Protein AF-A0A6V8DEM3-F1 (afdb_monomer)

Structure (mmCIF, N/CA/C/O backbone):
data_AF-A0A6V8DEM3-F1
#
_entry.id   AF-A0A6V8DEM3-F1
#
loop_
_atom_site.group_PDB
_atom_site.id
_atom_site.type_symbol
_atom_site.label_atom_id
_atom_site.label_alt_id
_atom_site.label_comp_id
_atom_site.label_asym_id
_atom_site.label_entity_id
_atom_site.label_seq_id
_atom_site.pdbx_PDB_ins_code
_atom_site.Cartn_x
_atom_site.Cartn_y
_atom_site.Cartn_z
_atom_site.occupancy
_atom_site.B_iso_or_equiv
_atom_site.auth_seq_id
_atom_site.auth_comp_id
_atom_site.auth_asym_id
_atom_site.auth_atom_id
_atom_site.pdbx_PDB_model_num
ATOM 1 N N . ARG A 1 1 ? -27.463 3.741 -8.373 1.00 84.94 1 ARG A N 1
ATOM 2 C CA . ARG A 1 1 ? -27.762 2.922 -7.171 1.00 84.94 1 ARG A CA 1
ATOM 3 C C . ARG A 1 1 ? -28.632 3.684 -6.152 1.00 84.94 1 ARG A C 1
ATOM 5 O O . ARG A 1 1 ? -28.595 3.352 -4.981 1.00 84.94 1 ARG A O 1
ATOM 12 N N . GLY A 1 2 ? -29.431 4.677 -6.583 1.00 86.38 2 GLY A N 1
ATOM 13 C CA . GLY A 1 2 ? -30.344 5.417 -5.694 1.00 86.38 2 GLY A CA 1
ATOM 14 C C . GLY A 1 2 ? -29.666 6.273 -4.616 1.00 86.38 2 GLY A C 1
ATOM 15 O O . GLY A 1 2 ? -30.275 6.506 -3.582 1.00 86.38 2 GLY A O 1
ATOM 16 N N . ARG A 1 3 ? -28.410 6.685 -4.826 1.00 86.44 3 ARG A N 1
ATOM 17 C CA . ARG A 1 3 ? -27.643 7.535 -3.905 1.00 86.44 3 ARG A CA 1
ATOM 18 C C . ARG A 1 3 ? -27.426 8.899 -4.536 1.00 86.44 3 ARG A C 1
ATOM 20 O O . ARG A 1 3 ? -27.261 8.957 -5.757 1.00 86.44 3 ARG A O 1
ATOM 27 N N . ASP A 1 4 ? -27.416 9.925 -3.698 1.00 91.31 4 ASP A N 1
ATOM 28 C CA . ASP A 1 4 ? -26.956 11.249 -4.088 1.00 91.31 4 ASP A CA 1
ATOM 29 C C . ASP A 1 4 ? -25.427 11.255 -4.167 1.00 91.31 4 ASP A C 1
ATOM 31 O O . ASP A 1 4 ? -24.763 10.569 -3.383 1.00 91.31 4 ASP A O 1
ATOM 35 N N . VAL A 1 5 ? -24.872 11.919 -5.177 1.00 93.62 5 VAL A N 1
ATOM 36 C CA . VAL A 1 5 ? -23.436 11.865 -5.471 1.00 93.62 5 VAL A CA 1
ATOM 37 C C . VAL A 1 5 ? -22.969 13.216 -5.972 1.00 93.62 5 VAL A C 1
ATOM 39 O O . VAL A 1 5 ? -23.320 13.619 -7.080 1.00 93.62 5 VAL A O 1
ATOM 42 N N . ASP A 1 6 ? -22.052 13.812 -5.218 1.00 94.62 6 ASP A N 1
ATOM 43 C CA . ASP A 1 6 ? -21.353 15.027 -5.609 1.00 94.62 6 ASP A CA 1
ATOM 44 C C . ASP A 1 6 ? -19.887 14.751 -5.930 1.00 94.62 6 ASP A C 1
ATOM 46 O O . ASP A 1 6 ? -19.222 13.903 -5.326 1.00 94.62 6 ASP A O 1
ATOM 50 N N . ILE A 1 7 ? -19.364 15.496 -6.903 1.00 95.50 7 ILE A N 1
ATOM 51 C CA . ILE A 1 7 ? -17.937 15.516 -7.218 1.00 95.50 7 ILE A CA 1
ATOM 52 C C . ILE A 1 7 ? -17.361 16.791 -6.621 1.00 95.50 7 ILE A C 1
ATOM 54 O O . ILE A 1 7 ? -17.615 17.884 -7.117 1.00 95.50 7 ILE A O 1
ATOM 58 N N . ILE A 1 8 ? -16.554 16.627 -5.578 1.00 95.31 8 ILE A N 1
ATOM 59 C CA . ILE A 1 8 ? -15.962 17.738 -4.836 1.00 95.31 8 ILE A CA 1
ATOM 60 C C . ILE A 1 8 ? -14.475 17.829 -5.181 1.00 95.31 8 ILE A C 1
ATOM 62 O O . ILE A 1 8 ? -13.739 16.841 -5.075 1.00 95.31 8 ILE A O 1
ATOM 66 N N . ASP A 1 9 ? -14.020 19.016 -5.588 1.00 95.12 9 ASP A N 1
ATOM 67 C CA . ASP A 1 9 ? -12.589 19.294 -5.694 1.00 95.12 9 ASP A CA 1
ATOM 68 C C . ASP A 1 9 ? -12.018 19.471 -4.276 1.00 95.12 9 ASP A C 1
ATOM 70 O O . ASP A 1 9 ? -12.394 20.407 -3.569 1.00 95.12 9 ASP A O 1
ATOM 74 N N . PRO A 1 10 ? -11.088 18.614 -3.818 1.00 94.88 10 PRO A N 1
ATOM 75 C CA . PRO A 1 10 ? -10.524 18.748 -2.479 1.00 94.88 10 PRO A CA 1
ATOM 76 C C . PRO A 1 10 ? -9.841 20.103 -2.244 1.00 94.88 10 PRO A C 1
ATOM 78 O O . PRO A 1 10 ? -9.690 20.504 -1.093 1.00 94.88 10 PRO A O 1
ATOM 81 N N . LEU A 1 11 ? -9.405 20.810 -3.295 1.00 94.25 11 LEU A N 1
ATOM 82 C CA . LEU A 1 11 ? -8.760 22.120 -3.176 1.00 94.25 11 LEU A CA 1
ATOM 83 C C . LEU A 1 11 ? -9.734 23.265 -2.869 1.00 94.25 11 LEU A C 1
ATOM 85 O O . LEU A 1 11 ? -9.276 24.309 -2.408 1.00 94.25 11 LEU A O 1
ATOM 89 N N . THR A 1 12 ? -11.039 23.090 -3.094 1.00 94.00 12 THR A N 1
ATOM 90 C CA . THR A 1 12 ? -12.055 24.095 -2.732 1.00 94.00 12 THR A CA 1
ATOM 91 C C . THR A 1 12 ? -12.556 23.923 -1.298 1.00 94.00 12 THR A C 1
ATOM 93 O O . THR A 1 12 ? -13.183 24.828 -0.752 1.00 94.00 12 THR A O 1
ATOM 96 N N . CYS A 1 13 ? -12.239 22.793 -0.659 1.00 95.44 13 CYS A N 1
ATOM 97 C CA . CYS A 1 13 ? -12.648 22.506 0.709 1.00 95.44 13 CYS A CA 1
ATOM 98 C C . CYS A 1 13 ? -11.860 23.351 1.721 1.00 95.44 13 CYS A C 1
ATOM 100 O O . CYS A 1 13 ? -10.623 23.326 1.737 1.00 95.44 13 CYS A O 1
ATOM 102 N N . ALA A 1 14 ? -12.570 24.028 2.623 1.00 94.81 14 ALA A N 1
ATOM 103 C CA . ALA A 1 14 ? -11.983 24.684 3.787 1.00 94.81 14 ALA A CA 1
ATOM 104 C C . ALA A 1 14 ? -12.123 23.796 5.031 1.00 94.81 14 ALA A C 1
ATOM 106 O O . ALA A 1 14 ? -13.128 23.116 5.210 1.00 94.81 14 ALA A O 1
ATOM 107 N N . MET A 1 15 ? -11.110 23.804 5.896 1.00 95.38 15 MET A N 1
ATOM 108 C CA . MET A 1 15 ? -11.071 23.022 7.135 1.00 95.38 15 MET A CA 1
ATOM 109 C C . MET A 1 15 ? -11.004 23.974 8.328 1.00 95.38 15 MET A C 1
ATOM 111 O O . MET A 1 15 ? -10.084 24.790 8.414 1.00 95.38 15 MET A O 1
ATOM 115 N N . PHE A 1 16 ? -11.953 23.856 9.250 1.00 94.12 16 PHE A N 1
ATOM 116 C CA . PHE A 1 16 ? -11.996 24.607 10.502 1.00 94.12 16 PHE A CA 1
ATOM 117 C C . PHE A 1 16 ? -11.725 23.675 11.688 1.00 94.12 16 PHE A C 1
ATOM 119 O O . PHE A 1 16 ? -12.268 22.571 11.745 1.00 94.12 16 PHE A O 1
ATOM 126 N N . VAL A 1 17 ? -10.881 24.117 12.623 1.00 93.38 17 VAL A N 1
ATOM 127 C CA . VAL A 1 17 ? -10.547 23.395 13.860 1.00 93.38 17 VAL A CA 1
ATOM 128 C C . VAL A 1 17 ? -10.588 24.375 15.027 1.00 93.38 17 VAL A C 1
ATOM 130 O O . VAL A 1 17 ? -9.915 25.405 14.992 1.00 93.38 17 VAL A O 1
ATOM 133 N N . ASP A 1 18 ? -11.330 24.017 16.066 1.00 92.31 18 ASP A N 1
ATOM 134 C CA . ASP A 1 18 ? -11.413 24.699 17.355 1.00 92.31 18 ASP A CA 1
ATOM 135 C C . ASP A 1 18 ? -11.509 23.659 18.491 1.00 92.31 18 ASP A C 1
ATOM 137 O O . ASP A 1 18 ? -11.575 22.449 18.255 1.00 92.31 18 ASP A O 1
ATOM 141 N N . GLN A 1 19 ? -11.489 24.105 19.746 1.00 88.69 19 GLN A N 1
ATOM 142 C CA . GLN A 1 19 ? -11.636 23.239 20.912 1.00 88.69 19 GLN A CA 1
ATOM 143 C C . GLN A 1 19 ? -12.963 22.469 20.863 1.00 88.69 19 GLN A C 1
ATOM 145 O O . GLN A 1 19 ? -14.033 23.019 21.105 1.00 88.69 19 GLN A O 1
ATOM 150 N N . GLY A 1 20 ? -12.881 21.171 20.558 1.00 81.88 20 GLY A N 1
ATOM 151 C CA . GLY A 1 20 ? -14.042 20.281 20.485 1.00 81.88 20 GLY A CA 1
ATOM 152 C C . GLY A 1 20 ? -14.928 20.479 19.251 1.00 81.88 20 GLY A C 1
ATOM 153 O O . GLY A 1 20 ? -16.007 19.897 19.201 1.00 81.88 20 GLY A O 1
ATOM 154 N N . ARG A 1 21 ? -14.496 21.273 18.260 1.00 86.25 21 ARG A N 1
ATOM 155 C CA . ARG A 1 21 ? -15.248 21.513 17.022 1.00 86.25 21 ARG A CA 1
ATOM 156 C C . ARG A 1 21 ? -14.339 21.402 15.808 1.00 86.25 21 ARG A C 1
ATOM 158 O O . ARG A 1 21 ? -13.292 22.037 15.729 1.00 86.25 21 ARG A O 1
ATOM 165 N N . VAL A 1 22 ? -14.770 20.605 14.845 1.00 92.06 22 VAL A N 1
ATOM 166 C CA . VAL A 1 22 ? -14.063 20.320 13.599 1.00 92.06 22 VAL A CA 1
ATOM 167 C C . VAL A 1 22 ? -15.108 20.414 12.494 1.00 92.06 22 VAL A C 1
ATOM 169 O O . VAL A 1 22 ? -16.185 19.857 12.658 1.00 92.06 22 VAL A O 1
ATOM 172 N N . GLU A 1 23 ? -14.840 21.151 11.414 1.00 93.81 23 GLU A N 1
ATOM 173 C CA . GLU A 1 23 ? -15.784 21.299 10.289 1.00 93.81 23 GLU A CA 1
ATOM 174 C C . GLU A 1 23 ? -15.064 21.319 8.944 1.00 93.81 23 GLU A C 1
ATOM 176 O O . GLU A 1 23 ? -13.960 21.861 8.834 1.00 93.81 23 GLU A O 1
ATOM 181 N N . VAL A 1 24 ? -15.707 20.765 7.917 1.00 96.56 24 VAL A N 1
ATOM 182 C CA . VAL A 1 24 ? -15.322 20.948 6.514 1.00 96.56 24 VAL A CA 1
ATOM 183 C C . VAL A 1 24 ? -16.398 21.779 5.835 1.00 96.56 24 VAL A C 1
ATOM 185 O O . VAL A 1 24 ? -17.579 21.477 5.987 1.00 96.56 24 VAL A O 1
ATOM 188 N N . LEU A 1 25 ? -15.985 22.796 5.080 1.00 95.56 25 LEU A N 1
ATOM 189 C CA . LEU A 1 25 ? -16.872 23.586 4.233 1.00 95.56 25 LEU A CA 1
ATOM 190 C C . LEU A 1 25 ? -16.564 23.326 2.758 1.00 95.56 25 LEU A C 1
ATOM 192 O O . LEU A 1 25 ? -15.395 23.346 2.361 1.00 95.56 25 LEU A O 1
ATOM 196 N N . VAL A 1 26 ? -17.605 23.148 1.952 1.00 94.69 26 VAL A N 1
ATOM 197 C CA . VAL A 1 26 ? -17.553 23.047 0.492 1.00 94.69 26 VAL A CA 1
ATOM 198 C C . VAL A 1 26 ? -18.335 24.224 -0.069 1.00 94.69 26 VAL A C 1
ATOM 200 O O . VAL A 1 26 ? -19.522 24.367 0.196 1.00 94.69 26 VAL A O 1
ATOM 203 N N . ASP A 1 27 ? -17.645 25.122 -0.772 1.00 89.38 27 ASP A N 1
ATOM 204 C CA . ASP A 1 27 ? -18.227 26.359 -1.316 1.00 89.38 27 ASP A CA 1
ATOM 205 C C . ASP A 1 27 ? -18.965 27.227 -0.271 1.00 89.38 27 ASP A C 1
ATOM 207 O O . ASP A 1 27 ? -19.881 27.981 -0.587 1.00 89.38 27 ASP A O 1
ATOM 211 N N . GLY A 1 28 ? -18.510 27.159 0.986 1.00 89.50 28 GLY A N 1
ATOM 212 C CA . GLY A 1 28 ? -19.058 27.911 2.119 1.00 89.50 28 GLY A CA 1
ATOM 213 C C . GLY A 1 28 ? -20.121 27.169 2.930 1.00 89.50 28 GLY A C 1
ATOM 214 O O . GLY A 1 28 ? -20.425 27.615 4.033 1.00 89.50 28 GLY A O 1
ATOM 215 N N . GLU A 1 29 ? -20.615 26.030 2.444 1.00 93.06 29 GLU A N 1
ATOM 216 C CA . GLU A 1 29 ? -21.623 25.213 3.125 1.00 93.06 29 GLU A CA 1
ATOM 217 C C . GLU A 1 29 ? -20.986 24.022 3.862 1.00 93.06 29 GLU A C 1
ATOM 219 O O . GLU A 1 29 ? -19.953 23.514 3.415 1.00 93.06 29 GLU A O 1
ATOM 224 N N . PRO A 1 30 ? -21.556 23.555 4.988 1.00 94.06 30 PRO A N 1
ATOM 225 C CA . PRO A 1 30 ? -21.067 22.374 5.695 1.00 94.06 30 PRO A CA 1
ATOM 226 C C . PRO A 1 30 ? -21.034 21.116 4.819 1.00 94.06 30 PRO A C 1
ATOM 228 O O . PRO A 1 30 ? -21.921 20.871 4.008 1.00 94.06 30 PRO A O 1
ATOM 231 N N . PHE A 1 31 ? -20.010 20.288 5.011 1.00 94.50 31 PHE A N 1
ATOM 232 C CA . PHE A 1 31 ? -19.940 18.960 4.409 1.00 94.50 31 PHE A CA 1
ATOM 233 C C . PHE A 1 31 ? -20.926 18.010 5.108 1.00 94.50 31 PHE A C 1
ATOM 235 O O . PHE A 1 31 ? -20.773 17.743 6.299 1.00 94.50 31 PHE A O 1
ATOM 242 N N . GLU A 1 32 ? -21.902 17.475 4.369 1.00 91.81 32 GLU A N 1
ATOM 243 C CA . GLU A 1 32 ? -22.993 16.645 4.918 1.00 91.81 32 GLU A CA 1
ATOM 244 C C . GLU A 1 32 ? -22.980 15.184 4.426 1.00 91.81 32 GLU A C 1
ATOM 246 O O . GLU A 1 32 ? -23.871 14.403 4.761 1.00 91.81 32 GLU A O 1
ATOM 251 N N . HIS A 1 33 ? -21.986 14.773 3.632 1.00 92.56 33 HIS A N 1
ATOM 252 C CA . HIS A 1 33 ? -21.949 13.420 3.068 1.00 92.56 33 HIS A CA 1
ATOM 253 C C . HIS A 1 33 ? -21.510 12.373 4.098 1.00 92.56 33 HIS A C 1
ATOM 255 O O . HIS A 1 33 ? -20.573 12.572 4.863 1.00 92.56 33 HIS A O 1
ATOM 261 N N . GLU A 1 34 ? -22.129 11.195 4.046 1.00 90.44 34 GLU A N 1
ATOM 262 C CA . GLU A 1 34 ? -21.828 10.071 4.950 1.00 90.44 34 GLU A CA 1
ATOM 263 C C . GLU A 1 34 ? -20.551 9.309 4.547 1.00 90.44 34 GLU A C 1
ATOM 265 O O . GLU A 1 34 ? -19.932 8.617 5.356 1.00 90.44 34 GLU A O 1
ATOM 270 N N . ALA A 1 35 ? -20.151 9.414 3.276 1.00 93.31 35 ALA A N 1
ATOM 271 C CA . ALA A 1 35 ? -19.026 8.674 2.723 1.00 93.31 35 ALA A CA 1
ATOM 272 C C . ALA A 1 35 ? -18.298 9.441 1.618 1.00 93.31 35 ALA A C 1
ATOM 274 O O . ALA A 1 35 ? -18.905 10.159 0.824 1.00 93.31 35 ALA A O 1
ATOM 275 N N . VAL A 1 36 ? -16.991 9.203 1.503 1.00 95.25 36 VAL A N 1
ATOM 276 C CA . VAL A 1 36 ? -16.135 9.768 0.459 1.00 95.25 36 VAL A CA 1
ATOM 277 C C . VAL A 1 36 ? -15.320 8.683 -0.255 1.00 95.25 36 VAL A C 1
ATOM 279 O O . VAL A 1 36 ? -14.739 7.780 0.352 1.00 95.25 36 VAL A O 1
ATOM 282 N N . ILE A 1 37 ? -15.239 8.783 -1.584 1.00 95.94 37 ILE A N 1
ATOM 283 C CA . ILE A 1 37 ? -14.376 7.938 -2.423 1.00 95.94 37 ILE A CA 1
ATOM 284 C C . ILE A 1 37 ? -13.212 8.806 -2.926 1.00 95.94 37 ILE A C 1
ATOM 286 O O . ILE A 1 37 ? -13.331 9.469 -3.960 1.00 95.94 37 ILE A O 1
ATOM 290 N N . PRO A 1 38 ? -12.073 8.859 -2.212 1.00 95.75 38 PRO A N 1
ATOM 291 C CA . PRO A 1 38 ? -10.997 9.776 -2.552 1.00 95.75 38 PRO A CA 1
ATOM 292 C C . PRO A 1 38 ? -10.283 9.386 -3.847 1.00 95.75 38 PRO A C 1
ATOM 294 O O . PRO A 1 38 ? -9.645 8.339 -3.960 1.00 95.75 38 PRO A O 1
ATOM 297 N N . ARG A 1 39 ? -10.282 10.304 -4.815 1.00 95.06 39 ARG A N 1
ATOM 298 C CA . ARG A 1 39 ? -9.504 10.210 -6.062 1.00 95.06 39 ARG A CA 1
ATOM 299 C C . ARG A 1 39 ? -8.352 11.217 -6.074 1.00 95.06 39 ARG A C 1
ATOM 301 O O . ARG A 1 39 ? -8.182 11.995 -7.004 1.00 95.06 39 ARG A O 1
ATOM 308 N N . ILE A 1 40 ? -7.536 11.196 -5.019 1.00 93.31 40 ILE A N 1
ATOM 309 C CA . ILE A 1 40 ? -6.496 12.207 -4.762 1.00 93.31 40 ILE A CA 1
ATOM 310 C C . ILE A 1 40 ? -5.305 12.049 -5.723 1.00 93.31 40 ILE A C 1
ATOM 312 O O . ILE A 1 40 ? -4.608 11.028 -5.727 1.00 93.31 40 ILE A O 1
ATOM 316 N N . GLY A 1 41 ? -5.015 13.091 -6.503 1.00 90.44 41 GLY A N 1
ATOM 317 C CA . GLY A 1 41 ? -3.835 13.159 -7.371 1.00 90.44 41 GLY A CA 1
ATOM 318 C C . GLY A 1 41 ? -2.514 13.232 -6.593 1.00 90.44 41 GLY A C 1
ATOM 319 O O . GLY A 1 41 ? -2.464 13.684 -5.453 1.00 90.44 41 GLY A O 1
ATOM 320 N N . HIS A 1 42 ? -1.403 12.808 -7.208 1.00 87.38 42 HIS A N 1
ATOM 321 C CA . HIS A 1 42 ? -0.081 12.853 -6.558 1.00 87.38 42 HIS A CA 1
ATOM 322 C C . HIS A 1 42 ? 0.376 14.265 -6.175 1.00 87.38 42 HIS A C 1
ATOM 324 O O . HIS A 1 42 ? 0.959 14.434 -5.103 1.00 87.38 42 HIS A O 1
ATOM 330 N N . SER A 1 43 ? 0.058 15.265 -6.997 1.00 89.38 43 SER A N 1
ATOM 331 C CA . SER A 1 43 ? 0.392 16.677 -6.774 1.00 89.38 43 SER A CA 1
ATOM 332 C C . SER A 1 43 ? -0.256 17.279 -5.526 1.00 89.38 43 SER A C 1
ATOM 334 O O . SER A 1 43 ? 0.304 18.201 -4.945 1.00 89.38 43 SER A O 1
ATOM 336 N N . ILE A 1 44 ? -1.396 16.741 -5.087 1.00 93.38 44 ILE A N 1
ATOM 337 C CA . ILE A 1 44 ? -2.196 17.280 -3.978 1.00 93.38 44 ILE A CA 1
ATOM 338 C C . ILE A 1 44 ? -2.258 16.331 -2.775 1.00 93.38 44 ILE A C 1
ATOM 340 O O . ILE A 1 44 ? -3.117 16.478 -1.913 1.00 93.38 44 ILE A O 1
ATOM 344 N N . THR A 1 45 ? -1.348 15.352 -2.693 1.00 93.00 45 THR A N 1
ATOM 345 C CA . THR A 1 45 ? -1.346 14.334 -1.624 1.00 93.00 45 THR A CA 1
ATOM 346 C C . THR A 1 45 ? -1.374 14.957 -0.224 1.00 93.00 45 THR A C 1
ATOM 348 O O . THR A 1 45 ? -2.115 14.491 0.638 1.00 93.00 45 THR A O 1
ATOM 351 N N . GLY A 1 46 ? -0.581 16.009 0.009 1.00 93.31 46 GLY A N 1
ATOM 352 C CA . GLY A 1 46 ? -0.511 16.672 1.315 1.00 93.31 46 GLY A CA 1
ATOM 353 C C . GLY A 1 46 ? -1.864 17.234 1.752 1.00 93.31 46 GLY A C 1
ATOM 354 O O . GLY A 1 46 ? -2.353 16.873 2.818 1.00 93.31 46 GLY A O 1
ATOM 355 N N . HIS A 1 47 ? -2.490 18.041 0.890 1.00 94.75 47 HIS A N 1
ATOM 356 C CA . HIS A 1 47 ? -3.802 18.640 1.152 1.00 94.75 47 HIS A CA 1
ATOM 357 C C . HIS A 1 47 ? -4.917 17.593 1.204 1.00 94.75 47 HIS A C 1
ATOM 359 O O . HIS A 1 47 ? -5.652 17.524 2.180 1.00 94.75 47 HIS A O 1
ATOM 365 N N . GLY A 1 48 ? -4.993 16.701 0.212 1.00 96.12 48 GLY A N 1
ATOM 366 C CA . GLY A 1 48 ? -6.048 15.688 0.152 1.00 96.12 48 GLY A CA 1
ATOM 367 C C . GLY A 1 48 ? -6.030 14.732 1.348 1.00 96.12 48 GLY A C 1
ATOM 368 O O . GLY A 1 48 ? -7.080 14.366 1.862 1.00 96.12 48 GLY A O 1
ATOM 369 N N . THR A 1 49 ? -4.847 14.351 1.841 1.00 96.19 49 THR A N 1
ATOM 370 C CA . THR A 1 49 ? -4.758 13.522 3.057 1.00 96.19 49 THR A CA 1
ATOM 371 C C . THR A 1 49 ? -5.047 14.311 4.331 1.00 96.19 49 THR A C 1
ATOM 373 O O . THR A 1 49 ? -5.482 13.708 5.305 1.00 96.19 49 THR A O 1
ATOM 376 N N . ALA A 1 50 ? -4.827 15.630 4.353 1.00 95.31 50 ALA A N 1
ATOM 377 C CA . ALA A 1 50 ? -5.267 16.479 5.459 1.00 95.31 50 ALA A CA 1
ATOM 378 C C . ALA A 1 50 ? -6.794 16.557 5.522 1.00 95.31 50 ALA A C 1
ATOM 380 O O . ALA A 1 50 ? -7.350 16.282 6.580 1.00 95.31 50 ALA A O 1
ATOM 381 N N . LEU A 1 51 ? -7.447 16.795 4.382 1.00 96.38 51 LEU A N 1
ATOM 382 C CA . LEU A 1 51 ? -8.905 16.782 4.270 1.00 96.38 51 LEU A CA 1
ATOM 383 C C . LEU A 1 51 ? -9.497 15.447 4.725 1.00 96.38 51 LEU A C 1
ATOM 385 O O . LEU A 1 51 ? -10.410 15.432 5.540 1.00 96.38 51 LEU A O 1
ATOM 389 N N . LEU A 1 52 ? -8.936 14.320 4.277 1.00 95.25 52 LEU A N 1
ATOM 390 C CA . LEU A 1 52 ? -9.409 13.002 4.711 1.00 95.25 52 LEU A CA 1
ATOM 391 C C . LEU A 1 52 ? -9.286 12.779 6.222 1.00 95.25 52 LEU A C 1
ATOM 393 O O . LEU A 1 52 ? -10.201 12.223 6.808 1.00 95.25 52 LEU A O 1
ATOM 397 N N . ARG A 1 53 ? -8.200 13.230 6.869 1.00 93.25 53 ARG A N 1
ATOM 398 C CA . ARG A 1 53 ? -8.077 13.160 8.343 1.00 93.25 53 ARG A CA 1
ATOM 399 C C . ARG A 1 53 ? -9.103 14.035 9.063 1.00 93.25 53 ARG A C 1
ATOM 401 O O . ARG A 1 53 ? -9.398 13.805 10.230 1.00 93.25 53 ARG A O 1
ATOM 408 N N . HIS A 1 54 ? -9.577 15.084 8.405 1.00 93.75 54 HIS A N 1
ATOM 409 C CA . HIS A 1 54 ? -10.585 15.986 8.947 1.00 93.75 54 HIS A CA 1
ATOM 410 C C . HIS A 1 54 ? -11.986 15.387 8.813 1.00 93.75 54 HIS A C 1
ATOM 412 O O . HIS A 1 54 ? -12.748 15.399 9.770 1.00 93.75 54 HIS A O 1
ATOM 418 N N . LEU A 1 55 ? -12.283 14.789 7.658 1.00 93.06 55 LEU A N 1
ATOM 419 C CA . LEU A 1 55 ? -13.510 14.027 7.411 1.00 93.06 55 LEU A CA 1
ATOM 420 C C . LEU A 1 55 ? -13.620 12.800 8.331 1.00 93.06 55 LEU A C 1
ATOM 422 O O . LEU A 1 55 ? -14.692 12.520 8.853 1.00 93.06 55 LEU A O 1
ATOM 426 N N . ASP A 1 56 ? -12.504 12.129 8.607 1.00 89.69 56 ASP A N 1
ATOM 427 C CA . ASP A 1 56 ? -12.433 11.017 9.564 1.00 89.69 56 ASP A CA 1
ATOM 428 C C . ASP A 1 56 ? -12.866 11.442 10.983 1.00 89.69 56 ASP A C 1
ATOM 430 O O . ASP A 1 56 ? -13.660 10.766 11.630 1.00 89.69 56 ASP A O 1
ATOM 434 N N . GLN A 1 57 ? -12.452 12.633 11.438 1.00 87.38 57 GLN A N 1
ATOM 435 C CA . GLN A 1 57 ? -12.891 13.204 12.724 1.00 87.38 57 GLN A CA 1
ATOM 436 C C . GLN A 1 57 ? -14.383 13.567 12.756 1.00 87.38 57 GLN A C 1
ATOM 438 O O . GLN A 1 57 ? -14.962 13.663 13.837 1.00 87.38 57 GLN A 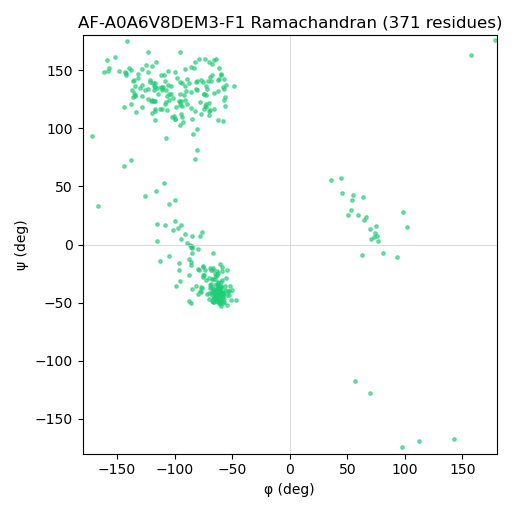O 1
ATOM 443 N N . LEU A 1 58 ? -15.001 13.767 11.590 1.00 88.81 58 LEU A N 1
ATOM 444 C CA . LEU A 1 58 ? -16.443 13.968 11.440 1.00 88.81 58 LEU A CA 1
ATOM 445 C C . LEU A 1 58 ? -17.220 12.642 11.362 1.00 88.81 58 LEU A C 1
ATOM 447 O O . LEU A 1 58 ? -18.442 12.664 11.253 1.00 88.81 58 LEU A O 1
ATOM 451 N N . GLY A 1 59 ? -16.534 11.494 11.409 1.00 87.81 59 GLY A N 1
ATOM 452 C CA . GLY A 1 59 ? -17.151 10.176 11.260 1.00 87.81 59 GLY A CA 1
ATOM 453 C C . GLY A 1 59 ? -17.539 9.833 9.820 1.00 87.81 59 GLY A C 1
ATOM 454 O O . GLY A 1 59 ? -18.315 8.906 9.606 1.00 87.81 59 GLY A O 1
ATOM 455 N N . VAL A 1 60 ? -17.016 10.563 8.830 1.00 91.62 60 VAL A N 1
ATOM 456 C CA . VAL A 1 60 ? -17.275 10.296 7.410 1.00 91.62 60 VAL A CA 1
ATOM 457 C C . VAL A 1 60 ? -16.420 9.120 6.955 1.00 91.62 60 VAL A C 1
ATOM 459 O O . VAL A 1 60 ? -15.187 9.169 7.001 1.00 91.62 60 VAL A O 1
ATOM 462 N N . TRP A 1 61 ? -17.060 8.072 6.442 1.00 92.50 61 TRP A N 1
ATOM 463 C CA . TRP A 1 61 ? -16.344 6.894 5.961 1.00 92.50 61 TRP A CA 1
ATOM 464 C C . TRP A 1 61 ? -15.543 7.190 4.683 1.00 92.50 61 TRP A C 1
ATOM 466 O O . TRP A 1 61 ? -16.005 7.920 3.804 1.00 92.50 61 TRP A O 1
ATOM 476 N N . SER A 1 62 ? -14.358 6.583 4.514 1.00 93.25 62 SER A N 1
ATOM 477 C CA . SER A 1 62 ? -13.530 6.791 3.315 1.00 93.25 62 SER A CA 1
ATOM 478 C C . SER A 1 62 ? -12.945 5.513 2.693 1.00 93.25 62 SER A C 1
ATOM 480 O O . SER A 1 62 ? -12.358 4.662 3.358 1.00 93.25 62 SER A O 1
ATOM 482 N N . SER A 1 63 ? -13.011 5.414 1.357 1.00 90.56 63 SER A N 1
ATOM 483 C CA . SER A 1 63 ? -12.360 4.343 0.563 1.00 90.56 63 SER A CA 1
ATOM 484 C C . SER A 1 63 ? -11.039 4.776 -0.065 1.00 90.56 63 SER A C 1
ATOM 486 O O . SER A 1 63 ? -10.696 4.445 -1.199 1.00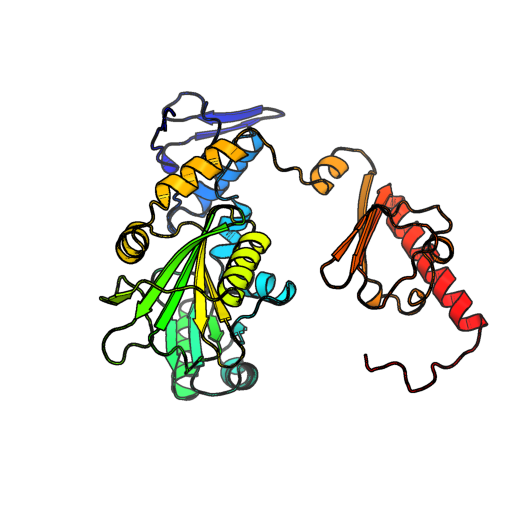 90.56 63 SER A O 1
ATOM 488 N N . ASN A 1 64 ? -10.287 5.558 0.699 1.00 94.12 64 ASN A N 1
ATOM 489 C CA . ASN A 1 64 ? -9.164 5.003 1.445 1.00 94.12 64 ASN A CA 1
ATOM 490 C C . ASN A 1 64 ? -8.778 5.979 2.557 1.00 94.12 64 ASN A C 1
ATOM 492 O O . ASN A 1 64 ? -8.851 7.193 2.361 1.00 94.12 64 ASN A O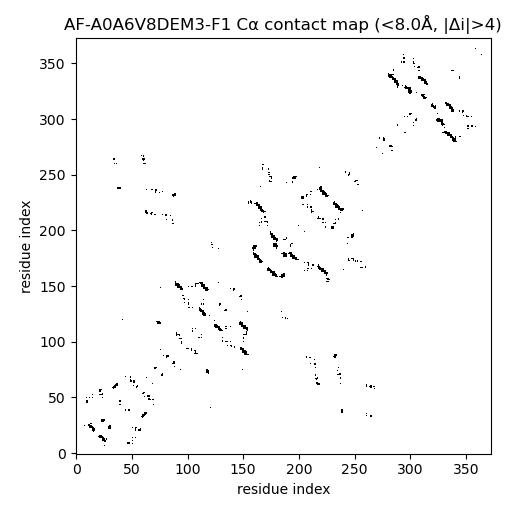 1
ATOM 496 N N . SER A 1 65 ? -8.280 5.451 3.675 1.00 91.94 65 SER A N 1
ATOM 497 C CA . SER A 1 65 ? -7.774 6.276 4.771 1.00 91.94 65 SER A CA 1
ATOM 498 C C . SER A 1 65 ? -6.588 7.143 4.328 1.00 91.94 65 SER A C 1
ATOM 500 O O . SER A 1 65 ? -5.786 6.774 3.457 1.00 91.94 65 SER A O 1
ATOM 502 N N . ALA A 1 66 ? -6.410 8.294 4.981 1.00 93.88 66 ALA A N 1
ATOM 503 C CA . ALA A 1 66 ? -5.249 9.152 4.755 1.00 93.88 66 ALA A CA 1
ATOM 504 C C . ALA A 1 66 ? -3.921 8.402 4.981 1.00 93.88 66 ALA A C 1
ATOM 506 O O . ALA A 1 66 ? -2.964 8.582 4.223 1.00 93.88 66 ALA A O 1
ATOM 507 N N . ALA A 1 67 ? -3.874 7.541 6.004 1.00 93.25 67 ALA A N 1
ATOM 508 C CA . ALA A 1 67 ? -2.712 6.721 6.321 1.00 93.25 67 ALA A CA 1
ATOM 509 C C . ALA A 1 67 ? -2.404 5.719 5.200 1.00 93.25 67 ALA A C 1
ATOM 511 O O . ALA A 1 67 ? -1.263 5.674 4.736 1.00 93.25 67 ALA A O 1
ATOM 512 N N . GLY A 1 68 ? -3.403 4.978 4.712 1.00 94.50 68 GLY A N 1
ATOM 513 C CA . GLY A 1 68 ? -3.207 4.005 3.636 1.00 94.50 68 GLY A CA 1
ATOM 514 C C . GLY A 1 68 ? -2.765 4.657 2.325 1.00 94.50 68 GLY A C 1
ATOM 515 O O . GLY A 1 68 ? -1.860 4.170 1.635 1.00 94.50 68 GLY A O 1
ATOM 516 N N . ILE A 1 69 ? -3.309 5.835 2.006 1.00 95.38 69 ILE A N 1
ATOM 517 C CA . ILE A 1 69 ? -2.866 6.627 0.850 1.00 95.38 69 ILE A CA 1
ATOM 518 C C . ILE A 1 69 ? -1.391 7.031 0.983 1.00 95.38 69 ILE A C 1
ATOM 520 O O . ILE A 1 69 ? -0.641 6.923 0.014 1.00 95.38 69 ILE A O 1
ATOM 524 N N . LEU A 1 70 ? -0.944 7.489 2.155 1.00 94.00 70 LEU A N 1
ATOM 525 C CA . LEU A 1 70 ? 0.460 7.859 2.369 1.00 94.00 70 LEU A CA 1
ATOM 526 C C . LEU A 1 70 ? 1.391 6.643 2.313 1.00 94.00 70 LEU A C 1
ATOM 528 O O . LEU A 1 70 ? 2.441 6.709 1.673 1.00 94.00 70 LEU A O 1
ATOM 532 N N . GLN A 1 71 ? 0.998 5.534 2.945 1.00 94.12 71 GLN A N 1
ATOM 533 C CA . GLN A 1 71 ? 1.783 4.300 2.988 1.00 94.12 71 GLN A CA 1
ATOM 534 C C . GLN A 1 71 ? 1.988 3.701 1.594 1.00 94.12 71 GLN A C 1
ATOM 536 O O . GLN A 1 71 ? 3.104 3.312 1.266 1.00 94.12 71 GLN A O 1
ATOM 541 N N . SER A 1 72 ? 0.942 3.670 0.765 1.00 93.25 72 SER A N 1
ATOM 542 C CA . SER A 1 72 ? 1.006 3.127 -0.601 1.00 93.25 72 SER A CA 1
ATOM 543 C C . SER A 1 72 ? 1.827 3.977 -1.575 1.00 93.25 72 SER A C 1
ATOM 545 O O . SER A 1 72 ? 2.429 3.445 -2.504 1.00 93.25 72 SER A O 1
ATOM 547 N N . ARG A 1 73 ? 1.899 5.299 -1.369 1.00 90.62 73 ARG A N 1
ATOM 548 C CA . ARG A 1 73 ? 2.667 6.209 -2.240 1.00 90.62 73 ARG A CA 1
ATOM 549 C C . ARG A 1 73 ? 4.173 6.139 -2.027 1.00 90.62 73 ARG A C 1
ATOM 551 O O . ARG A 1 73 ? 4.929 6.455 -2.947 1.00 90.62 73 ARG A O 1
ATOM 558 N N . ASP A 1 74 ? 4.614 5.781 -0.826 1.00 91.44 74 ASP A N 1
ATOM 559 C CA . ASP A 1 74 ? 6.029 5.610 -0.516 1.00 91.44 74 ASP A CA 1
ATOM 560 C C . ASP A 1 74 ? 6.430 4.149 -0.731 1.00 91.44 74 ASP A C 1
ATOM 562 O O . ASP A 1 74 ? 6.126 3.268 0.072 1.00 91.44 74 ASP A O 1
ATOM 566 N N . LYS A 1 75 ? 7.151 3.893 -1.827 1.00 92.00 75 LYS A N 1
ATOM 567 C CA . LYS A 1 75 ? 7.549 2.537 -2.226 1.00 92.00 75 LYS A CA 1
ATOM 568 C C . LYS A 1 75 ? 8.402 1.826 -1.175 1.00 92.00 75 LYS A C 1
ATOM 570 O O . LYS A 1 75 ? 8.263 0.613 -1.009 1.00 92.00 75 LYS A O 1
ATOM 575 N N . LEU A 1 76 ? 9.273 2.550 -0.465 1.00 93.56 76 LEU A N 1
ATOM 576 C CA . LEU A 1 76 ? 10.096 1.955 0.588 1.00 93.56 76 LEU A CA 1
ATOM 577 C C . LEU A 1 76 ? 9.220 1.583 1.780 1.00 93.56 76 LEU A C 1
ATOM 579 O O . LEU A 1 76 ? 9.306 0.462 2.280 1.00 93.56 76 LEU A O 1
ATOM 583 N N . ARG A 1 77 ? 8.351 2.504 2.207 1.00 94.50 77 ARG A N 1
ATOM 584 C CA . ARG A 1 77 ? 7.452 2.268 3.336 1.00 94.50 77 ARG A CA 1
ATOM 585 C C . ARG A 1 77 ? 6.481 1.124 3.057 1.00 94.50 77 ARG A C 1
ATOM 587 O O . ARG A 1 77 ? 6.334 0.256 3.915 1.00 94.50 77 ARG A O 1
ATOM 594 N N . ALA A 1 78 ? 5.872 1.092 1.873 1.00 95.69 78 ALA A N 1
ATOM 595 C CA . ALA A 1 78 ? 5.010 -0.004 1.445 1.00 95.69 78 ALA A CA 1
ATOM 596 C C . ALA A 1 78 ? 5.768 -1.338 1.492 1.00 95.69 78 ALA A C 1
ATOM 598 O O . ALA A 1 78 ? 5.317 -2.272 2.146 1.00 95.69 78 ALA A O 1
ATOM 599 N N . SER A 1 79 ? 6.970 -1.398 0.908 1.00 95.94 79 SER A N 1
ATOM 600 C CA . SER A 1 79 ? 7.810 -2.605 0.920 1.00 95.94 79 SER A CA 1
ATOM 601 C C . SER A 1 79 ? 8.138 -3.074 2.342 1.00 95.94 79 SER A C 1
ATOM 603 O O . SER A 1 79 ? 8.039 -4.260 2.641 1.00 95.94 79 SER A O 1
ATOM 605 N N . GLN A 1 80 ? 8.463 -2.156 3.258 1.00 95.88 80 GLN A N 1
ATOM 606 C CA . GLN A 1 80 ? 8.714 -2.485 4.666 1.00 95.88 80 GLN A CA 1
ATOM 607 C C . GLN A 1 80 ? 7.480 -3.079 5.359 1.00 95.88 80 GLN A C 1
ATOM 609 O O . GLN A 1 80 ? 7.608 -4.038 6.121 1.00 95.88 80 GLN A O 1
ATOM 614 N N . ILE A 1 81 ? 6.291 -2.516 5.115 1.00 96.38 81 ILE A N 1
ATOM 615 C CA . ILE A 1 81 ? 5.031 -3.011 5.687 1.00 96.38 81 ILE A CA 1
ATOM 616 C C . ILE A 1 81 ? 4.709 -4.402 5.133 1.00 96.38 81 ILE A C 1
ATOM 618 O O . ILE A 1 81 ? 4.407 -5.308 5.910 1.00 96.38 81 ILE A O 1
ATOM 622 N N . LEU A 1 82 ? 4.817 -4.589 3.817 1.00 97.50 82 LEU A N 1
ATOM 623 C CA . LEU A 1 82 ? 4.562 -5.866 3.150 1.00 97.50 82 LEU A CA 1
ATOM 624 C C . LEU A 1 82 ? 5.527 -6.955 3.651 1.00 97.50 82 LEU A C 1
ATOM 626 O O . LEU A 1 82 ? 5.081 -8.004 4.118 1.00 97.50 82 LEU A O 1
ATOM 630 N N . ALA A 1 83 ? 6.834 -6.671 3.668 1.00 95.44 83 ALA A N 1
ATOM 631 C CA . ALA A 1 83 ? 7.857 -7.609 4.129 1.00 95.44 83 ALA A CA 1
ATOM 632 C C . ALA A 1 83 ? 7.668 -8.002 5.602 1.00 95.44 83 ALA A C 1
ATOM 634 O O . ALA A 1 83 ? 7.708 -9.185 5.941 1.00 95.44 83 ALA A O 1
ATOM 635 N N . ARG A 1 84 ? 7.385 -7.030 6.485 1.00 93.19 84 ARG A N 1
ATOM 636 C CA . ARG A 1 84 ? 7.120 -7.298 7.910 1.00 93.19 84 ARG A CA 1
ATOM 637 C C . ARG A 1 84 ? 5.928 -8.239 8.115 1.00 93.19 84 ARG A C 1
ATOM 639 O O . ARG A 1 84 ? 5.921 -8.998 9.079 1.00 93.19 84 ARG A O 1
ATOM 646 N N . ASN A 1 85 ? 4.946 -8.200 7.217 1.00 93.06 85 ASN A N 1
ATOM 647 C CA . ASN A 1 85 ? 3.750 -9.042 7.257 1.00 93.06 85 ASN A CA 1
ATOM 648 C C . ASN A 1 85 ? 3.873 -10.323 6.413 1.00 93.06 85 ASN A C 1
ATOM 650 O O . ASN A 1 85 ? 2.856 -10.959 6.121 1.00 93.06 85 ASN A O 1
ATOM 654 N N . ARG A 1 86 ? 5.099 -10.720 6.032 1.00 94.50 86 ARG A N 1
ATOM 655 C CA . ARG A 1 86 ? 5.378 -11.932 5.240 1.00 94.50 86 ARG A CA 1
ATOM 656 C C . ARG A 1 86 ? 4.576 -11.959 3.932 1.00 94.50 86 ARG A C 1
ATOM 658 O O . ARG A 1 86 ? 3.952 -12.967 3.593 1.00 94.50 86 ARG A O 1
ATOM 665 N N . ILE A 1 87 ? 4.509 -10.817 3.250 1.00 96.88 87 ILE A N 1
ATOM 666 C CA . ILE A 1 87 ? 3.949 -10.701 1.901 1.00 96.88 87 ILE A CA 1
ATOM 667 C C . ILE A 1 87 ? 5.125 -10.643 0.920 1.00 96.88 87 ILE A C 1
ATOM 669 O O . ILE A 1 87 ? 6.008 -9.802 1.123 1.00 96.88 87 ILE A O 1
ATOM 673 N N . PRO A 1 88 ? 5.175 -11.515 -0.105 1.00 97.19 88 PRO A N 1
ATOM 674 C CA . PRO A 1 88 ? 6.313 -11.568 -1.014 1.00 97.19 88 PRO A CA 1
ATOM 675 C C . PRO A 1 88 ? 6.494 -10.254 -1.782 1.00 97.19 88 PRO A C 1
ATOM 677 O O . PRO A 1 88 ? 5.544 -9.715 -2.351 1.00 97.19 88 PRO A O 1
ATOM 680 N N . ILE A 1 89 ? 7.725 -9.749 -1.806 1.00 97.44 89 ILE A N 1
ATOM 681 C CA . ILE A 1 89 ? 8.161 -8.584 -2.586 1.00 97.44 89 ILE A CA 1
ATOM 682 C C . ILE A 1 89 ? 9.547 -8.877 -3.174 1.00 97.44 89 ILE A C 1
ATOM 684 O O . ILE A 1 89 ? 10.305 -9.624 -2.548 1.00 97.44 89 ILE A O 1
ATOM 688 N N . PRO A 1 90 ? 9.929 -8.288 -4.321 1.00 97.06 90 PRO A N 1
ATOM 689 C CA . PRO A 1 90 ? 11.292 -8.426 -4.831 1.00 97.06 90 PRO A CA 1
ATOM 690 C C . PRO A 1 90 ? 12.312 -7.848 -3.843 1.00 97.06 90 PRO A C 1
ATOM 692 O O . PRO A 1 90 ? 12.053 -6.805 -3.219 1.00 97.06 90 PRO A O 1
ATOM 695 N N . ARG A 1 91 ? 13.485 -8.484 -3.703 1.00 97.38 91 ARG A N 1
ATOM 696 C CA . ARG A 1 91 ? 14.524 -8.000 -2.775 1.00 97.38 91 ARG A CA 1
ATOM 697 C C . ARG A 1 91 ? 14.886 -6.558 -3.115 1.00 97.38 91 ARG A C 1
ATOM 699 O O . ARG A 1 91 ? 15.166 -6.236 -4.265 1.00 97.38 91 ARG A O 1
ATOM 706 N N . THR A 1 92 ? 14.835 -5.671 -2.123 1.00 97.19 92 THR A N 1
ATOM 707 C CA . THR A 1 92 ? 14.943 -4.222 -2.336 1.00 97.19 92 THR A CA 1
ATOM 708 C C . THR A 1 92 ? 15.847 -3.588 -1.289 1.00 97.19 92 THR A C 1
ATOM 710 O O . THR A 1 92 ? 15.660 -3.812 -0.096 1.00 97.19 92 THR A O 1
ATOM 713 N N . MET A 1 93 ? 16.772 -2.736 -1.726 1.00 97.12 93 MET A N 1
ATOM 714 C CA . MET A 1 93 ? 17.651 -1.949 -0.868 1.00 97.12 93 MET A CA 1
ATOM 715 C C . MET A 1 93 ? 17.510 -0.453 -1.166 1.00 97.12 93 MET A C 1
ATOM 717 O O . MET A 1 93 ? 17.520 -0.028 -2.321 1.00 97.12 93 MET A O 1
ATOM 721 N N . ASN A 1 94 ? 17.386 0.366 -0.119 1.00 96.38 94 ASN A N 1
ATOM 722 C CA . ASN A 1 94 ? 17.490 1.818 -0.245 1.00 96.38 94 ASN A CA 1
ATOM 723 C C . ASN A 1 94 ? 18.961 2.235 -0.283 1.00 96.38 94 ASN A C 1
ATOM 725 O O . ASN A 1 94 ? 19.745 1.795 0.552 1.00 96.38 94 ASN A O 1
ATOM 729 N N . VAL A 1 95 ? 19.312 3.099 -1.234 1.00 96.12 95 VAL A N 1
ATOM 730 C CA . VAL A 1 95 ? 20.681 3.586 -1.423 1.00 96.12 95 VAL A CA 1
ATOM 731 C C . VAL A 1 95 ? 20.693 5.099 -1.255 1.00 96.12 95 VAL A C 1
ATOM 733 O O . VAL A 1 95 ? 19.947 5.812 -1.929 1.00 96.12 95 VAL A O 1
ATOM 736 N N . ARG A 1 96 ? 21.540 5.587 -0.342 1.00 94.75 96 ARG A N 1
ATOM 737 C CA . ARG A 1 96 ? 21.730 7.023 -0.069 1.00 94.75 96 ARG A CA 1
ATOM 738 C C . ARG A 1 96 ? 23.107 7.537 -0.475 1.00 94.75 96 ARG A C 1
ATOM 740 O O . ARG A 1 96 ? 23.289 8.748 -0.564 1.00 94.75 96 ARG A O 1
ATOM 747 N N . ASP A 1 97 ? 24.045 6.633 -0.734 1.00 94.94 97 ASP A N 1
ATOM 748 C CA . ASP A 1 97 ? 25.407 6.931 -1.153 1.00 94.94 97 ASP A CA 1
ATOM 749 C C . ASP A 1 97 ? 25.813 5.997 -2.300 1.00 94.94 97 ASP A C 1
ATOM 751 O O . ASP A 1 97 ? 25.487 4.812 -2.301 1.00 94.94 97 ASP A O 1
ATOM 755 N N . VAL A 1 98 ? 26.532 6.524 -3.293 1.00 95.12 98 VAL A N 1
ATOM 756 C CA . VAL A 1 98 ? 26.988 5.740 -4.453 1.00 95.12 98 VAL A CA 1
ATOM 757 C C . VAL A 1 98 ? 27.939 4.602 -4.054 1.00 95.12 98 VAL A C 1
ATOM 759 O O . VAL A 1 98 ? 28.027 3.602 -4.765 1.00 95.12 98 VAL A O 1
ATOM 762 N N . ARG A 1 99 ? 28.629 4.729 -2.913 1.00 96.31 99 ARG A N 1
ATOM 763 C CA . ARG A 1 99 ? 29.528 3.701 -2.368 1.00 96.31 99 ARG A CA 1
ATOM 764 C C . ARG A 1 99 ? 28.793 2.415 -1.990 1.00 96.31 99 ARG A C 1
ATOM 766 O O . ARG A 1 99 ? 29.385 1.347 -2.076 1.00 96.31 99 ARG A O 1
ATOM 773 N N . ASP A 1 100 ? 27.506 2.508 -1.662 1.00 96.88 100 ASP A N 1
ATOM 774 C CA . ASP A 1 100 ? 26.699 1.357 -1.246 1.00 96.88 100 ASP A CA 1
ATOM 775 C C . ASP A 1 100 ? 26.111 0.581 -2.438 1.00 96.88 100 ASP A C 1
ATOM 777 O O . ASP A 1 100 ? 25.456 -0.440 -2.245 1.00 96.88 100 ASP A O 1
ATOM 781 N N . VAL A 1 101 ? 26.317 1.041 -3.682 1.00 97.75 101 VAL A N 1
ATOM 782 C CA . VAL A 1 101 ? 25.674 0.452 -4.872 1.00 97.75 101 VAL A CA 1
ATOM 783 C C . VAL A 1 101 ? 26.130 -0.982 -5.138 1.00 97.75 101 VAL A C 1
ATOM 785 O O . VAL A 1 101 ? 25.287 -1.809 -5.467 1.00 97.75 101 VAL A O 1
ATOM 788 N N . ASP A 1 102 ? 27.421 -1.295 -4.996 1.00 97.94 102 ASP A N 1
ATOM 789 C CA . ASP A 1 102 ? 27.906 -2.669 -5.222 1.00 97.94 102 ASP A CA 1
ATOM 790 C C . ASP A 1 102 ? 27.300 -3.630 -4.197 1.00 97.94 102 ASP A C 1
ATOM 792 O O . ASP A 1 102 ? 26.734 -4.657 -4.565 1.00 97.94 102 ASP A O 1
ATOM 796 N N . HIS A 1 103 ? 27.325 -3.235 -2.922 1.00 97.75 103 HIS A N 1
ATOM 797 C CA . HIS A 1 103 ? 26.718 -4.014 -1.850 1.00 97.75 103 HIS A CA 1
ATOM 798 C C . HIS A 1 103 ? 25.208 -4.182 -2.056 1.00 97.75 103 HIS A C 1
ATOM 800 O O . HIS A 1 103 ? 24.670 -5.266 -1.859 1.00 97.75 103 HIS A O 1
ATOM 806 N N . ALA A 1 104 ? 24.520 -3.135 -2.516 1.00 97.88 104 ALA A N 1
ATOM 807 C CA . ALA A 1 104 ? 23.103 -3.212 -2.836 1.00 97.88 104 ALA A CA 1
ATOM 808 C C . ALA A 1 104 ? 22.811 -4.162 -4.005 1.00 97.88 104 ALA A C 1
ATOM 810 O O . ALA A 1 104 ? 21.830 -4.896 -3.937 1.00 97.88 104 ALA A O 1
ATOM 811 N N . ILE A 1 105 ? 23.649 -4.185 -5.048 1.00 98.44 105 ILE A N 1
ATOM 812 C CA . ILE A 1 105 ? 23.533 -5.141 -6.160 1.00 98.44 105 ILE A CA 1
ATOM 813 C C . ILE A 1 105 ? 23.676 -6.575 -5.642 1.00 98.44 105 ILE A C 1
ATOM 815 O O . ILE A 1 105 ? 22.845 -7.423 -5.962 1.00 98.44 105 ILE A O 1
ATOM 819 N N . GLU A 1 106 ? 24.689 -6.847 -4.821 1.00 98.00 106 GLU A N 1
ATOM 820 C CA . GLU A 1 106 ? 24.900 -8.170 -4.222 1.00 98.00 106 GLU A CA 1
ATOM 821 C C . GLU A 1 106 ? 23.724 -8.578 -3.324 1.00 98.00 106 GLU A C 1
ATOM 823 O O . GLU A 1 106 ? 23.179 -9.671 -3.476 1.00 98.00 106 GLU A O 1
ATOM 828 N N . ALA A 1 107 ? 23.265 -7.676 -2.452 1.00 97.50 107 ALA A N 1
ATOM 829 C CA . ALA A 1 107 ? 22.174 -7.926 -1.514 1.00 97.50 107 ALA A CA 1
ATOM 830 C C . ALA A 1 107 ? 20.837 -8.247 -2.207 1.00 97.50 107 ALA A C 1
ATOM 832 O O . ALA A 1 107 ? 20.038 -9.025 -1.680 1.00 97.50 107 ALA A O 1
ATOM 833 N N . VAL A 1 108 ? 20.578 -7.680 -3.393 1.00 97.62 108 VAL A N 1
ATOM 834 C CA . VAL A 1 108 ? 19.365 -7.994 -4.169 1.00 97.62 108 VAL A CA 1
ATOM 835 C C . VAL A 1 108 ? 19.514 -9.219 -5.076 1.00 97.62 108 VAL A C 1
ATOM 837 O O . VAL A 1 108 ? 18.534 -9.627 -5.694 1.00 97.62 108 VAL A O 1
ATOM 840 N N . GLY A 1 109 ? 20.676 -9.876 -5.098 1.00 96.50 109 GLY A N 1
ATOM 841 C CA . GLY A 1 109 ? 20.913 -11.122 -5.842 1.00 96.50 109 GLY A CA 1
ATOM 842 C C . GLY A 1 109 ? 21.670 -10.964 -7.162 1.00 96.50 109 GLY A C 1
ATOM 843 O O . GLY A 1 109 ? 21.694 -11.898 -7.958 1.00 96.50 109 GLY A O 1
ATOM 844 N N . GLY A 1 110 ? 22.312 -9.818 -7.394 1.00 97.38 110 GLY A N 1
ATOM 845 C CA . GLY A 1 110 ? 23.171 -9.585 -8.552 1.00 97.38 110 GLY A CA 1
ATOM 846 C C . GLY A 1 110 ? 22.492 -8.858 -9.713 1.00 97.38 110 GLY A C 1
ATOM 847 O O . GLY A 1 110 ? 21.377 -8.353 -9.610 1.00 97.38 110 GLY A O 1
ATOM 848 N N . LEU A 1 111 ? 23.224 -8.748 -10.823 1.00 97.69 111 LEU A N 1
ATOM 849 C CA . LEU A 1 111 ? 22.775 -8.070 -12.039 1.00 97.69 111 LEU A CA 1
ATOM 850 C C . LEU A 1 111 ? 21.956 -9.006 -12.946 1.00 97.69 111 LEU A C 1
ATOM 852 O O . LEU A 1 111 ? 22.233 -10.204 -12.990 1.00 97.69 111 LEU A O 1
ATOM 856 N N . PRO A 1 112 ? 21.041 -8.457 -13.766 1.00 97.75 112 PRO A N 1
ATOM 857 C CA . PRO A 1 112 ? 20.670 -7.041 -13.842 1.00 97.75 112 PRO A CA 1
ATOM 858 C C . PRO A 1 112 ? 19.819 -6.586 -12.642 1.00 97.75 112 PRO A C 1
ATOM 860 O O . PRO A 1 112 ? 19.192 -7.399 -11.976 1.00 97.75 112 PRO A O 1
ATOM 863 N N . VAL A 1 113 ? 19.774 -5.275 -12.384 1.00 98.12 113 VAL A N 1
ATOM 864 C CA . VAL A 1 113 ? 18.983 -4.682 -11.287 1.00 98.12 113 VAL A CA 1
ATOM 865 C C . VAL A 1 113 ? 18.028 -3.605 -11.785 1.00 98.12 113 VAL A C 1
ATOM 867 O O . VAL A 1 113 ? 18.280 -2.939 -12.794 1.00 98.12 113 VAL A O 1
ATOM 870 N N . VAL A 1 114 ? 16.945 -3.386 -11.042 1.00 96.88 114 VAL A N 1
ATOM 871 C CA . VAL A 1 114 ? 16.007 -2.284 -11.263 1.00 96.88 114 VAL A CA 1
ATOM 872 C C . VAL A 1 114 ? 16.318 -1.140 -10.297 1.00 96.88 114 VAL A C 1
ATOM 874 O O . VAL A 1 114 ? 16.200 -1.285 -9.085 1.00 96.88 114 VAL A O 1
ATOM 877 N N . VAL A 1 115 ? 16.665 0.030 -10.829 1.00 96.38 115 VAL A N 1
ATOM 878 C CA . VAL A 1 115 ? 16.833 1.274 -10.064 1.00 96.38 115 VAL A CA 1
ATOM 879 C C . VAL A 1 115 ? 15.524 2.061 -10.101 1.00 96.38 115 VAL A C 1
ATOM 881 O O . VAL A 1 115 ? 15.023 2.378 -11.183 1.00 96.38 115 VAL A O 1
ATOM 884 N N . LYS A 1 116 ? 14.961 2.388 -8.934 1.00 93.31 116 LYS A N 1
ATOM 885 C CA . LYS A 1 116 ? 13.692 3.118 -8.785 1.00 93.31 116 LYS A CA 1
ATOM 886 C C . LYS A 1 116 ? 13.864 4.391 -7.965 1.00 93.31 116 LYS A C 1
ATOM 888 O O . LYS A 1 116 ? 14.647 4.416 -7.021 1.00 93.31 116 LYS A O 1
ATOM 893 N N . VAL A 1 117 ? 13.070 5.417 -8.261 1.00 90.12 117 VAL A N 1
ATOM 894 C CA . VAL A 1 117 ? 12.859 6.553 -7.350 1.00 90.12 117 VAL A CA 1
ATOM 895 C C . VAL A 1 117 ? 11.660 6.291 -6.439 1.00 90.12 117 VAL A C 1
ATOM 897 O O . VAL A 1 117 ? 10.617 5.812 -6.888 1.00 90.12 117 VAL A O 1
ATOM 900 N N . THR A 1 118 ? 11.792 6.606 -5.151 1.00 77.25 118 THR A N 1
ATOM 901 C CA . THR A 1 118 ? 10.784 6.256 -4.129 1.00 77.25 118 THR A CA 1
ATOM 902 C C . THR A 1 118 ? 9.466 7.009 -4.312 1.00 77.25 118 THR A C 1
ATOM 904 O O . THR A 1 118 ? 8.407 6.484 -3.978 1.00 77.25 118 THR A O 1
ATOM 907 N N . LYS A 1 119 ? 9.526 8.226 -4.876 1.00 73.44 119 LYS A N 1
ATOM 908 C CA . LYS A 1 119 ? 8.377 9.105 -5.138 1.00 73.44 119 LYS A CA 1
ATOM 909 C C . LYS A 1 119 ? 8.266 9.407 -6.631 1.00 73.44 119 LYS A C 1
ATOM 911 O O . LYS A 1 119 ? 9.199 9.941 -7.226 1.00 73.44 119 LYS A O 1
ATOM 916 N N . GLY A 1 120 ? 7.113 9.102 -7.216 1.00 64.69 120 GLY A N 1
ATOM 917 C CA . GLY A 1 120 ? 6.827 9.287 -8.639 1.00 64.69 120 GLY A CA 1
ATOM 918 C C . GLY A 1 120 ? 5.696 8.370 -9.098 1.00 64.69 120 GLY A C 1
ATOM 919 O O . GLY A 1 120 ? 5.371 7.400 -8.413 1.00 64.69 120 GLY A O 1
ATOM 920 N N . THR A 1 121 ? 5.099 8.675 -10.251 1.00 58.47 121 THR A N 1
ATOM 921 C CA . THR A 1 121 ? 3.999 7.889 -10.837 1.00 58.47 121 THR A CA 1
ATOM 922 C C . THR A 1 121 ? 4.320 7.408 -12.239 1.00 58.47 121 THR A C 1
ATOM 924 O O . THR A 1 121 ? 5.257 7.887 -12.877 1.00 58.47 121 THR A O 1
ATOM 927 N N . GLN A 1 122 ? 3.517 6.455 -12.723 1.00 57.25 122 GLN A N 1
ATOM 928 C CA . GLN A 1 122 ? 3.456 6.065 -14.136 1.00 57.25 122 GLN A CA 1
ATOM 929 C C . GLN A 1 122 ? 4.787 5.554 -14.725 1.00 57.25 122 GLN A C 1
ATOM 931 O O . GLN A 1 122 ? 4.998 5.602 -15.933 1.00 57.25 122 GLN A O 1
ATOM 936 N N . GLY A 1 123 ? 5.689 5.014 -13.898 1.00 57.50 123 GLY A N 1
ATOM 937 C CA . GLY A 1 123 ? 6.962 4.441 -14.361 1.00 57.50 123 GLY A CA 1
ATOM 938 C C . GLY A 1 123 ? 8.031 5.472 -14.747 1.00 57.50 123 GLY A C 1
ATOM 939 O O . GLY A 1 123 ? 9.092 5.086 -15.247 1.00 57.50 123 GLY A O 1
ATOM 940 N N . GLN A 1 124 ? 7.790 6.764 -14.496 1.00 66.62 124 GLN A N 1
ATOM 941 C CA . GLN A 1 124 ? 8.836 7.781 -14.544 1.00 66.62 124 GLN A CA 1
ATOM 942 C C . GLN A 1 124 ? 9.778 7.556 -13.356 1.00 66.62 124 GLN A C 1
ATOM 944 O O . GLN A 1 124 ? 9.388 7.710 -12.200 1.00 66.62 124 GLN A O 1
ATOM 949 N N . GLY A 1 125 ? 11.009 7.136 -13.647 1.00 82.81 125 GLY A N 1
ATOM 950 C CA . GLY A 1 125 ? 12.019 6.853 -12.629 1.00 82.81 125 GLY A CA 1
ATOM 951 C C . GLY A 1 125 ? 12.179 5.376 -12.256 1.00 82.81 125 GLY A C 1
ATOM 952 O O . GLY A 1 125 ? 12.564 5.089 -11.129 1.00 82.81 125 GLY A O 1
ATOM 953 N N . VAL A 1 126 ? 11.884 4.453 -13.179 1.00 90.62 126 VAL A N 1
ATOM 954 C CA . VAL A 1 126 ? 12.199 3.017 -13.067 1.00 90.62 126 VAL A CA 1
ATOM 955 C C . VAL A 1 126 ? 13.130 2.635 -14.217 1.00 90.62 126 VAL A C 1
ATOM 957 O O . VAL A 1 126 ? 12.784 2.850 -15.379 1.00 90.62 126 VAL A O 1
ATOM 960 N N . PHE A 1 127 ? 14.301 2.081 -13.908 1.00 93.06 127 PHE A N 1
ATOM 961 C CA . PHE A 1 127 ? 15.369 1.837 -14.878 1.00 93.06 127 PHE A CA 1
ATOM 962 C C . PHE A 1 127 ? 15.991 0.453 -14.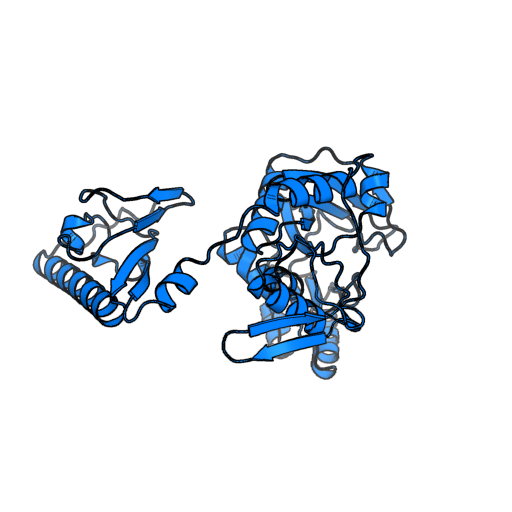691 1.00 93.06 127 PHE A C 1
ATOM 964 O O . PHE A 1 127 ? 16.459 0.140 -13.603 1.00 93.06 127 PHE A O 1
ATOM 971 N N . LEU A 1 128 ? 16.062 -0.345 -15.756 1.00 95.31 128 LEU A N 1
ATOM 972 C CA . LEU A 1 128 ? 16.790 -1.616 -15.762 1.00 95.31 128 LEU A CA 1
ATOM 973 C C . LEU A 1 128 ? 18.268 -1.375 -16.088 1.00 95.31 128 LEU A C 1
ATOM 975 O O . LEU A 1 128 ? 18.577 -0.657 -17.042 1.00 95.31 128 LEU A O 1
ATOM 979 N N . ARG A 1 129 ? 19.187 -1.940 -15.306 1.00 97.06 129 ARG A N 1
ATOM 980 C CA . ARG A 1 129 ? 20.638 -1.766 -15.474 1.00 97.06 129 ARG A CA 1
ATOM 981 C C . ARG A 1 129 ? 21.325 -3.119 -15.521 1.00 97.06 129 ARG A C 1
ATOM 983 O O . ARG A 1 129 ? 21.119 -3.946 -14.637 1.00 97.06 129 ARG A O 1
ATOM 990 N N . HIS A 1 130 ? 22.137 -3.326 -16.554 1.00 96.94 130 HIS A N 1
ATOM 991 C CA . HIS A 1 130 ? 22.799 -4.608 -16.801 1.00 96.94 130 HIS A CA 1
ATOM 992 C C . HIS A 1 130 ? 24.225 -4.647 -16.256 1.00 96.94 130 HIS A C 1
ATOM 994 O O . HIS A 1 130 ? 24.784 -5.728 -16.100 1.00 96.94 130 HIS A O 1
ATOM 1000 N N . THR A 1 131 ? 24.808 -3.488 -15.941 1.00 97.94 131 THR A N 1
ATOM 1001 C CA . THR A 1 131 ? 26.157 -3.393 -15.377 1.00 97.94 131 THR A CA 1
ATOM 1002 C C . THR A 1 131 ? 26.180 -2.551 -14.103 1.00 97.94 131 THR A C 1
ATOM 1004 O O . THR A 1 131 ? 25.395 -1.613 -13.937 1.00 97.94 131 THR A O 1
ATOM 1007 N N . ALA A 1 132 ? 27.125 -2.853 -13.208 1.00 97.38 132 ALA A N 1
ATOM 1008 C CA . ALA A 1 132 ? 27.339 -2.078 -11.985 1.00 97.38 132 ALA A CA 1
ATOM 1009 C C . ALA A 1 132 ? 27.738 -0.626 -12.294 1.00 97.38 132 ALA A C 1
ATOM 1011 O O . ALA A 1 132 ? 27.322 0.293 -11.593 1.00 97.38 132 ALA A O 1
ATOM 1012 N N . TYR A 1 133 ? 28.492 -0.408 -13.377 1.00 97.31 133 TYR A N 1
ATOM 1013 C CA . TYR A 1 133 ? 28.858 0.929 -13.843 1.00 97.31 133 TYR A CA 1
ATOM 1014 C C . TYR A 1 133 ? 27.619 1.760 -14.205 1.00 97.31 133 TYR A C 1
ATOM 1016 O O . TYR A 1 133 ? 27.440 2.855 -13.676 1.00 97.31 133 TYR A O 1
ATOM 1024 N N . GLU A 1 134 ? 26.717 1.218 -15.032 1.00 97.31 134 GLU A N 1
ATOM 1025 C CA . GLU A 1 134 ? 25.471 1.900 -15.398 1.00 97.31 134 GLU A CA 1
ATOM 1026 C C . GLU A 1 134 ? 24.594 2.200 -14.174 1.00 97.31 134 GLU A C 1
ATOM 1028 O O . GLU A 1 134 ? 24.010 3.283 -14.077 1.00 97.31 134 GLU A O 1
ATOM 1033 N N . ALA A 1 135 ? 24.491 1.247 -13.239 1.00 97.44 135 ALA A N 1
ATOM 1034 C CA . ALA A 1 135 ? 23.745 1.430 -11.999 1.00 97.44 135 ALA A CA 1
ATOM 1035 C C . ALA A 1 135 ? 24.347 2.560 -11.150 1.00 97.44 135 ALA A C 1
ATOM 1037 O O . ALA A 1 135 ? 23.624 3.480 -10.770 1.00 97.44 135 ALA A O 1
ATOM 1038 N N . LYS A 1 136 ? 25.667 2.554 -10.926 1.00 97.75 136 LYS A N 1
ATOM 1039 C CA . LYS A 1 136 ? 26.390 3.595 -10.178 1.00 97.75 136 LYS A CA 1
ATOM 1040 C C . LYS A 1 136 ? 26.217 4.977 -10.788 1.00 97.75 136 LYS A C 1
ATOM 1042 O O . LYS A 1 136 ? 25.852 5.904 -10.071 1.00 97.75 136 LYS A O 1
ATOM 1047 N N . SER A 1 137 ? 26.436 5.120 -12.096 1.00 97.31 137 SER A N 1
ATOM 1048 C CA . SER A 1 137 ? 26.303 6.411 -12.782 1.00 97.31 137 SER A CA 1
ATOM 1049 C C . SER A 1 137 ? 24.886 6.975 -12.662 1.00 97.31 137 SER A C 1
ATOM 1051 O O . SER A 1 137 ? 24.711 8.164 -12.389 1.00 97.31 137 SER A O 1
ATOM 1053 N N . LEU A 1 138 ? 23.863 6.126 -12.807 1.00 96.25 138 LEU A N 1
ATOM 1054 C CA . LEU A 1 138 ? 22.473 6.541 -12.642 1.00 96.25 138 LEU A CA 1
ATOM 1055 C C . LEU A 1 138 ? 22.157 6.923 -11.190 1.00 96.25 138 LEU A C 1
ATOM 1057 O O . LEU A 1 138 ? 21.583 7.986 -10.956 1.00 96.25 138 LEU A O 1
ATOM 1061 N N . VAL A 1 139 ? 22.531 6.080 -10.223 1.00 96.69 139 VAL A N 1
ATOM 1062 C CA . VAL A 1 139 ? 22.315 6.338 -8.790 1.00 96.69 139 VAL A CA 1
ATOM 1063 C C . VAL A 1 139 ? 22.990 7.645 -8.390 1.00 96.69 139 VAL A C 1
ATOM 1065 O O . VAL A 1 139 ? 22.353 8.485 -7.762 1.00 96.69 139 VAL A O 1
ATOM 1068 N N . GLN A 1 140 ? 24.232 7.872 -8.825 1.00 96.94 140 GLN A N 1
ATOM 1069 C CA . GLN A 1 140 ? 24.945 9.122 -8.593 1.00 96.94 140 GLN A CA 1
ATOM 1070 C C . GLN A 1 140 ? 24.128 10.316 -9.101 1.00 96.94 140 GLN A C 1
ATOM 1072 O O . GLN A 1 140 ? 23.865 11.234 -8.326 1.00 96.94 140 GLN A O 1
ATOM 1077 N N . GLY A 1 141 ? 23.670 10.297 -10.355 1.00 95.75 141 GLY A N 1
ATOM 1078 C CA . GLY A 1 141 ? 22.855 11.380 -10.916 1.00 95.75 141 GLY A CA 1
ATOM 1079 C C . GLY A 1 141 ? 21.548 11.623 -10.151 1.00 95.75 141 GLY A C 1
ATOM 1080 O O . GLY A 1 141 ? 21.202 12.768 -9.858 1.00 95.75 141 GLY A O 1
ATOM 1081 N N . LEU A 1 142 ? 20.842 10.555 -9.767 1.00 94.75 142 LEU A N 1
ATOM 1082 C CA . LEU A 1 142 ? 19.592 10.643 -9.003 1.00 94.75 142 LEU A CA 1
ATOM 1083 C C . LEU A 1 142 ? 19.809 11.226 -7.597 1.00 94.75 142 LEU A C 1
ATOM 1085 O O . LEU A 1 142 ? 19.038 12.089 -7.171 1.00 94.75 142 LEU A O 1
ATOM 1089 N N . LEU A 1 143 ? 20.878 10.818 -6.906 1.00 94.38 143 LEU A N 1
ATOM 1090 C CA . LEU A 1 143 ? 21.243 11.355 -5.593 1.00 94.38 143 LEU A CA 1
ATOM 1091 C C . LEU A 1 143 ? 21.643 12.836 -5.675 1.00 94.38 143 LEU A C 1
ATOM 1093 O O . LEU A 1 143 ? 21.212 13.628 -4.837 1.00 94.38 143 LEU A O 1
ATOM 1097 N N . HIS A 1 144 ? 22.382 13.247 -6.715 1.00 95.06 144 HIS A N 1
ATOM 1098 C CA . HIS A 1 144 ? 22.697 14.666 -6.955 1.00 95.06 144 HIS A CA 1
ATOM 1099 C C . HIS A 1 144 ? 21.427 15.498 -7.180 1.00 95.06 144 HIS A C 1
ATOM 1101 O O . HIS A 1 144 ? 21.319 16.619 -6.684 1.00 95.06 144 HIS A O 1
ATOM 1107 N N . ALA A 1 145 ? 20.423 14.926 -7.849 1.00 92.31 145 ALA A N 1
ATOM 1108 C CA . ALA A 1 145 ? 19.097 15.521 -8.011 1.00 92.31 145 ALA A CA 1
ATOM 1109 C C . ALA A 1 145 ? 18.209 15.420 -6.749 1.00 92.31 145 ALA A C 1
ATOM 1111 O O . ALA A 1 145 ? 17.009 15.699 -6.823 1.00 92.31 145 ALA A O 1
ATOM 1112 N N . ARG A 1 146 ? 18.776 15.018 -5.600 1.00 90.88 146 ARG A N 1
ATOM 1113 C CA . ARG A 1 146 ? 18.099 14.836 -4.305 1.00 90.88 146 ARG A CA 1
ATOM 1114 C C . ARG A 1 146 ? 16.880 13.915 -4.385 1.00 90.88 146 ARG A C 1
ATOM 1116 O O . ARG A 1 146 ? 15.852 14.170 -3.757 1.00 90.88 146 ARG A O 1
ATOM 1123 N N . ARG A 1 147 ? 16.973 12.857 -5.191 1.00 91.25 147 ARG A N 1
ATOM 1124 C CA . ARG A 1 147 ? 15.959 11.802 -5.258 1.00 91.25 147 ARG A CA 1
ATOM 1125 C C . ARG A 1 147 ? 16.336 10.670 -4.314 1.00 91.25 147 ARG A C 1
ATOM 1127 O O . ARG A 1 147 ? 17.494 10.273 -4.254 1.00 91.25 147 ARG A O 1
ATOM 1134 N N . ASP A 1 148 ? 15.342 10.130 -3.622 1.00 91.56 148 ASP A N 1
ATOM 1135 C CA . ASP A 1 148 ? 15.488 8.891 -2.866 1.00 91.56 148 ASP A CA 1
ATOM 1136 C C . ASP A 1 148 ? 15.514 7.707 -3.848 1.00 91.56 148 ASP A C 1
ATOM 1138 O O . ASP A 1 148 ? 14.652 7.617 -4.731 1.00 91.56 148 ASP A O 1
ATOM 1142 N N . VAL A 1 149 ? 16.510 6.824 -3.716 1.00 95.25 149 VAL A N 1
ATOM 1143 C CA . VAL A 1 149 ? 16.776 5.739 -4.673 1.00 95.25 149 VAL A CA 1
ATOM 1144 C C . VAL A 1 149 ? 16.617 4.369 -4.018 1.00 95.25 149 VAL A C 1
ATOM 1146 O O . VAL A 1 149 ? 17.053 4.138 -2.888 1.00 95.25 149 VAL A O 1
ATOM 1149 N N . LEU A 1 150 ? 16.003 3.446 -4.751 1.00 96.75 150 LEU A N 1
ATOM 1150 C CA . LEU A 1 150 ? 15.924 2.026 -4.432 1.00 96.75 150 LEU A CA 1
ATOM 1151 C C . LEU A 1 150 ? 16.629 1.226 -5.528 1.00 96.75 150 LEU A C 1
ATOM 1153 O O . LEU A 1 150 ? 16.422 1.492 -6.712 1.00 96.75 150 LEU A O 1
ATOM 1157 N N . ILE A 1 151 ? 17.416 0.232 -5.138 1.00 97.81 151 ILE A N 1
ATOM 1158 C CA . ILE A 1 151 ? 17.899 -0.834 -6.016 1.00 97.81 151 ILE A CA 1
ATOM 1159 C C . ILE A 1 151 ? 17.091 -2.081 -5.678 1.00 97.81 151 ILE A C 1
ATOM 1161 O O . ILE A 1 151 ? 16.929 -2.418 -4.507 1.00 97.81 151 ILE A O 1
ATOM 1165 N N . GLN A 1 152 ? 16.532 -2.727 -6.691 1.00 97.88 152 GLN A N 1
ATOM 1166 C CA . GLN A 1 152 ? 15.643 -3.868 -6.541 1.00 97.88 152 GLN A CA 1
ATOM 1167 C C . GLN A 1 152 ? 16.063 -5.001 -7.478 1.00 97.88 152 GLN A C 1
ATOM 1169 O O . GLN A 1 152 ? 16.542 -4.757 -8.588 1.00 97.88 152 GLN A O 1
ATOM 1174 N N . GLU A 1 153 ? 15.845 -6.227 -7.018 1.00 97.69 153 GLU A N 1
ATOM 1175 C CA . GLU A 1 153 ? 15.908 -7.454 -7.801 1.00 97.69 153 GLU A CA 1
ATOM 1176 C C . GLU A 1 153 ? 15.125 -7.321 -9.111 1.00 97.69 153 GLU A C 1
ATOM 1178 O O . GLU A 1 153 ? 14.006 -6.798 -9.155 1.00 97.69 153 GLU A O 1
ATOM 1183 N N . TYR A 1 154 ? 15.725 -7.801 -10.192 1.00 97.12 154 TYR A N 1
ATOM 1184 C CA . TYR A 1 154 ? 15.048 -7.920 -11.467 1.00 97.12 154 TYR A CA 1
ATOM 1185 C C . TYR A 1 154 ? 14.460 -9.326 -11.625 1.00 97.12 154 TYR A C 1
ATOM 1187 O O . TYR A 1 154 ? 15.193 -10.299 -11.776 1.00 97.12 154 TYR A O 1
ATOM 1195 N N . VAL A 1 155 ? 13.131 -9.406 -11.628 1.00 96.38 155 VAL A N 1
ATOM 1196 C CA . VAL A 1 155 ? 12.368 -10.648 -11.814 1.00 96.38 155 VAL A CA 1
ATOM 1197 C C . VAL A 1 155 ? 12.231 -10.918 -13.317 1.00 96.38 155 VAL A C 1
ATOM 1199 O O . VAL A 1 155 ? 11.384 -10.329 -13.995 1.00 96.38 155 VAL A O 1
ATOM 1202 N N . ALA A 1 156 ? 13.129 -11.736 -13.865 1.00 93.88 156 ALA A N 1
ATOM 1203 C CA . ALA A 1 156 ? 13.302 -11.920 -15.307 1.00 93.88 156 ALA A CA 1
ATOM 1204 C C . ALA A 1 156 ? 12.116 -12.627 -15.980 1.00 93.88 156 ALA A C 1
ATOM 1206 O O . ALA A 1 156 ? 11.768 -12.313 -17.117 1.00 93.88 156 ALA A O 1
ATOM 1207 N N . GLU A 1 157 ? 11.478 -13.546 -15.268 1.00 92.81 157 GLU A N 1
ATOM 1208 C CA . GLU A 1 157 ? 10.280 -14.285 -15.667 1.00 92.81 157 GLU A CA 1
ATOM 1209 C C . GLU A 1 157 ? 9.057 -13.368 -15.873 1.00 92.81 157 GLU A C 1
ATOM 1211 O O . GLU A 1 157 ? 8.164 -13.663 -16.669 1.00 92.81 157 GLU A O 1
ATOM 1216 N N . SER A 1 158 ? 9.068 -12.192 -15.244 1.00 93.62 158 SER A N 1
ATOM 1217 C CA . SER A 1 158 ? 8.070 -11.138 -15.430 1.00 93.62 158 SER A CA 1
ATOM 1218 C C . SER A 1 158 ? 8.531 -10.023 -16.375 1.00 93.62 158 SER A C 1
ATOM 1220 O O . SER A 1 158 ? 7.988 -8.918 -16.354 1.00 93.62 158 SER A O 1
ATOM 1222 N N . HIS A 1 159 ? 9.533 -10.263 -17.228 1.00 92.44 159 HIS A N 1
ATOM 1223 C CA . HIS A 1 159 ? 9.995 -9.240 -18.168 1.00 92.44 159 HIS A CA 1
ATOM 1224 C C . HIS A 1 159 ? 8.853 -8.721 -19.048 1.00 92.44 159 HIS A C 1
ATOM 1226 O O . HIS A 1 159 ? 8.260 -9.466 -19.829 1.00 92.44 159 HIS A O 1
ATOM 1232 N N . GLY A 1 160 ? 8.572 -7.420 -18.951 1.00 90.44 160 GLY A N 1
ATOM 1233 C CA . GLY A 1 160 ? 7.553 -6.778 -19.775 1.00 90.44 160 GLY A CA 1
ATOM 1234 C C . GLY A 1 160 ? 6.127 -7.202 -19.433 1.00 90.44 160 GLY A C 1
ATOM 1235 O O . GLY A 1 160 ? 5.229 -6.911 -20.219 1.00 90.44 160 GLY A O 1
ATOM 1236 N N . GLN A 1 161 ? 5.885 -7.860 -18.297 1.00 91.81 161 GLN A N 1
ATOM 1237 C CA . GLN A 1 161 ? 4.546 -8.280 -17.897 1.00 91.81 161 GLN A CA 1
ATOM 1238 C C . GLN A 1 161 ? 4.300 -8.139 -16.396 1.00 91.81 161 GLN A C 1
ATOM 1240 O O . GLN A 1 161 ? 5.197 -8.310 -15.579 1.00 91.81 161 GLN A O 1
ATOM 1245 N N . ASP A 1 162 ? 3.055 -7.843 -16.040 1.00 94.31 162 ASP A N 1
ATOM 1246 C CA . ASP A 1 162 ? 2.581 -7.892 -14.661 1.00 94.31 162 ASP A CA 1
ATOM 1247 C C . ASP A 1 162 ? 1.078 -8.197 -14.624 1.00 94.31 162 ASP A C 1
ATOM 1249 O O . ASP A 1 162 ? 0.358 -8.024 -15.617 1.00 94.31 162 ASP A O 1
ATOM 1253 N N . VAL A 1 163 ? 0.599 -8.639 -13.466 1.00 95.56 163 VAL A N 1
ATOM 1254 C CA . VAL A 1 163 ? -0.819 -8.868 -13.200 1.00 95.56 163 VAL A CA 1
ATOM 1255 C C . VAL A 1 163 ? -1.325 -7.769 -12.278 1.00 95.56 163 VAL A C 1
ATOM 1257 O O . VAL A 1 163 ? -0.917 -7.677 -11.123 1.00 95.56 163 VAL A O 1
ATOM 1260 N N . ARG A 1 164 ? -2.254 -6.948 -12.772 1.00 96.44 164 ARG A N 1
ATOM 1261 C CA . ARG A 1 164 ? -2.966 -5.969 -11.950 1.00 96.44 164 ARG A CA 1
ATOM 1262 C C . ARG A 1 164 ? -4.238 -6.593 -11.403 1.00 96.44 164 ARG A C 1
ATOM 1264 O O . ARG A 1 164 ? -5.102 -7.004 -12.174 1.00 96.44 164 ARG A O 1
ATOM 1271 N N . VAL A 1 165 ? -4.380 -6.564 -10.087 1.00 97.88 165 VAL A N 1
ATOM 1272 C CA . VAL A 1 165 ? -5.552 -7.031 -9.348 1.00 97.88 165 VAL A CA 1
ATOM 1273 C C . VAL A 1 165 ? -6.217 -5.837 -8.675 1.00 97.88 165 VAL A C 1
ATOM 1275 O O . VAL A 1 165 ? -5.545 -5.057 -8.001 1.00 97.88 165 VAL A O 1
ATOM 1278 N N . ILE A 1 166 ? -7.526 -5.669 -8.851 1.00 98.00 166 ILE A N 1
ATOM 1279 C CA . ILE A 1 166 ? -8.307 -4.697 -8.085 1.00 98.00 166 ILE A CA 1
ATOM 1280 C C . ILE A 1 166 ? -8.952 -5.410 -6.908 1.00 98.00 166 ILE A C 1
ATOM 1282 O O . ILE A 1 166 ? -9.707 -6.369 -7.083 1.00 98.00 166 ILE A O 1
ATOM 1286 N N . VAL A 1 167 ? -8.658 -4.899 -5.720 1.00 98.31 167 VAL A N 1
ATOM 1287 C CA . VAL A 1 167 ? -9.242 -5.327 -4.454 1.00 98.31 167 VAL A CA 1
ATOM 1288 C C . VAL A 1 167 ? -10.208 -4.244 -3.985 1.00 98.31 167 VAL A C 1
ATOM 1290 O O . VAL A 1 167 ? -9.862 -3.059 -4.014 1.00 98.31 167 VAL A O 1
ATOM 1293 N N . VAL A 1 168 ? -11.409 -4.651 -3.579 1.00 97.94 168 VAL A N 1
ATOM 1294 C CA . VAL A 1 168 ? -12.423 -3.792 -2.956 1.00 97.94 168 VAL A CA 1
ATOM 1295 C C . VAL A 1 168 ? -12.883 -4.459 -1.661 1.00 97.94 168 VAL A C 1
ATOM 1297 O O . VAL A 1 168 ? -13.402 -5.575 -1.684 1.00 97.94 168 VAL A O 1
ATOM 1300 N N . GLY A 1 169 ? -12.673 -3.787 -0.532 1.00 93.38 169 GLY A N 1
ATOM 1301 C CA . GLY A 1 169 ? -12.747 -4.372 0.799 1.00 93.38 169 GLY A CA 1
ATOM 1302 C C . GLY A 1 169 ? -11.782 -5.549 0.912 1.00 93.38 169 GLY A C 1
ATOM 1303 O O . GLY A 1 169 ? -10.577 -5.405 0.724 1.00 93.38 169 GLY A O 1
ATOM 1304 N N . ASP A 1 170 ? -12.344 -6.730 1.142 1.00 90.38 170 ASP A N 1
ATOM 1305 C CA . ASP A 1 170 ? -11.613 -7.992 1.257 1.00 90.38 170 ASP A CA 1
ATOM 1306 C C . ASP A 1 170 ? -11.811 -8.927 0.052 1.00 90.38 170 ASP A C 1
ATOM 1308 O O . ASP A 1 170 ? -11.494 -10.113 0.123 1.00 90.38 170 ASP A O 1
ATOM 1312 N N . GLU A 1 171 ? -12.299 -8.409 -1.077 1.00 96.12 171 GLU A N 1
ATOM 1313 C CA . GLU A 1 171 ? -12.597 -9.209 -2.265 1.00 96.12 171 GLU A CA 1
ATOM 1314 C C . GLU A 1 171 ? -11.813 -8.745 -3.494 1.00 96.12 171 GLU A C 1
ATOM 1316 O O . GLU A 1 171 ? -11.631 -7.549 -3.741 1.00 96.12 171 GLU A O 1
ATOM 1321 N N . VAL A 1 172 ? -11.361 -9.710 -4.298 1.00 97.62 172 VAL A N 1
ATOM 1322 C CA . VAL A 1 172 ? -10.806 -9.433 -5.628 1.00 97.62 172 VAL A CA 1
ATOM 1323 C C . VAL A 1 172 ? -11.962 -9.284 -6.603 1.00 97.62 172 VAL A C 1
ATOM 1325 O O . VAL A 1 172 ? -12.672 -10.246 -6.879 1.00 97.62 172 VAL A O 1
ATOM 1328 N N . VAL A 1 173 ? -12.135 -8.082 -7.149 1.00 97.25 173 VAL A N 1
ATOM 1329 C CA . VAL A 1 173 ? -13.258 -7.780 -8.051 1.00 97.25 173 VAL A CA 1
ATOM 1330 C C . VAL A 1 173 ? -12.893 -7.932 -9.521 1.00 97.25 173 VAL A C 1
ATOM 1332 O O . VAL A 1 173 ? -13.745 -8.270 -10.333 1.00 97.25 173 VAL A O 1
ATOM 1335 N N . ALA A 1 174 ? -11.636 -7.680 -9.882 1.00 96.75 174 ALA A N 1
ATOM 1336 C CA . ALA A 1 174 ? -11.169 -7.805 -11.255 1.00 96.75 174 ALA A CA 1
ATOM 1337 C C . ALA A 1 174 ? -9.656 -8.009 -11.299 1.00 96.75 174 ALA A C 1
ATOM 1339 O O . ALA A 1 174 ? -8.922 -7.515 -10.441 1.00 96.75 174 ALA A O 1
ATOM 1340 N N . ALA A 1 175 ? -9.186 -8.679 -12.344 1.00 96.56 175 ALA A N 1
ATOM 1341 C CA . ALA A 1 175 ? -7.772 -8.802 -12.647 1.00 96.56 175 ALA A CA 1
ATOM 1342 C C . ALA A 1 175 ? -7.536 -8.639 -14.149 1.00 96.56 175 ALA A C 1
ATOM 1344 O O . ALA A 1 175 ? -8.392 -8.966 -14.972 1.00 96.56 175 ALA A O 1
ATOM 1345 N N . MET A 1 176 ? -6.362 -8.134 -14.507 1.00 94.56 176 MET A N 1
ATOM 1346 C CA . MET A 1 176 ? -5.887 -8.122 -15.885 1.00 94.56 176 MET A CA 1
ATOM 1347 C C . MET A 1 176 ? -4.388 -8.368 -15.928 1.00 94.56 176 MET A C 1
ATOM 1349 O O . MET A 1 176 ? -3.646 -7.935 -15.045 1.00 94.56 176 MET A O 1
ATOM 1353 N N . ARG A 1 177 ? -3.932 -9.001 -17.003 1.00 93.44 177 ARG A N 1
ATOM 1354 C CA . ARG A 1 177 ? -2.516 -9.051 -17.348 1.00 93.44 177 ARG A CA 1
ATOM 1355 C C . ARG A 1 177 ? -2.186 -7.864 -18.239 1.00 93.44 177 ARG A C 1
ATOM 1357 O O . ARG A 1 177 ? -2.891 -7.601 -19.214 1.00 93.44 177 ARG A O 1
ATOM 1364 N N . ARG A 1 178 ? -1.112 -7.148 -17.917 1.00 91.50 178 ARG A N 1
ATOM 1365 C CA . ARG A 1 178 ? -0.560 -6.095 -18.774 1.00 91.50 178 ARG A CA 1
ATOM 1366 C C . ARG A 1 178 ? 0.716 -6.599 -19.429 1.00 91.50 178 ARG A C 1
ATOM 1368 O O . ARG A 1 178 ? 1.547 -7.206 -18.760 1.00 91.50 178 ARG A O 1
ATOM 1375 N N . ARG A 1 179 ? 0.884 -6.323 -20.723 1.00 89.06 179 ARG A N 1
ATOM 1376 C CA . ARG A 1 179 ? 2.099 -6.654 -21.478 1.00 89.06 179 ARG A CA 1
ATOM 1377 C C . ARG A 1 179 ? 2.672 -5.427 -22.168 1.00 89.06 179 ARG A C 1
ATOM 1379 O O . ARG A 1 179 ? 1.958 -4.668 -22.825 1.00 89.06 179 ARG A O 1
ATOM 1386 N N . ALA A 1 180 ? 3.975 -5.241 -22.023 1.00 85.88 180 ALA A N 1
ATOM 1387 C CA . ALA A 1 180 ? 4.751 -4.249 -22.742 1.00 85.88 180 ALA A CA 1
ATOM 1388 C C . ALA A 1 180 ? 4.868 -4.628 -24.227 1.00 85.88 180 ALA A C 1
ATOM 1390 O O . ALA A 1 180 ? 4.756 -5.795 -24.604 1.00 85.88 180 ALA A O 1
ATOM 1391 N N . ARG A 1 181 ? 5.127 -3.640 -25.088 1.00 77.56 181 ARG A N 1
ATOM 1392 C CA . ARG A 1 181 ? 5.432 -3.885 -26.505 1.00 77.56 181 ARG A CA 1
ATOM 1393 C C . ARG A 1 181 ? 6.941 -3.924 -26.737 1.00 77.56 181 ARG A C 1
ATOM 1395 O O . ARG A 1 181 ? 7.682 -3.081 -26.237 1.00 77.56 181 ARG A O 1
ATOM 1402 N N . GLY A 1 182 ? 7.385 -4.848 -27.586 1.00 77.12 182 GLY A N 1
ATOM 1403 C CA . GLY A 1 182 ? 8.778 -4.931 -28.025 1.00 77.12 182 GLY A CA 1
ATOM 1404 C C . GLY A 1 182 ? 9.725 -5.382 -26.912 1.00 77.12 182 GLY A C 1
ATOM 1405 O O . GLY A 1 182 ? 9.509 -6.424 -26.310 1.00 77.12 182 GLY A O 1
ATOM 1406 N N . ARG A 1 183 ? 10.797 -4.614 -26.679 1.00 74.69 183 ARG A N 1
ATOM 1407 C CA . ARG A 1 183 ? 11.857 -4.918 -25.693 1.00 74.69 183 ARG A CA 1
ATOM 1408 C C . ARG A 1 183 ? 11.725 -4.111 -24.395 1.00 74.69 183 ARG A C 1
ATOM 1410 O O . ARG A 1 183 ? 12.684 -4.005 -23.635 1.00 74.69 183 ARG A O 1
ATOM 1417 N N . GLU A 1 184 ? 10.588 -3.455 -24.193 1.00 80.69 184 GLU A N 1
ATOM 1418 C CA . GLU A 1 184 ? 10.331 -2.680 -22.983 1.00 80.69 184 GLU A CA 1
ATOM 1419 C C . GLU A 1 184 ? 10.044 -3.635 -21.816 1.00 80.69 184 GLU A C 1
ATOM 1421 O O . GLU A 1 184 ? 9.204 -4.521 -21.929 1.00 80.69 184 GLU A O 1
ATOM 1426 N N . PHE A 1 185 ? 10.728 -3.445 -20.685 1.00 83.75 185 PHE A N 1
ATOM 1427 C CA . PHE A 1 185 ? 10.532 -4.288 -19.500 1.00 83.75 185 PHE A CA 1
ATOM 1428 C C . PHE A 1 185 ? 9.368 -3.803 -18.623 1.00 83.75 185 PHE A C 1
ATOM 1430 O O . PHE A 1 185 ? 8.910 -4.537 -17.751 1.00 83.75 185 PHE A O 1
ATOM 1437 N N . ARG A 1 186 ? 8.897 -2.565 -18.832 1.00 78.94 186 ARG A N 1
ATOM 1438 C CA . ARG A 1 186 ? 7.782 -1.948 -18.101 1.00 78.94 186 ARG A CA 1
ATOM 1439 C C . ARG A 1 186 ? 6.461 -2.164 -18.841 1.00 78.94 186 ARG A C 1
ATOM 1441 O O . ARG A 1 186 ? 6.250 -1.638 -19.928 1.00 78.94 186 ARG A O 1
ATOM 1448 N N . SER A 1 187 ? 5.524 -2.842 -18.199 1.00 69.75 187 SER A N 1
ATOM 1449 C CA . SER A 1 187 ? 4.196 -3.204 -18.724 1.00 69.75 187 SER A CA 1
ATOM 1450 C C . SER A 1 187 ? 3.109 -2.128 -18.568 1.00 69.75 187 SER A C 1
ATOM 1452 O O . SER A 1 187 ? 1.939 -2.384 -18.850 1.00 69.75 187 SER A O 1
ATOM 1454 N N . ASN A 1 188 ? 3.446 -0.909 -18.128 1.00 65.50 188 ASN A N 1
ATOM 1455 C CA . ASN A 1 188 ? 2.449 0.129 -17.846 1.00 65.50 188 ASN A CA 1
ATOM 1456 C C . ASN A 1 188 ? 1.560 0.438 -19.070 1.00 65.50 188 ASN A C 1
ATOM 1458 O O . ASN A 1 188 ? 2.044 0.860 -20.116 1.00 65.50 188 ASN A O 1
ATOM 1462 N N . PHE A 1 189 ? 0.237 0.330 -18.896 1.00 53.91 189 PHE A N 1
ATOM 1463 C CA . PHE A 1 189 ? -0.787 0.561 -19.932 1.00 53.91 189 PHE A CA 1
ATOM 1464 C C . PHE A 1 189 ? -0.652 1.905 -20.675 1.00 53.91 189 PHE A C 1
ATOM 1466 O O . PHE A 1 189 ? -0.851 1.970 -21.884 1.00 53.91 189 PHE A O 1
ATOM 1473 N N . HIS A 1 190 ? -0.234 2.971 -19.984 1.00 55.31 190 HIS A N 1
ATOM 1474 C CA . HIS A 1 190 ? -0.020 4.293 -20.590 1.00 55.31 190 HIS A CA 1
ATOM 1475 C C . HIS A 1 190 ? 1.144 4.347 -21.603 1.00 55.31 190 HIS A C 1
ATOM 1477 O O . HIS A 1 190 ? 1.316 5.362 -22.270 1.00 55.31 190 HIS A O 1
ATOM 1483 N N . LEU A 1 191 ? 1.931 3.273 -21.736 1.00 56.53 191 LEU A N 1
ATOM 1484 C CA . LEU A 1 191 ? 3.054 3.144 -22.672 1.00 56.53 191 LEU A CA 1
ATOM 1485 C C . LEU A 1 191 ? 2.714 2.248 -23.881 1.00 56.53 191 LEU A C 1
ATOM 1487 O O . LEU A 1 191 ? 3.579 1.540 -24.391 1.00 56.53 191 LEU A O 1
ATOM 1491 N N . ASN A 1 192 ? 1.464 2.272 -24.358 1.00 60.75 192 ASN A N 1
ATOM 1492 C CA . ASN A 1 192 ? 0.970 1.453 -25.480 1.00 60.75 192 ASN A CA 1
ATOM 1493 C C . ASN A 1 192 ? 0.975 -0.069 -25.221 1.00 60.75 192 ASN A C 1
ATOM 1495 O O . ASN A 1 192 ? 0.986 -0.849 -26.175 1.00 60.75 192 ASN A O 1
ATOM 1499 N N . GLY A 1 193 ? 0.982 -0.504 -23.959 1.00 66.94 193 GLY A N 1
ATOM 1500 C CA . GLY A 1 193 ? 0.881 -1.922 -23.601 1.00 66.94 193 GLY A CA 1
ATOM 1501 C C . GLY A 1 193 ? -0.477 -2.533 -23.971 1.00 66.94 193 GLY A C 1
ATOM 1502 O O . GLY A 1 193 ? -1.462 -1.815 -24.150 1.00 66.94 193 GLY A O 1
ATOM 1503 N N . THR A 1 194 ? -0.542 -3.859 -24.100 1.00 79.62 194 THR A N 1
ATOM 1504 C CA . THR A 1 194 ? -1.814 -4.586 -24.245 1.00 79.62 194 THR A CA 1
ATOM 1505 C C . THR A 1 194 ? -2.351 -4.995 -22.877 1.00 79.62 194 THR A C 1
ATOM 1507 O O . THR A 1 194 ? -1.590 -5.191 -21.927 1.00 79.62 194 THR A O 1
ATOM 1510 N N . VAL A 1 195 ? -3.676 -5.093 -22.776 1.00 83.56 195 VAL A N 1
ATOM 1511 C CA . VAL A 1 195 ? -4.380 -5.613 -21.600 1.00 83.56 195 VAL A CA 1
ATOM 1512 C C . VAL A 1 195 ? -5.144 -6.863 -22.004 1.00 83.56 195 VAL A C 1
ATOM 1514 O O . VAL A 1 195 ? -5.771 -6.889 -23.061 1.00 83.56 195 VAL A O 1
ATOM 1517 N N . GLU A 1 196 ? -5.062 -7.896 -21.177 1.00 87.19 196 GLU A N 1
ATOM 1518 C CA . GLU A 1 196 ? -5.701 -9.191 -21.402 1.00 87.19 196 GLU A CA 1
ATOM 1519 C C . GLU A 1 196 ? -6.431 -9.616 -20.122 1.00 87.19 196 GLU A C 1
ATOM 1521 O O . GLU A 1 196 ? -5.949 -9.374 -19.009 1.00 87.19 196 GLU A O 1
ATOM 1526 N N . SER A 1 197 ? -7.593 -10.254 -20.269 1.00 88.50 197 SER A N 1
ATOM 1527 C CA . SER A 1 197 ? -8.265 -10.925 -19.156 1.00 88.50 197 SER A CA 1
ATOM 1528 C C . SER A 1 197 ? -7.383 -12.056 -18.626 1.00 88.50 197 SER A C 1
ATOM 1530 O O . SER A 1 197 ? -6.763 -12.773 -19.413 1.00 88.50 197 SER A O 1
ATOM 1532 N N . VAL A 1 198 ? -7.360 -12.254 -17.312 1.00 90.44 198 VAL A N 1
ATOM 1533 C CA . VAL A 1 198 ? -6.614 -13.346 -16.681 1.00 90.44 198 VAL A CA 1
ATOM 1534 C C . VAL A 1 198 ? -7.519 -14.085 -15.706 1.00 90.44 198 VAL A C 1
ATOM 1536 O O . VAL A 1 198 ? -8.230 -13.450 -14.928 1.00 90.44 198 VAL A O 1
ATOM 1539 N N . ASP A 1 199 ? -7.488 -15.415 -15.755 1.00 89.56 199 ASP A N 1
ATOM 1540 C CA . ASP A 1 199 ? -8.019 -16.233 -14.669 1.00 89.56 199 ASP A CA 1
ATOM 1541 C C . ASP A 1 199 ? -6.996 -16.212 -13.531 1.00 89.56 199 ASP A C 1
ATOM 1543 O O . ASP A 1 199 ? -5.853 -16.639 -13.710 1.00 89.56 199 ASP A O 1
ATOM 1547 N N . LEU A 1 200 ? -7.357 -15.586 -12.410 1.00 93.31 200 LEU A N 1
ATOM 1548 C CA . LEU A 1 200 ? -6.407 -15.253 -11.356 1.00 93.31 200 LEU A CA 1
ATOM 1549 C C . LEU A 1 200 ? -6.232 -16.450 -10.410 1.00 93.31 200 LEU A C 1
ATOM 1551 O O . LEU A 1 200 ? -7.186 -16.810 -9.716 1.00 93.31 200 LEU A O 1
ATOM 1555 N N . PRO A 1 201 ? -5.023 -17.034 -10.295 1.00 95.06 201 PRO A N 1
ATOM 1556 C CA . PRO A 1 201 ? -4.795 -18.118 -9.350 1.00 95.06 201 PRO A CA 1
ATOM 1557 C C . PRO A 1 201 ? -5.079 -17.672 -7.912 1.00 95.06 201 PRO A C 1
ATOM 1559 O O . PRO A 1 201 ? -4.803 -16.529 -7.534 1.00 95.06 201 PRO A O 1
ATOM 1562 N N . LYS A 1 202 ? -5.570 -18.597 -7.079 1.00 95.69 202 LYS A N 1
ATOM 1563 C CA . LYS A 1 202 ? -5.936 -18.315 -5.680 1.00 95.69 202 LYS A CA 1
ATOM 1564 C C . LYS A 1 202 ? -4.805 -17.644 -4.892 1.00 95.69 202 LYS A C 1
ATOM 1566 O O . LYS A 1 202 ? -5.052 -16.710 -4.141 1.00 95.69 202 LYS A O 1
ATOM 1571 N N . GLU A 1 203 ? -3.569 -18.077 -5.109 1.00 96.12 203 GLU A N 1
ATOM 1572 C CA . GLU A 1 203 ? -2.391 -17.511 -4.449 1.00 96.12 203 GLU A CA 1
ATOM 1573 C C . GLU A 1 203 ? -2.193 -16.016 -4.762 1.00 96.12 203 GLU A C 1
ATOM 1575 O O . GLU A 1 203 ? -1.907 -15.224 -3.865 1.00 96.12 203 GLU A O 1
ATOM 1580 N N . PHE A 1 204 ? -2.426 -15.601 -6.013 1.00 97.50 204 PHE A N 1
ATOM 1581 C CA . PHE A 1 204 ? -2.340 -14.197 -6.425 1.00 97.50 204 PHE A CA 1
ATOM 1582 C C . PHE A 1 204 ? -3.449 -13.371 -5.777 1.00 97.50 204 PHE A C 1
ATOM 1584 O O . PHE A 1 204 ? -3.196 -12.263 -5.300 1.00 97.50 204 PHE A O 1
ATOM 1591 N N . ALA A 1 205 ? -4.667 -13.918 -5.719 1.00 97.31 205 ALA A N 1
ATOM 1592 C CA . ALA A 1 205 ? -5.781 -13.280 -5.027 1.00 97.31 205 ALA A CA 1
ATOM 1593 C C . ALA A 1 205 ? -5.487 -13.108 -3.527 1.00 97.31 205 ALA A C 1
ATOM 1595 O O . ALA A 1 205 ? -5.691 -12.026 -2.977 1.00 97.31 205 ALA A O 1
ATOM 1596 N N . ASP A 1 206 ? -4.953 -14.138 -2.868 1.00 96.88 206 ASP A N 1
ATOM 1597 C CA . ASP A 1 206 ? -4.610 -14.107 -1.445 1.00 96.88 206 ASP A CA 1
ATOM 1598 C C . ASP A 1 206 ? -3.514 -13.077 -1.140 1.00 96.88 206 ASP A C 1
ATOM 1600 O O . ASP A 1 206 ? -3.650 -12.289 -0.197 1.00 96.88 206 ASP A O 1
ATOM 1604 N N . VAL A 1 207 ? -2.458 -13.021 -1.958 1.00 97.94 207 VAL A N 1
ATOM 1605 C CA . VAL A 1 207 ? -1.395 -12.014 -1.829 1.00 97.94 207 VAL A CA 1
ATOM 1606 C C . VAL A 1 207 ? -1.931 -10.603 -2.068 1.00 97.94 207 VAL A C 1
ATOM 1608 O O . VAL A 1 207 ? -1.639 -9.710 -1.270 1.00 97.94 207 VAL A O 1
ATOM 1611 N N . ALA A 1 208 ? -2.759 -10.393 -3.097 1.00 98.19 208 ALA A N 1
ATOM 1612 C CA . ALA A 1 208 ? -3.343 -9.085 -3.387 1.00 98.19 208 ALA A CA 1
ATOM 1613 C C . ALA A 1 208 ? -4.233 -8.577 -2.245 1.00 98.19 208 ALA A C 1
ATOM 1615 O O . ALA A 1 208 ? -4.062 -7.445 -1.785 1.00 98.19 208 ALA A O 1
ATOM 1616 N N . ARG A 1 209 ? -5.134 -9.423 -1.731 1.00 97.94 209 ARG A N 1
ATOM 1617 C CA . ARG A 1 209 ? -6.006 -9.075 -0.598 1.00 97.94 209 ARG A CA 1
ATOM 1618 C C . ARG A 1 209 ? -5.207 -8.724 0.647 1.00 97.94 209 ARG A C 1
ATOM 1620 O O . ARG A 1 209 ? -5.425 -7.676 1.250 1.00 97.94 209 ARG A O 1
ATOM 1627 N N . ARG A 1 210 ? -4.232 -9.566 1.007 1.00 97.38 210 ARG A N 1
ATOM 1628 C CA . ARG A 1 210 ? -3.357 -9.310 2.159 1.00 97.38 210 ARG A CA 1
ATOM 1629 C C . ARG A 1 210 ? -2.585 -8.004 1.994 1.00 97.38 210 ARG A C 1
ATOM 1631 O O . ARG A 1 210 ? -2.482 -7.259 2.962 1.00 97.38 210 ARG A O 1
ATOM 1638 N N . ALA A 1 211 ? -2.074 -7.713 0.796 1.00 97.94 211 ALA A N 1
ATOM 1639 C CA . ALA A 1 211 ? -1.327 -6.489 0.516 1.00 97.94 211 ALA A CA 1
ATOM 1640 C C . ALA A 1 211 ? -2.187 -5.230 0.695 1.00 97.94 211 ALA A C 1
ATOM 1642 O O . ALA A 1 211 ? -1.750 -4.291 1.360 1.00 97.94 211 ALA A O 1
ATOM 1643 N N . ALA A 1 212 ? -3.411 -5.226 0.156 1.00 97.69 212 ALA A N 1
ATOM 1644 C CA . ALA A 1 212 ? -4.362 -4.130 0.341 1.00 97.69 212 ALA A CA 1
ATOM 1645 C C . ALA A 1 212 ? -4.711 -3.934 1.827 1.00 97.69 212 ALA A C 1
ATOM 1647 O O . ALA A 1 212 ? -4.605 -2.821 2.347 1.00 97.69 212 ALA A O 1
ATOM 1648 N N . ARG A 1 213 ? -5.011 -5.033 2.532 1.00 94.88 213 ARG A N 1
ATOM 1649 C CA . ARG A 1 213 ? -5.395 -5.021 3.947 1.00 94.88 213 ARG A CA 1
ATOM 1650 C C . ARG A 1 213 ? -4.302 -4.466 4.858 1.00 94.88 213 ARG A C 1
ATOM 1652 O O . ARG A 1 213 ? -4.572 -3.578 5.657 1.00 94.88 213 ARG A O 1
ATOM 1659 N N . VAL A 1 214 ? -3.057 -4.942 4.745 1.00 95.12 214 VAL A N 1
ATOM 1660 C CA . VAL A 1 214 ? -1.972 -4.478 5.640 1.00 95.12 214 VAL A CA 1
ATOM 1661 C C . VAL A 1 214 ? -1.554 -3.030 5.383 1.00 95.12 214 VAL A C 1
ATOM 1663 O O . VAL A 1 214 ? -0.937 -2.416 6.251 1.00 95.12 214 VAL A O 1
ATOM 1666 N N . LEU A 1 215 ? -1.868 -2.496 4.199 1.00 94.75 215 LEU A N 1
ATOM 1667 C CA . LEU A 1 215 ? -1.688 -1.084 3.858 1.00 94.75 215 LEU A CA 1
ATOM 1668 C C . LEU A 1 215 ? -2.918 -0.232 4.208 1.00 94.75 215 LEU A C 1
ATOM 1670 O O . LEU A 1 215 ? -2.904 0.966 3.936 1.00 94.75 215 LEU A O 1
ATOM 1674 N N . GLY A 1 216 ? -3.972 -0.818 4.785 1.00 91.31 216 GLY A N 1
ATOM 1675 C CA . GLY A 1 216 ? -5.188 -0.103 5.176 1.00 91.31 216 GLY A CA 1
ATOM 1676 C C . GLY A 1 216 ? -5.939 0.501 3.989 1.00 91.31 216 GLY A C 1
ATOM 1677 O O . GLY A 1 216 ? -6.371 1.654 4.058 1.00 91.31 216 GLY A O 1
ATOM 1678 N N . LEU A 1 217 ? -6.022 -0.236 2.876 1.00 95.75 217 LEU A N 1
ATOM 1679 C CA . LEU A 1 217 ? -6.710 0.193 1.661 1.00 95.75 217 LEU A CA 1
ATOM 1680 C C . LEU A 1 217 ? -7.980 -0.628 1.425 1.00 95.75 217 LEU A C 1
ATOM 1682 O O . LEU A 1 217 ? -7.902 -1.818 1.134 1.00 95.75 217 LEU A O 1
ATOM 1686 N N . ASN A 1 218 ? -9.126 0.049 1.453 1.00 95.19 218 ASN A N 1
ATOM 1687 C CA . ASN A 1 218 ? -10.431 -0.490 1.071 1.00 95.19 218 ASN A CA 1
ATOM 1688 C C . ASN A 1 218 ? -10.583 -0.603 -0.449 1.00 95.19 218 ASN A C 1
ATOM 1690 O O . ASN A 1 218 ? -11.352 -1.418 -0.936 1.00 95.19 218 ASN A O 1
ATOM 1694 N N . VAL A 1 219 ? -9.873 0.213 -1.230 1.00 97.75 219 VAL A N 1
ATOM 1695 C CA . VAL A 1 219 ? -9.846 0.099 -2.695 1.00 97.75 219 VAL A CA 1
ATOM 1696 C C . VAL A 1 219 ? -8.407 0.183 -3.166 1.00 97.75 219 VAL A C 1
ATOM 1698 O O . VAL A 1 219 ? -7.766 1.227 -3.055 1.00 97.75 219 VAL A O 1
ATOM 1701 N N . ALA A 1 220 ? -7.883 -0.900 -3.725 1.00 98.00 220 ALA A N 1
ATOM 1702 C CA . ALA A 1 220 ? -6.486 -0.964 -4.130 1.00 98.00 220 ALA A CA 1
ATOM 1703 C C . ALA A 1 220 ? -6.319 -1.591 -5.510 1.00 98.00 220 ALA A C 1
ATOM 1705 O O . ALA A 1 220 ? -6.978 -2.567 -5.850 1.00 98.00 220 ALA A O 1
ATOM 1706 N N . GLY A 1 221 ? -5.388 -1.050 -6.296 1.00 97.50 221 GLY A N 1
ATOM 1707 C CA . GLY A 1 221 ? -4.809 -1.756 -7.435 1.00 97.50 221 GLY A CA 1
ATOM 1708 C C . GLY A 1 221 ? -3.458 -2.330 -7.056 1.00 97.50 221 GLY A C 1
ATOM 1709 O O . GLY A 1 221 ? -2.506 -1.568 -6.894 1.00 97.50 221 GLY A O 1
ATOM 1710 N N . VAL A 1 222 ? -3.384 -3.646 -6.914 1.00 98.00 222 VAL A N 1
ATOM 1711 C CA . VAL A 1 222 ? -2.161 -4.378 -6.592 1.00 98.00 222 VAL A CA 1
ATOM 1712 C C . VAL A 1 222 ? -1.527 -4.864 -7.887 1.00 98.00 222 VAL A C 1
ATOM 1714 O O . VAL A 1 222 ? -2.147 -5.615 -8.636 1.00 98.00 222 VAL A O 1
ATOM 1717 N N . ASP A 1 223 ? -0.299 -4.434 -8.143 1.00 96.50 223 ASP A N 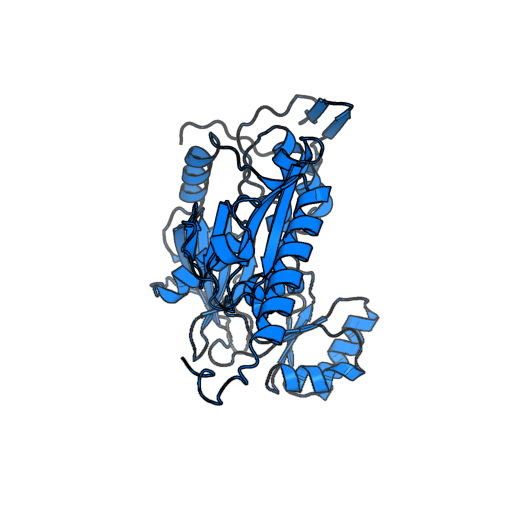1
ATOM 1718 C CA . ASP A 1 223 ? 0.501 -4.886 -9.276 1.00 96.50 223 ASP A CA 1
ATOM 1719 C C . ASP A 1 223 ? 1.402 -6.027 -8.796 1.00 96.50 223 ASP A C 1
ATOM 1721 O O . ASP A 1 223 ? 2.170 -5.859 -7.845 1.00 96.50 223 ASP A O 1
ATOM 1725 N N . LEU A 1 224 ? 1.285 -7.190 -9.433 1.00 97.69 224 LEU A N 1
ATOM 1726 C CA . LEU A 1 224 ? 1.996 -8.415 -9.085 1.00 97.69 224 LEU A CA 1
ATOM 1727 C C . LEU A 1 224 ? 2.941 -8.824 -10.215 1.00 97.69 224 LEU A C 1
ATOM 1729 O O . LEU A 1 224 ? 2.552 -8.851 -11.383 1.00 97.69 224 LEU A O 1
ATOM 1733 N N . LEU A 1 225 ? 4.166 -9.189 -9.851 1.00 96.56 225 LEU A N 1
ATOM 1734 C CA . LEU A 1 225 ? 5.072 -9.943 -10.709 1.00 96.56 225 LEU A CA 1
ATOM 1735 C C . LEU A 1 225 ? 4.840 -11.437 -10.473 1.00 96.56 225 LEU A C 1
ATOM 1737 O O . LEU A 1 225 ? 4.602 -11.870 -9.347 1.00 96.56 225 LEU A O 1
ATOM 1741 N N . GLU A 1 226 ? 4.923 -12.216 -11.538 1.00 94.56 226 GLU A N 1
ATOM 1742 C CA . GLU A 1 226 ? 4.988 -13.672 -11.492 1.00 94.56 226 GLU A CA 1
ATOM 1743 C C . GLU A 1 226 ? 6.448 -14.067 -11.288 1.00 94.56 226 GLU A C 1
ATOM 1745 O O . GLU A 1 226 ? 7.248 -13.874 -12.200 1.00 94.56 226 GLU A O 1
ATOM 1750 N N . GLY A 1 227 ? 6.804 -14.546 -10.097 1.00 92.12 227 GLY A N 1
ATOM 1751 C CA . GLY A 1 227 ? 8.112 -15.129 -9.816 1.00 92.12 227 GLY A CA 1
ATOM 1752 C C . GLY A 1 227 ? 8.096 -16.655 -9.946 1.00 92.12 227 GLY A C 1
ATOM 1753 O O . GLY A 1 227 ? 7.029 -17.270 -9.938 1.00 92.12 227 GLY A O 1
ATOM 1754 N N . ASN A 1 228 ? 9.271 -17.284 -9.998 1.00 90.12 228 ASN A N 1
ATOM 1755 C CA . ASN A 1 228 ? 9.387 -18.751 -9.964 1.00 90.12 228 ASN A CA 1
ATOM 1756 C C . ASN A 1 228 ? 8.790 -19.368 -8.683 1.00 90.12 228 ASN A C 1
ATOM 1758 O O . ASN A 1 228 ? 8.237 -20.464 -8.734 1.00 90.12 228 ASN A O 1
ATOM 1762 N N . ASP A 1 229 ? 8.863 -18.643 -7.563 1.00 89.75 229 ASP A N 1
ATOM 1763 C CA . ASP A 1 229 ? 8.353 -19.062 -6.249 1.00 89.75 229 ASP A CA 1
ATOM 1764 C C . ASP A 1 229 ? 6.946 -18.506 -5.939 1.00 89.75 229 ASP A C 1
ATOM 1766 O O . ASP A 1 229 ? 6.516 -18.521 -4.786 1.00 89.75 229 ASP A O 1
ATOM 1770 N N . GLY A 1 230 ? 6.237 -17.976 -6.945 1.00 94.31 230 GLY A N 1
ATOM 1771 C CA . GLY A 1 230 ? 4.881 -17.434 -6.802 1.00 94.31 230 GLY A CA 1
ATOM 1772 C C . GLY A 1 230 ? 4.773 -15.909 -6.989 1.00 94.31 230 GLY A C 1
ATOM 1773 O O . GLY A 1 230 ? 5.699 -15.256 -7.483 1.00 94.31 230 GLY A O 1
ATOM 1774 N N . PRO A 1 231 ? 3.615 -15.308 -6.653 1.00 97.19 231 PRO A N 1
ATOM 1775 C CA . PRO A 1 231 ? 3.346 -13.889 -6.870 1.00 97.19 231 PRO A CA 1
ATOM 1776 C C . PRO A 1 231 ? 4.136 -12.983 -5.926 1.00 97.19 231 PRO A C 1
ATOM 1778 O O . PRO A 1 231 ? 4.112 -13.154 -4.707 1.00 97.19 231 PRO A O 1
ATOM 1781 N N . MET A 1 232 ? 4.739 -11.932 -6.479 1.00 97.88 232 MET A N 1
ATOM 1782 C CA . MET A 1 232 ? 5.440 -10.893 -5.722 1.00 97.88 232 MET A CA 1
ATOM 1783 C C . MET A 1 232 ? 4.772 -9.533 -5.917 1.00 97.88 232 MET A C 1
ATOM 1785 O O . MET A 1 232 ? 4.517 -9.112 -7.044 1.00 97.88 232 MET A O 1
ATOM 1789 N N . VAL A 1 233 ? 4.531 -8.800 -4.831 1.00 98.12 233 VAL A N 1
ATOM 1790 C CA . VAL A 1 233 ? 3.942 -7.458 -4.899 1.00 98.12 233 VAL A CA 1
ATOM 1791 C C . VAL A 1 233 ? 4.972 -6.454 -5.407 1.00 98.12 233 VAL A C 1
ATOM 1793 O O . VAL A 1 233 ? 6.006 -6.220 -4.781 1.00 98.12 233 VAL A O 1
ATOM 1796 N N . LEU A 1 234 ? 4.663 -5.829 -6.542 1.00 94.62 234 LEU A N 1
ATOM 1797 C CA . LEU A 1 234 ? 5.478 -4.792 -7.165 1.00 94.62 234 LEU A CA 1
ATOM 1798 C C . LEU A 1 234 ? 5.138 -3.398 -6.636 1.00 94.62 234 LEU A C 1
ATOM 1800 O O . LEU A 1 234 ? 6.032 -2.610 -6.320 1.00 94.62 234 LEU A O 1
ATOM 1804 N N . GLU A 1 235 ? 3.846 -3.081 -6.602 1.00 93.44 235 GLU A N 1
ATOM 1805 C CA . GLU A 1 235 ? 3.303 -1.791 -6.180 1.00 93.44 235 GLU A CA 1
ATOM 1806 C C . GLU A 1 235 ? 1.842 -1.971 -5.756 1.00 93.44 235 GLU A C 1
ATOM 1808 O O . GLU A 1 235 ? 1.125 -2.815 -6.290 1.00 93.44 235 GLU A O 1
ATOM 1813 N N . VAL A 1 236 ? 1.384 -1.154 -4.808 1.00 96.25 236 VAL A N 1
ATOM 1814 C CA . VAL A 1 236 ? -0.027 -1.084 -4.425 1.00 96.25 236 VAL A CA 1
ATOM 1815 C C . VAL A 1 236 ? -0.491 0.352 -4.596 1.00 96.25 236 VAL A C 1
ATOM 1817 O O . VAL A 1 236 ? 0.111 1.274 -4.057 1.00 96.25 236 VAL A O 1
ATOM 1820 N N . ASN A 1 237 ? -1.558 0.553 -5.362 1.00 95.06 237 ASN A N 1
ATOM 1821 C CA . ASN A 1 237 ? -2.077 1.862 -5.727 1.00 95.06 237 ASN A CA 1
ATOM 1822 C C . ASN A 1 237 ? -3.396 2.132 -5.000 1.00 95.06 237 ASN A C 1
ATOM 1824 O O . ASN A 1 237 ? -4.372 1.423 -5.222 1.00 95.06 237 ASN A O 1
ATOM 1828 N N . SER A 1 238 ? -3.454 3.206 -4.213 1.00 94.69 238 SER A N 1
ATOM 1829 C CA . SER A 1 238 ? -4.651 3.641 -3.470 1.00 94.69 238 SER A CA 1
ATOM 1830 C C . SER A 1 238 ? -5.690 4.404 -4.302 1.00 94.69 238 SER A C 1
ATOM 1832 O O . SER A 1 238 ? -6.745 4.771 -3.802 1.00 94.69 238 SER A O 1
ATOM 1834 N N . SER A 1 239 ? -5.405 4.679 -5.576 1.00 93.44 239 SER A N 1
ATOM 1835 C CA . SER A 1 239 ? -6.356 5.305 -6.504 1.00 93.44 239 SER A CA 1
ATOM 1836 C C . SER A 1 239 ? -6.176 4.708 -7.904 1.00 93.44 239 SER A C 1
ATOM 1838 O O . SER A 1 239 ? -5.654 5.360 -8.814 1.00 93.44 239 SER A O 1
ATOM 1840 N N . PRO A 1 240 ? -6.513 3.417 -8.090 1.00 93.62 240 PRO A N 1
ATOM 1841 C CA . PRO A 1 240 ? -6.271 2.728 -9.352 1.00 93.62 240 PRO A CA 1
ATOM 1842 C C . PRO A 1 240 ? -7.157 3.288 -10.468 1.00 93.62 240 PRO A C 1
ATOM 1844 O O . PRO A 1 240 ? -8.295 3.695 -10.231 1.00 93.62 240 PRO A O 1
ATOM 1847 N N . GLY A 1 241 ? -6.646 3.319 -11.698 1.00 91.75 241 GLY A N 1
ATOM 1848 C CA . GLY A 1 241 ? -7.462 3.606 -12.880 1.00 91.75 241 GLY A CA 1
ATOM 1849 C C . GLY A 1 241 ? -8.368 2.420 -13.217 1.00 91.75 241 GLY A C 1
ATOM 1850 O O . GLY A 1 241 ? -7.902 1.283 -13.183 1.00 91.75 241 GLY A O 1
ATOM 1851 N N . LEU A 1 242 ? -9.636 2.689 -13.546 1.00 93.06 242 LEU A N 1
ATOM 1852 C CA . LEU A 1 242 ? -10.656 1.649 -13.748 1.00 93.06 242 LEU A CA 1
ATOM 1853 C C . LEU A 1 242 ? -10.881 1.305 -15.229 1.00 93.06 242 LEU A C 1
ATOM 1855 O O . LEU A 1 242 ? -11.024 0.140 -15.571 1.00 93.06 242 LEU A O 1
ATOM 1859 N N . GLN A 1 243 ? -10.803 2.291 -16.126 1.00 88.75 243 GLN A N 1
ATOM 1860 C CA . GLN A 1 243 ? -11.156 2.125 -17.543 1.00 88.75 243 GLN A CA 1
ATOM 1861 C C . GLN A 1 243 ? -10.469 0.927 -18.223 1.00 88.75 243 GLN A C 1
ATOM 1863 O O . GLN A 1 243 ? -11.121 0.135 -18.897 1.00 88.75 243 GLN A O 1
ATOM 1868 N N . GLY A 1 244 ? -9.151 0.779 -18.045 1.00 86.81 244 GLY A N 1
ATOM 1869 C CA . GLY A 1 244 ? -8.394 -0.299 -18.689 1.00 86.81 244 GLY A CA 1
ATOM 1870 C C . GLY A 1 244 ? -8.778 -1.691 -18.184 1.00 86.81 244 GLY A C 1
ATOM 1871 O O . GLY A 1 244 ? -8.855 -2.623 -18.980 1.00 86.81 244 GLY A O 1
ATOM 1872 N N . ILE A 1 245 ? -9.052 -1.829 -16.883 1.00 90.88 245 ILE A N 1
ATOM 1873 C CA . ILE A 1 245 ? -9.384 -3.130 -16.299 1.00 90.88 245 ILE A CA 1
ATOM 1874 C C . ILE A 1 245 ? -10.847 -3.504 -16.512 1.00 90.88 245 ILE A C 1
ATOM 1876 O O . ILE A 1 245 ? -11.125 -4.669 -16.772 1.00 90.88 245 ILE A O 1
ATOM 1880 N N . GLU A 1 246 ? -11.776 -2.548 -16.480 1.00 93.62 246 GLU A N 1
ATOM 1881 C CA . GLU A 1 246 ? -13.182 -2.811 -16.813 1.00 93.62 246 GLU A CA 1
ATOM 1882 C C . GLU A 1 246 ? -13.317 -3.233 -18.281 1.00 93.62 246 GLU A C 1
ATOM 1884 O O . GLU A 1 246 ? -14.032 -4.182 -18.584 1.00 93.62 246 GLU A O 1
ATOM 1889 N N . MET A 1 247 ? -12.555 -2.611 -19.189 1.00 88.75 247 MET A N 1
ATOM 1890 C CA . MET A 1 247 ? -12.517 -3.016 -20.598 1.00 88.75 247 MET A CA 1
ATOM 1891 C C . MET A 1 247 ? -11.940 -4.426 -20.792 1.00 88.75 247 MET A C 1
ATOM 1893 O O . MET A 1 247 ? -12.445 -5.179 -21.618 1.00 88.75 247 MET A O 1
ATOM 1897 N N . ALA A 1 248 ? -10.889 -4.789 -20.050 1.00 88.19 248 ALA A N 1
ATOM 1898 C CA . ALA A 1 248 ? -10.250 -6.100 -20.171 1.00 88.19 248 ALA A CA 1
ATOM 1899 C C . ALA A 1 248 ? -11.051 -7.231 -19.506 1.00 88.19 248 ALA A C 1
ATOM 1901 O O . ALA A 1 248 ? -11.067 -8.348 -20.012 1.00 88.19 248 ALA A O 1
ATOM 1902 N N . SER A 1 249 ? -11.689 -6.956 -18.366 1.00 90.00 249 SER A N 1
ATOM 1903 C CA . SER A 1 249 ? -12.398 -7.961 -17.560 1.00 90.00 249 SER A CA 1
ATOM 1904 C C . SER A 1 249 ? -13.902 -8.030 -17.835 1.00 90.00 249 SER A C 1
ATOM 1906 O O . SER A 1 249 ? -14.529 -9.035 -17.514 1.00 90.00 249 SER A O 1
ATOM 1908 N N . GLY A 1 250 ? -14.502 -6.969 -18.384 1.00 91.44 250 GLY A N 1
ATOM 1909 C CA . GLY A 1 250 ? -15.956 -6.830 -18.515 1.00 91.44 250 GLY A CA 1
ATOM 1910 C C . GLY A 1 250 ? -16.690 -6.599 -17.186 1.00 91.44 250 GLY A C 1
ATOM 1911 O O . GLY A 1 250 ? -17.920 -6.565 -17.169 1.00 91.44 250 GLY A O 1
ATOM 1912 N N . VAL A 1 251 ? -15.968 -6.443 -16.071 1.00 94.25 251 VAL A N 1
ATOM 1913 C CA . VAL A 1 251 ? -16.545 -6.260 -14.733 1.00 94.25 251 VAL A CA 1
ATOM 1914 C C . VAL A 1 251 ? -16.813 -4.779 -14.458 1.00 94.25 251 VAL A C 1
ATOM 1916 O O . VAL A 1 251 ? -15.981 -3.928 -14.753 1.00 94.25 251 VAL A O 1
ATOM 1919 N N . ASN A 1 252 ? -17.954 -4.469 -13.834 1.00 95.62 252 ASN A N 1
ATOM 1920 C CA . ASN A 1 252 ? -18.276 -3.129 -13.329 1.00 95.62 252 ASN A CA 1
ATOM 1921 C C . ASN A 1 252 ? -17.596 -2.884 -11.968 1.00 95.62 252 ASN A C 1
ATOM 1923 O O . ASN A 1 252 ? -18.210 -3.039 -10.907 1.00 95.62 252 ASN A O 1
ATOM 1927 N N . VAL A 1 253 ? -16.317 -2.515 -12.006 1.00 96.69 253 VAL A N 1
ATOM 1928 C CA . VAL A 1 253 ? -15.482 -2.270 -10.824 1.00 96.69 253 VAL A CA 1
ATOM 1929 C C . VAL A 1 253 ? -15.953 -1.028 -10.069 1.00 96.69 253 VAL A C 1
ATOM 1931 O O . VAL A 1 253 ? -16.032 -1.058 -8.841 1.00 96.69 253 VAL A O 1
ATOM 1934 N N . ALA A 1 254 ? -16.324 0.044 -10.775 1.00 95.56 254 ALA A N 1
ATOM 1935 C CA . ALA A 1 254 ? -16.892 1.239 -10.148 1.00 95.56 254 ALA A CA 1
ATOM 1936 C C . ALA A 1 254 ? -18.150 0.902 -9.330 1.00 95.56 254 ALA A C 1
ATOM 1938 O O . ALA A 1 254 ? -18.328 1.384 -8.212 1.00 95.56 254 ALA A O 1
ATOM 1939 N N . GLY A 1 255 ? -18.999 0.021 -9.860 1.00 95.75 255 GLY A N 1
ATOM 1940 C CA . GLY A 1 255 ? -20.174 -0.483 -9.167 1.00 95.75 255 GLY A CA 1
ATOM 1941 C C . GLY A 1 255 ? -19.835 -1.221 -7.876 1.00 95.75 255 GLY A C 1
ATOM 1942 O O . GLY A 1 255 ? -20.443 -0.925 -6.852 1.00 95.75 255 GLY A O 1
ATOM 1943 N N . ALA A 1 256 ? -18.838 -2.108 -7.910 1.00 96.88 256 ALA A N 1
ATOM 1944 C CA . ALA A 1 256 ? -18.386 -2.839 -6.728 1.00 96.88 256 ALA A CA 1
ATOM 1945 C C . ALA A 1 256 ? -17.834 -1.907 -5.633 1.00 96.88 256 ALA A C 1
ATOM 1947 O O . ALA A 1 256 ? -18.097 -2.128 -4.452 1.00 96.88 256 ALA A O 1
ATOM 1948 N N . ILE A 1 257 ? -17.123 -0.836 -6.013 1.00 96.38 257 ILE A N 1
ATOM 1949 C CA . ILE A 1 257 ? -16.649 0.194 -5.072 1.00 96.38 257 ILE A CA 1
ATOM 1950 C C . ILE A 1 257 ? -17.831 0.888 -4.388 1.00 96.38 257 ILE A C 1
ATOM 1952 O O . ILE A 1 257 ? -17.826 1.039 -3.169 1.00 96.38 257 ILE A O 1
ATOM 1956 N N . VAL A 1 258 ? -18.854 1.284 -5.152 1.00 95.06 258 VAL A N 1
ATOM 1957 C CA . VAL A 1 258 ? -20.048 1.937 -4.591 1.00 95.06 258 VAL A CA 1
ATOM 1958 C C . VAL A 1 258 ? -20.835 0.978 -3.696 1.00 95.06 258 VAL A C 1
ATOM 1960 O O . VAL A 1 258 ? -21.274 1.380 -2.624 1.00 95.06 258 VAL A O 1
ATOM 1963 N N . ASP A 1 259 ? -20.984 -0.288 -4.093 1.00 94.69 259 ASP A N 1
ATOM 1964 C CA . ASP A 1 259 ? -21.656 -1.303 -3.272 1.00 94.69 259 ASP A CA 1
ATOM 1965 C C . ASP A 1 259 ? -20.917 -1.538 -1.951 1.00 94.69 259 ASP A C 1
ATOM 1967 O O . ASP A 1 259 ? -21.546 -1.687 -0.907 1.00 94.69 259 ASP A O 1
ATOM 1971 N N . HIS A 1 260 ? -19.583 -1.534 -1.975 1.00 94.75 260 HIS A N 1
ATOM 1972 C CA . HIS A 1 260 ? -18.781 -1.600 -0.760 1.00 94.75 260 HIS A CA 1
ATOM 1973 C C . HIS A 1 260 ? -18.968 -0.354 0.106 1.00 94.75 260 HIS A C 1
ATOM 1975 O O . HIS A 1 260 ? -19.317 -0.498 1.271 1.00 94.75 260 HIS A O 1
ATOM 1981 N N . ALA A 1 261 ? -18.855 0.849 -0.462 1.00 92.88 261 ALA A N 1
ATOM 1982 C CA . ALA A 1 261 ? -19.085 2.094 0.271 1.00 92.88 261 ALA A CA 1
ATOM 1983 C C . ALA A 1 261 ? -20.464 2.130 0.945 1.00 92.88 261 ALA A C 1
ATOM 1985 O O . ALA A 1 261 ? -20.572 2.470 2.114 1.00 92.88 261 ALA A O 1
ATOM 1986 N N . MET A 1 262 ? -21.516 1.704 0.242 1.00 91.19 262 MET A N 1
ATOM 1987 C CA . MET A 1 262 ? -22.872 1.640 0.796 1.00 91.19 262 MET A CA 1
ATOM 1988 C C . MET A 1 262 ? -23.022 0.634 1.941 1.00 91.19 262 MET A C 1
ATOM 1990 O O . MET A 1 262 ? -23.898 0.824 2.782 1.00 91.19 262 MET A O 1
ATOM 1994 N N . ARG A 1 263 ? -22.229 -0.443 1.952 1.00 90.75 263 ARG A N 1
ATOM 1995 C CA . ARG A 1 263 ? -22.215 -1.408 3.058 1.00 90.75 263 ARG A CA 1
ATOM 1996 C C . ARG A 1 263 ? -21.441 -0.875 4.255 1.00 90.75 263 ARG A C 1
ATOM 1998 O O . ARG A 1 263 ? -21.893 -1.080 5.369 1.00 90.75 263 ARG A O 1
ATOM 2005 N N . GLU A 1 264 ? -20.311 -0.211 4.028 1.00 89.62 264 GLU A N 1
ATOM 2006 C CA . GLU A 1 264 ? -19.414 0.203 5.111 1.00 89.62 264 GLU A CA 1
ATOM 2007 C C . GLU A 1 264 ? -19.759 1.565 5.724 1.00 89.62 264 GLU A C 1
ATOM 2009 O O . GLU A 1 264 ? -19.456 1.779 6.888 1.00 89.62 264 GLU A O 1
ATOM 2014 N N . ALA A 1 265 ? -20.413 2.478 4.994 1.00 84.12 265 ALA A N 1
ATOM 2015 C CA . ALA A 1 265 ? -20.648 3.856 5.448 1.00 84.12 265 ALA A CA 1
ATOM 2016 C C . ALA A 1 265 ? -21.441 3.978 6.765 1.00 84.12 265 ALA A C 1
ATOM 2018 O O . ALA A 1 265 ? -21.386 5.014 7.416 1.00 84.12 265 ALA A O 1
ATOM 2019 N N . GLY A 1 266 ? -22.172 2.932 7.166 1.00 76.38 266 GLY A N 1
ATOM 2020 C CA . GLY A 1 266 ? -22.873 2.878 8.454 1.00 76.38 266 GLY A CA 1
ATOM 2021 C C . GLY A 1 266 ? -22.019 2.387 9.630 1.00 76.38 266 GLY A C 1
ATOM 2022 O O . GLY A 1 266 ? -22.528 2.308 10.747 1.00 76.38 266 GLY A O 1
ATOM 2023 N N . TYR A 1 267 ? -20.759 2.021 9.396 1.00 76.12 267 TYR A N 1
ATOM 2024 C CA . TYR A 1 267 ? -19.841 1.481 10.394 1.00 76.12 267 TYR A CA 1
ATOM 2025 C C . TYR A 1 267 ? -18.625 2.403 10.549 1.00 76.12 267 TYR A C 1
ATOM 2027 O O . TYR A 1 267 ? -18.084 2.914 9.570 1.00 76.12 267 TYR A O 1
ATOM 2035 N N . GLY A 1 268 ? -18.190 2.609 11.793 1.00 65.44 268 GLY A N 1
ATOM 2036 C CA . GLY A 1 268 ? -16.963 3.338 12.110 1.00 65.44 268 GLY A CA 1
ATOM 2037 C C . GLY A 1 268 ? -15.839 2.379 12.487 1.00 65.44 268 GLY A C 1
ATOM 2038 O O . GLY A 1 268 ? -16.058 1.447 13.265 1.00 65.44 268 GLY A O 1
ATOM 2039 N N . ASP A 1 269 ? -14.636 2.627 11.972 1.00 66.06 269 ASP A N 1
ATOM 2040 C CA . ASP A 1 269 ? -13.431 1.951 12.448 1.00 66.06 269 ASP A CA 1
ATOM 2041 C C . ASP A 1 269 ? -13.068 2.463 13.850 1.00 66.06 269 ASP A C 1
ATOM 2043 O O . ASP A 1 269 ? -13.174 3.652 14.150 1.00 66.06 269 ASP A O 1
ATOM 2047 N N . VAL A 1 270 ? -12.621 1.561 14.728 1.00 66.81 270 VAL A N 1
ATOM 2048 C CA . VAL A 1 270 ? -12.206 1.907 16.093 1.00 66.81 270 VAL A CA 1
ATOM 2049 C C . VAL A 1 270 ? -10.747 1.529 16.306 1.00 66.81 270 VAL A C 1
ATOM 2051 O O . VAL A 1 270 ? -10.396 0.351 16.398 1.00 66.81 270 VAL A O 1
ATOM 2054 N N . GLU A 1 271 ? -9.886 2.533 16.477 1.00 69.06 271 GLU A N 1
ATOM 2055 C CA . GLU A 1 271 ? -8.543 2.318 17.011 1.00 69.06 271 GLU A CA 1
ATOM 2056 C C . GLU A 1 271 ? -8.605 2.217 18.542 1.00 69.06 271 GLU A C 1
ATOM 2058 O O . GLU A 1 271 ? -8.637 3.223 19.252 1.00 69.06 271 GLU A O 1
ATOM 2063 N N . ILE A 1 272 ? -8.597 0.987 19.067 1.00 69.69 272 ILE A N 1
ATOM 2064 C CA . ILE A 1 272 ? -8.689 0.710 20.514 1.00 69.69 272 ILE A CA 1
ATOM 2065 C C . ILE A 1 272 ? -7.613 1.466 21.320 1.00 69.69 272 ILE A C 1
ATOM 2067 O O . ILE A 1 272 ? -7.921 2.015 22.375 1.00 69.69 272 ILE A O 1
ATOM 2071 N N . ASP A 1 273 ? -6.370 1.561 20.826 1.00 68.38 273 ASP A N 1
ATOM 2072 C CA . ASP A 1 273 ? -5.308 2.347 21.490 1.00 68.38 273 ASP A CA 1
ATOM 2073 C C . ASP A 1 273 ? -5.657 3.844 21.555 1.00 68.38 273 ASP A C 1
ATOM 2075 O O . ASP A 1 273 ? -5.349 4.506 22.542 1.00 68.38 273 ASP A O 1
ATOM 2079 N N . GLY A 1 274 ? -6.330 4.377 20.532 1.00 69.62 274 GLY A N 1
ATOM 2080 C CA . GLY A 1 274 ? -6.824 5.752 20.512 1.00 69.62 274 GLY A CA 1
ATOM 2081 C C . GLY A 1 274 ? -7.889 5.992 21.580 1.00 69.62 274 GLY A C 1
ATOM 2082 O O . GLY A 1 274 ? -7.786 6.958 22.332 1.00 69.62 274 GLY A O 1
ATOM 2083 N N . LEU A 1 275 ? -8.854 5.075 21.710 1.00 72.94 275 LEU A N 1
ATOM 2084 C CA . LEU A 1 275 ? -9.872 5.145 22.763 1.00 72.94 275 LEU A CA 1
ATOM 2085 C C . LEU A 1 275 ? -9.263 5.050 24.162 1.00 72.94 275 LEU A C 1
ATOM 2087 O O . LEU A 1 275 ? -9.596 5.846 25.035 1.00 72.94 275 LEU A O 1
ATOM 2091 N N . LEU A 1 276 ? -8.343 4.110 24.378 1.00 72.25 276 LEU A N 1
ATOM 2092 C CA . LEU A 1 276 ? -7.724 3.917 25.689 1.00 72.25 276 LEU A CA 1
ATOM 2093 C C . LEU A 1 276 ? -6.844 5.101 26.095 1.00 72.25 276 LEU A C 1
ATOM 2095 O O . LEU A 1 276 ? -6.777 5.419 27.273 1.00 72.25 276 LEU A O 1
ATOM 2099 N N . ARG A 1 277 ? -6.245 5.826 25.141 1.00 71.44 277 ARG A N 1
ATOM 2100 C CA . ARG A 1 277 ? -5.515 7.078 25.426 1.00 71.44 277 ARG A CA 1
ATOM 2101 C C . ARG A 1 277 ? -6.403 8.221 25.910 1.00 71.44 277 ARG A C 1
ATOM 2103 O O . ARG A 1 277 ? -5.873 9.170 26.485 1.00 71.44 277 ARG A O 1
ATOM 2110 N N . MET A 1 278 ? -7.711 8.162 25.661 1.00 73.12 278 MET A N 1
ATOM 2111 C CA . MET A 1 278 ? -8.661 9.138 26.203 1.00 73.12 278 MET A CA 1
ATOM 2112 C C . MET A 1 278 ? -8.935 8.899 27.692 1.00 73.12 278 MET A C 1
ATOM 2114 O O . MET A 1 278 ? -9.397 9.808 28.381 1.00 73.12 278 MET A O 1
ATOM 2118 N N . LEU A 1 279 ? -8.647 7.694 28.191 1.00 75.19 279 LEU A N 1
ATOM 2119 C CA . LEU A 1 279 ? -8.771 7.343 29.596 1.00 75.19 279 LEU A CA 1
ATOM 2120 C C . LEU A 1 279 ? -7.432 7.607 30.307 1.00 75.19 279 LEU A C 1
ATOM 2122 O O . LEU A 1 279 ? -6.385 7.153 29.840 1.00 75.19 279 LEU A O 1
ATOM 2126 N N . PRO A 1 280 ? -7.427 8.344 31.433 1.00 70.19 280 PRO A N 1
ATOM 2127 C CA . PRO A 1 280 ? -6.225 8.520 32.236 1.00 70.19 280 PRO A CA 1
ATOM 2128 C C . PRO A 1 280 ? -5.645 7.168 32.649 1.00 70.19 280 PRO A C 1
ATOM 2130 O O . PRO A 1 280 ? -6.378 6.268 33.046 1.00 70.19 280 PRO A O 1
ATOM 2133 N N . ASP A 1 281 ? -4.324 7.050 32.556 1.00 76.62 281 ASP A N 1
ATOM 2134 C CA . ASP A 1 281 ? -3.542 5.873 32.927 1.00 76.62 281 ASP A CA 1
ATOM 2135 C C . ASP A 1 281 ? -3.805 4.577 32.147 1.00 76.62 281 ASP A C 1
ATOM 2137 O O . ASP A 1 281 ? -2.973 3.697 32.271 1.00 76.62 281 ASP A O 1
ATOM 2141 N N . GLU A 1 282 ? -4.811 4.438 31.283 1.00 77.62 282 GLU A N 1
ATOM 2142 C CA . GLU A 1 282 ? -5.055 3.200 30.518 1.00 77.62 282 GLU A CA 1
ATOM 2143 C C . GLU A 1 282 ? -4.193 3.065 29.247 1.00 77.62 282 GLU A C 1
ATOM 2145 O O . GLU A 1 282 ? -3.683 4.033 28.670 1.00 77.62 282 GLU A O 1
ATOM 2150 N N . GLY A 1 283 ? -3.999 1.829 28.779 1.00 77.06 283 GLY A N 1
ATOM 2151 C CA . GLY A 1 283 ? -3.346 1.576 27.497 1.00 77.06 283 GLY A CA 1
ATOM 2152 C C . GLY A 1 283 ? -3.179 0.104 27.144 1.00 77.06 283 GLY A C 1
ATOM 2153 O O . GLY A 1 283 ? -3.462 -0.792 27.935 1.00 77.06 283 GLY A O 1
ATOM 2154 N N . VAL A 1 284 ? -2.667 -0.140 25.936 1.00 81.31 284 VAL A N 1
ATOM 2155 C CA . VAL A 1 284 ? -2.307 -1.482 25.459 1.00 81.31 284 VAL A CA 1
ATOM 2156 C C . VAL A 1 284 ? -0.793 -1.595 25.341 1.00 81.31 284 VAL A C 1
ATOM 2158 O O . VAL A 1 284 ? -0.120 -0.713 24.798 1.00 81.31 284 VAL A O 1
ATOM 2161 N N . VAL A 1 285 ? -0.234 -2.702 25.822 1.00 83.50 285 VAL A N 1
ATOM 2162 C CA . VAL A 1 285 ? 1.180 -3.043 25.658 1.00 83.50 285 VAL A CA 1
ATOM 2163 C C . VAL A 1 285 ? 1.297 -4.381 24.942 1.00 83.50 285 VAL A C 1
ATOM 2165 O O . VAL A 1 285 ? 0.549 -5.320 25.191 1.00 83.50 285 VAL A O 1
ATOM 2168 N N . THR A 1 286 ? 2.265 -4.456 24.030 1.00 87.12 286 THR A N 1
ATOM 2169 C CA . THR A 1 286 ? 2.632 -5.696 23.344 1.00 87.12 286 THR A CA 1
ATOM 2170 C C . THR A 1 286 ? 3.917 -6.265 23.937 1.00 87.12 286 THR A C 1
ATOM 2172 O O . THR A 1 286 ? 4.923 -5.556 24.021 1.00 87.12 286 THR A O 1
ATOM 2175 N N . LEU A 1 287 ? 3.909 -7.549 24.299 1.00 88.06 287 LEU A N 1
ATOM 2176 C CA . LEU A 1 287 ? 5.095 -8.297 24.729 1.00 88.06 287 LEU A CA 1
ATOM 2177 C C . LEU A 1 287 ? 5.512 -9.285 23.632 1.00 88.06 287 LEU A C 1
ATOM 2179 O O . LEU A 1 287 ? 4.717 -10.118 23.207 1.00 88.06 287 LEU A O 1
ATOM 2183 N N . GLN A 1 288 ? 6.758 -9.188 23.155 1.00 91.62 288 GLN A N 1
ATOM 2184 C CA . GLN A 1 288 ? 7.329 -10.132 22.183 1.00 91.62 288 GLN A CA 1
ATOM 2185 C C . GLN A 1 288 ? 8.079 -11.238 22.921 1.00 91.62 288 GLN A C 1
ATOM 2187 O O . GLN A 1 288 ? 9.164 -10.973 23.441 1.00 91.62 288 GLN A O 1
ATOM 2192 N N . VAL A 1 289 ? 7.556 -12.466 22.916 1.00 90.69 289 VAL A N 1
ATOM 2193 C CA . VAL A 1 289 ? 8.131 -13.577 23.695 1.00 90.69 289 VAL A CA 1
ATOM 2194 C C . VAL A 1 289 ? 9.576 -13.882 23.290 1.00 90.69 289 VAL A C 1
ATOM 2196 O O . VAL A 1 289 ? 10.422 -14.060 24.158 1.00 90.69 289 VAL A O 1
ATOM 2199 N N . ARG A 1 290 ? 9.930 -13.785 22.003 1.00 89.56 290 ARG A N 1
ATOM 2200 C CA . ARG A 1 290 ? 11.317 -13.947 21.512 1.00 89.56 290 ARG A CA 1
ATOM 2201 C C . ARG A 1 290 ? 12.363 -13.038 22.171 1.00 89.56 290 ARG A C 1
ATOM 2203 O O . ARG A 1 290 ? 13.553 -13.319 22.091 1.00 89.56 290 ARG A O 1
ATOM 2210 N N . ARG A 1 291 ? 11.953 -11.907 22.763 1.00 89.06 291 ARG A N 1
ATOM 2211 C CA . ARG A 1 291 ? 12.857 -11.000 23.500 1.00 89.06 291 ARG A CA 1
ATOM 2212 C C . ARG A 1 291 ? 13.056 -11.423 24.957 1.00 89.06 291 ARG A C 1
ATOM 2214 O O . ARG A 1 291 ? 13.886 -10.835 25.642 1.00 89.06 291 ARG A O 1
ATOM 2221 N N . HIS A 1 292 ? 12.309 -12.426 25.407 1.00 89.56 292 HIS A N 1
ATOM 2222 C CA . HIS A 1 292 ? 12.258 -12.918 26.776 1.00 89.56 292 HIS A CA 1
ATOM 2223 C C . HIS A 1 292 ? 12.244 -14.459 26.778 1.00 89.56 292 HIS A C 1
ATOM 2225 O O . HIS A 1 292 ? 11.210 -15.063 27.064 1.00 89.56 292 HIS A O 1
ATOM 2231 N N . PRO A 1 293 ? 13.380 -15.119 26.468 1.00 87.69 293 PRO A N 1
ATOM 2232 C CA . PRO A 1 293 ? 13.442 -16.579 26.342 1.00 87.69 293 PRO A CA 1
ATOM 2233 C C . PRO A 1 293 ? 12.958 -17.345 27.581 1.00 87.69 293 PRO A C 1
ATOM 2235 O O . PRO A 1 293 ? 12.396 -18.424 27.443 1.00 87.69 293 PRO A O 1
ATOM 2238 N N . ALA A 1 294 ? 13.096 -16.758 28.776 1.00 88.94 294 ALA A N 1
ATOM 2239 C CA . ALA A 1 294 ? 12.629 -17.335 30.040 1.00 88.94 294 ALA A CA 1
ATOM 2240 C C . ALA A 1 294 ? 11.108 -17.588 30.105 1.00 88.94 294 ALA A C 1
ATOM 2242 O O . ALA A 1 294 ? 10.650 -18.331 30.971 1.00 88.94 294 ALA A O 1
ATOM 2243 N N . LEU A 1 295 ? 10.325 -16.969 29.215 1.00 90.31 295 LEU A N 1
ATOM 2244 C CA . LEU A 1 295 ? 8.874 -17.143 29.142 1.00 90.31 295 LEU A CA 1
ATOM 2245 C C . LEU A 1 295 ? 8.450 -18.348 28.293 1.00 90.31 295 LEU A C 1
ATOM 2247 O O . LEU A 1 295 ? 7.298 -18.768 28.365 1.00 90.31 295 LEU A O 1
ATOM 2251 N N . ILE A 1 296 ? 9.340 -18.879 27.452 1.00 92.12 296 ILE A N 1
ATOM 2252 C CA . ILE A 1 296 ? 8.998 -19.929 26.488 1.00 92.12 296 ILE A CA 1
ATOM 2253 C C . ILE A 1 296 ? 8.628 -21.207 27.243 1.00 92.12 296 ILE A C 1
ATOM 2255 O O . ILE A 1 296 ? 9.344 -21.638 28.141 1.00 92.12 296 ILE A O 1
ATOM 2259 N N . GLY A 1 297 ? 7.489 -21.799 26.882 1.00 90.38 297 GLY A N 1
ATOM 2260 C CA . GLY A 1 297 ? 6.962 -23.005 27.515 1.00 90.38 297 GLY A CA 1
ATOM 2261 C C . GLY A 1 297 ? 6.217 -22.767 28.831 1.00 90.38 297 GLY A C 1
ATOM 2262 O O . GLY A 1 297 ? 5.596 -23.702 29.320 1.00 90.38 297 GLY A O 1
ATOM 2263 N N . ARG A 1 298 ? 6.209 -21.549 29.391 1.00 92.38 298 ARG A N 1
ATOM 2264 C CA . ARG A 1 298 ? 5.434 -21.227 30.604 1.00 92.38 298 ARG A CA 1
ATOM 2265 C C . ARG A 1 298 ? 3.978 -20.903 30.278 1.00 92.38 298 ARG A C 1
ATOM 2267 O O . ARG A 1 298 ? 3.685 -20.411 29.184 1.00 92.38 298 ARG A O 1
ATOM 2274 N N . SER A 1 299 ? 3.074 -21.154 31.226 1.00 93.44 299 SER A N 1
ATOM 2275 C CA . SER A 1 299 ? 1.668 -20.746 31.115 1.00 93.44 299 SER A CA 1
ATOM 2276 C C . SER A 1 299 ? 1.479 -19.258 31.439 1.00 93.44 299 SER A C 1
ATOM 2278 O O . SER A 1 299 ? 2.308 -18.648 32.118 1.00 93.44 299 SER A O 1
ATOM 2280 N N . LEU A 1 300 ? 0.377 -18.652 30.988 1.00 90.44 300 LEU A N 1
ATOM 2281 C CA . LEU A 1 300 ? 0.048 -17.265 31.341 1.00 90.44 300 LEU A CA 1
ATOM 2282 C C . LEU A 1 300 ? -0.112 -17.076 32.853 1.00 90.44 300 LEU A C 1
ATOM 2284 O O . LEU A 1 300 ? 0.306 -16.045 33.377 1.00 90.44 300 LEU A O 1
ATOM 2288 N N . SER A 1 301 ? -0.682 -18.056 33.560 1.00 90.38 301 SER A N 1
ATOM 2289 C CA . SER A 1 301 ? -0.790 -18.019 35.023 1.00 90.38 301 SER A CA 1
ATOM 2290 C C . SER A 1 301 ? 0.562 -18.068 35.727 1.00 90.38 301 SER A C 1
ATOM 2292 O O . SER A 1 301 ? 0.723 -17.407 36.752 1.00 90.38 301 SER A O 1
ATOM 2294 N N . ASP A 1 302 ? 1.539 -18.792 35.179 1.00 88.31 302 ASP A N 1
ATOM 2295 C CA . ASP A 1 302 ? 2.887 -18.856 35.761 1.00 88.31 302 ASP A CA 1
ATOM 2296 C C . ASP A 1 302 ? 3.666 -17.562 35.547 1.00 88.31 302 ASP A C 1
ATOM 2298 O O . ASP A 1 302 ? 4.532 -17.225 36.346 1.00 88.31 302 ASP A O 1
ATOM 2302 N N . VAL A 1 303 ? 3.386 -16.856 34.449 1.00 87.25 303 VAL A N 1
ATOM 2303 C CA . VAL A 1 303 ? 4.084 -15.614 34.105 1.00 87.25 303 VAL A CA 1
ATOM 2304 C C . VAL A 1 303 ? 3.440 -14.415 34.789 1.00 87.25 303 VAL A C 1
ATOM 2306 O O . VAL A 1 303 ? 4.135 -13.607 35.391 1.00 87.25 303 VAL A O 1
ATOM 2309 N N . PHE A 1 304 ? 2.120 -14.268 34.680 1.00 87.62 304 PHE A N 1
ATOM 2310 C CA . PHE A 1 304 ? 1.420 -13.056 35.107 1.00 87.62 304 PHE A CA 1
ATOM 2311 C C . PHE A 1 304 ? 0.651 -13.205 36.416 1.00 87.62 304 PHE A C 1
ATOM 2313 O O . PHE A 1 304 ? 0.144 -12.205 36.913 1.00 87.62 304 PHE A O 1
ATOM 2320 N N . HIS A 1 305 ? 0.501 -14.421 36.949 1.00 83.44 305 HIS A N 1
ATOM 2321 C CA . HIS A 1 305 ? -0.211 -14.693 38.207 1.00 83.44 305 HIS A CA 1
ATOM 2322 C C . HIS A 1 305 ? -1.625 -14.080 38.297 1.00 83.44 305 HIS A C 1
ATOM 2324 O O . HIS A 1 305 ? -2.139 -13.834 39.383 1.00 83.44 305 HIS A O 1
ATOM 2330 N N . GLY A 1 306 ? -2.271 -13.833 37.150 1.00 76.50 306 GLY A N 1
ATOM 2331 C CA . GLY A 1 306 ? -3.583 -13.183 37.069 1.00 76.50 306 GLY A CA 1
ATOM 2332 C C . GLY A 1 306 ? -3.576 -11.663 37.282 1.00 76.50 306 GLY A C 1
ATOM 2333 O O . GLY A 1 306 ? -4.640 -11.056 37.247 1.00 76.50 306 GLY A O 1
ATOM 2334 N N . GLU A 1 307 ? -2.412 -11.035 37.466 1.00 79.44 307 GLU A N 1
ATOM 2335 C CA . GLU A 1 307 ? -2.292 -9.585 37.677 1.00 79.44 307 GLU A CA 1
ATOM 2336 C C . GLU A 1 307 ? -2.388 -8.775 36.379 1.00 79.44 307 GLU A C 1
ATOM 2338 O O . GLU A 1 307 ? -2.674 -7.578 36.410 1.00 79.44 307 GLU A O 1
ATOM 2343 N N . ILE A 1 308 ? -2.125 -9.412 35.234 1.00 82.00 308 ILE A N 1
ATOM 2344 C CA . ILE A 1 308 ? -2.114 -8.759 33.924 1.00 82.00 308 ILE A CA 1
ATOM 2345 C C . ILE A 1 308 ? -3.200 -9.361 33.043 1.00 82.00 308 ILE A C 1
ATOM 2347 O O . ILE A 1 308 ? -3.138 -10.531 32.654 1.00 82.00 308 ILE A O 1
ATOM 2351 N N . GLU A 1 309 ? -4.169 -8.527 32.673 1.00 82.00 309 GLU A N 1
ATOM 2352 C CA . GLU A 1 309 ? -5.212 -8.911 31.736 1.00 82.00 309 GLU A CA 1
ATOM 2353 C C . GLU A 1 309 ? -4.620 -9.077 30.331 1.00 82.00 309 GLU A C 1
ATOM 2355 O O . GLU A 1 309 ? -4.103 -8.140 29.712 1.00 82.00 309 GLU A O 1
ATOM 2360 N N . THR A 1 310 ? -4.675 -10.312 29.833 1.00 87.00 310 THR A N 1
ATOM 2361 C CA . THR A 1 310 ? -4.214 -10.667 28.492 1.00 87.00 310 THR A CA 1
ATOM 2362 C C . THR A 1 310 ? -5.415 -10.774 27.566 1.00 87.00 310 THR A C 1
ATOM 2364 O O . THR A 1 310 ? -6.201 -11.711 27.660 1.00 87.00 310 THR A O 1
ATOM 2367 N N . PHE A 1 311 ? -5.534 -9.828 26.640 1.00 87.62 311 PHE A N 1
ATOM 2368 C CA . PHE A 1 311 ? -6.657 -9.761 25.709 1.00 87.62 311 PHE A CA 1
ATOM 2369 C C . PHE A 1 311 ? -6.503 -10.768 24.566 1.00 87.62 311 PHE A C 1
ATOM 2371 O O . PHE A 1 311 ? -7.464 -11.410 24.136 1.00 87.62 311 PHE A O 1
ATOM 2378 N N . ALA A 1 312 ? -5.276 -10.917 24.057 1.00 91.50 312 ALA A N 1
ATOM 2379 C CA . ALA A 1 312 ? -5.009 -11.863 22.987 1.00 91.50 312 ALA A CA 1
ATOM 2380 C C . ALA A 1 312 ? -3.542 -12.285 22.874 1.00 91.50 312 ALA A C 1
ATOM 2382 O O . ALA A 1 312 ? -2.634 -11.556 23.271 1.00 91.50 312 ALA A O 1
ATOM 2383 N N . ILE A 1 313 ? -3.315 -13.435 22.240 1.00 92.44 313 ILE A N 1
ATOM 2384 C CA . ILE A 1 313 ? -1.996 -13.871 21.767 1.00 92.44 313 ILE A CA 1
ATOM 2385 C C . ILE A 1 313 ? -2.044 -14.016 20.247 1.00 92.44 313 ILE A C 1
ATOM 2387 O O . ILE A 1 313 ? -2.855 -14.779 19.719 1.00 92.44 313 ILE A O 1
ATOM 2391 N N . ALA A 1 314 ? -1.159 -13.314 19.539 1.00 91.56 314 ALA A N 1
ATOM 2392 C CA . ALA A 1 314 ? -0.946 -13.525 18.113 1.00 91.56 314 ALA A CA 1
ATOM 2393 C C . ALA A 1 314 ? 0.127 -14.603 17.903 1.00 91.56 314 ALA A C 1
ATOM 2395 O O . ALA A 1 314 ? 1.267 -14.437 18.340 1.00 91.56 314 ALA A O 1
ATOM 2396 N N . ARG A 1 315 ? -0.237 -15.688 17.208 1.00 90.94 315 ARG A N 1
ATOM 2397 C CA . ARG A 1 315 ? 0.605 -16.867 16.961 1.00 90.94 315 ARG A CA 1
ATOM 2398 C C . ARG A 1 315 ? 0.461 -17.337 15.522 1.00 90.94 315 ARG A C 1
ATOM 2400 O O . ARG A 1 315 ? -0.633 -17.715 15.121 1.00 90.94 315 ARG A O 1
ATOM 2407 N N . ASN A 1 316 ? 1.555 -17.377 14.758 1.00 75.75 316 ASN A N 1
ATOM 2408 C CA . ASN A 1 316 ? 1.584 -17.942 13.397 1.00 75.75 316 ASN A CA 1
ATOM 2409 C C . ASN A 1 316 ? 0.393 -17.501 12.517 1.00 75.75 316 ASN A C 1
ATOM 2411 O O . ASN A 1 316 ? -0.224 -18.324 11.851 1.00 75.75 316 ASN A O 1
ATOM 2415 N N . SER A 1 317 ? 0.057 -16.205 12.550 1.00 71.25 317 SER A N 1
ATOM 2416 C CA . SER A 1 317 ? -1.078 -15.587 11.831 1.00 71.25 317 SER A CA 1
ATOM 2417 C C . SER A 1 317 ? -2.488 -15.878 12.372 1.00 71.25 317 SER A C 1
ATOM 2419 O O . SER A 1 317 ? -3.462 -15.418 11.781 1.00 71.25 317 SER A O 1
ATOM 2421 N N . HIS A 1 318 ? -2.611 -16.550 13.514 1.00 83.12 318 HIS A N 1
ATOM 2422 C CA . HIS A 1 318 ? -3.859 -16.723 14.254 1.00 83.12 318 HIS A CA 1
ATOM 2423 C C . HIS A 1 318 ? -3.892 -15.842 15.505 1.00 83.12 318 HIS A C 1
ATOM 2425 O O . HIS A 1 318 ? -2.859 -15.574 16.118 1.00 83.12 318 HIS A O 1
ATOM 2431 N N . MET A 1 319 ? -5.095 -15.420 15.891 1.00 90.06 319 MET A N 1
ATOM 2432 C CA . MET A 1 319 ? -5.356 -14.729 17.152 1.00 90.06 319 MET A CA 1
ATOM 2433 C C . MET A 1 319 ? -6.041 -15.691 18.118 1.00 90.06 319 MET A C 1
ATOM 2435 O O . MET A 1 319 ? -7.090 -16.248 17.795 1.00 90.06 319 MET A O 1
ATOM 2439 N N . ILE A 1 320 ? -5.457 -15.875 19.298 1.00 91.25 320 ILE A N 1
ATOM 2440 C CA . ILE A 1 320 ? -6.096 -16.543 20.432 1.00 91.25 320 ILE A CA 1
ATOM 2441 C C . ILE A 1 320 ? -6.689 -15.435 21.297 1.00 91.25 320 ILE A C 1
ATOM 2443 O O . ILE A 1 320 ? -5.946 -14.731 21.978 1.00 91.25 320 ILE A O 1
ATOM 2447 N N . TRP A 1 321 ? -8.003 -15.247 21.219 1.00 90.38 321 TRP A N 1
ATOM 2448 C CA . TRP A 1 321 ? -8.730 -14.261 22.022 1.00 90.38 321 TRP A CA 1
ATOM 2449 C C . TRP A 1 321 ? -9.021 -14.810 23.413 1.00 90.38 321 TRP A C 1
ATOM 2451 O O . TRP A 1 321 ? -9.378 -15.982 23.528 1.00 90.38 321 TRP A O 1
ATOM 2461 N N . ASN A 1 322 ? -8.893 -13.964 24.438 1.00 88.69 322 ASN A N 1
ATOM 2462 C CA . ASN A 1 322 ? -9.120 -14.312 25.845 1.00 88.69 322 ASN A CA 1
ATOM 2463 C C . ASN A 1 322 ? -8.469 -15.658 26.220 1.00 88.69 322 ASN A C 1
ATOM 2465 O O . ASN A 1 322 ? -9.169 -16.600 26.604 1.00 88.69 322 ASN A O 1
ATOM 2469 N N . PRO A 1 323 ? -7.142 -15.794 26.022 1.00 91.44 323 PRO A N 1
ATOM 2470 C CA . PRO A 1 323 ? -6.447 -17.046 26.278 1.00 91.44 323 PRO A CA 1
ATOM 2471 C C . PRO A 1 323 ? -6.638 -17.476 27.737 1.00 91.44 323 PRO A C 1
ATOM 2473 O O . PRO A 1 323 ? -6.518 -16.668 28.657 1.00 91.44 323 PRO A O 1
ATOM 2476 N N . GLY A 1 324 ? -6.921 -18.763 27.947 1.00 90.12 324 GLY A N 1
ATOM 2477 C CA . GLY A 1 324 ? -7.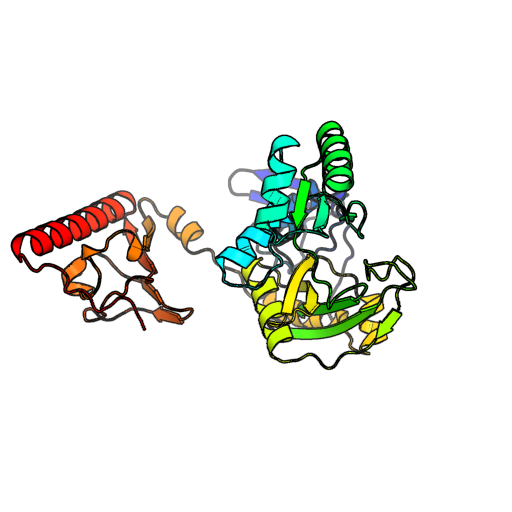047 -19.323 29.292 1.00 90.12 324 GLY A CA 1
ATOM 2478 C C . GLY A 1 324 ? -5.720 -19.268 30.065 1.00 90.12 324 GLY A C 1
ATOM 2479 O O . GLY A 1 324 ? -4.659 -19.197 29.434 1.00 90.12 324 GLY A O 1
ATOM 2480 N N . PRO A 1 325 ? -5.753 -19.354 31.407 1.00 89.38 325 PRO A N 1
ATOM 2481 C CA . PRO A 1 325 ? -4.558 -19.262 32.254 1.00 89.38 325 PRO A CA 1
ATOM 2482 C C . PRO A 1 325 ? -3.490 -20.304 31.886 1.00 89.38 325 PRO A C 1
ATOM 2484 O O . PRO A 1 325 ? -2.307 -19.977 31.833 1.00 89.38 325 PRO A O 1
ATOM 2487 N N . ASP A 1 326 ? -3.914 -21.504 31.485 1.00 92.81 326 ASP A N 1
ATOM 2488 C CA . ASP A 1 326 ? -3.037 -22.617 31.095 1.00 92.81 326 ASP A CA 1
ATOM 2489 C C . ASP A 1 326 ? -2.443 -22.477 29.679 1.00 92.81 326 ASP A C 1
ATOM 2491 O O . ASP A 1 326 ? -1.829 -23.406 29.146 1.00 92.81 326 ASP A O 1
ATOM 2495 N N . THR A 1 327 ? -2.634 -21.340 29.003 1.00 92.69 327 THR A N 1
ATOM 2496 C CA . THR A 1 327 ? -2.102 -21.143 27.649 1.00 92.69 327 THR A CA 1
ATOM 2497 C C . THR A 1 327 ? -0.584 -21.017 27.696 1.00 92.69 327 THR A C 1
ATOM 2499 O O . THR A 1 327 ? -0.054 -20.050 28.237 1.00 92.69 327 THR A O 1
ATOM 2502 N N . HIS A 1 328 ? 0.117 -21.979 27.091 1.00 94.06 328 HIS A N 1
ATOM 2503 C CA . HIS A 1 328 ? 1.579 -22.004 27.062 1.00 94.06 328 HIS A CA 1
ATOM 2504 C C . HIS A 1 328 ? 2.137 -21.083 25.974 1.00 94.06 328 HIS A C 1
ATOM 2506 O O . HIS A 1 328 ? 1.681 -21.121 24.820 1.00 94.06 328 HIS A O 1
ATOM 2512 N N . LEU A 1 329 ? 3.141 -20.287 26.341 1.00 93.12 329 LEU A N 1
ATOM 2513 C CA . LEU A 1 329 ? 3.792 -19.304 25.480 1.00 93.12 329 LEU A CA 1
ATOM 2514 C C . LEU A 1 329 ? 4.836 -19.945 24.559 1.00 93.12 329 LEU A C 1
ATOM 2516 O O . LEU A 1 329 ? 5.599 -20.823 24.961 1.00 93.12 329 LEU A O 1
ATOM 2520 N N . ARG A 1 330 ? 4.893 -19.478 23.311 1.00 93.06 330 ARG A N 1
ATOM 2521 C CA . ARG A 1 330 ? 5.837 -19.934 22.278 1.00 93.06 330 ARG A CA 1
ATOM 2522 C C . ARG A 1 330 ? 6.774 -18.810 21.858 1.00 93.06 330 ARG A C 1
ATOM 2524 O O . ARG A 1 330 ? 6.429 -17.639 21.967 1.00 93.06 330 ARG A O 1
ATOM 2531 N N . PHE A 1 331 ? 7.937 -19.178 21.320 1.00 90.06 331 PHE A N 1
ATOM 2532 C CA . PHE A 1 331 ? 8.998 -18.247 20.913 1.00 90.06 331 PHE A CA 1
ATOM 2533 C C . PHE A 1 331 ? 8.489 -17.041 20.100 1.00 90.06 331 PHE A C 1
ATOM 2535 O O . PHE A 1 331 ? 8.802 -15.898 20.423 1.00 90.06 331 PHE A O 1
ATOM 2542 N N . ASP A 1 332 ? 7.657 -17.284 19.088 1.00 88.31 332 ASP A N 1
ATOM 2543 C CA . ASP A 1 332 ? 7.161 -16.249 18.171 1.00 88.31 332 ASP A CA 1
ATOM 2544 C C . ASP A 1 332 ? 5.838 -15.588 18.605 1.00 88.31 332 ASP A C 1
ATOM 2546 O O . ASP A 1 332 ? 5.261 -14.810 17.840 1.00 88.31 332 ASP A O 1
ATOM 2550 N N . ASP A 1 333 ? 5.348 -15.858 19.819 1.00 92.69 333 ASP A N 1
ATOM 2551 C CA . ASP A 1 333 ? 4.107 -15.255 20.307 1.00 92.69 333 ASP A CA 1
ATOM 2552 C C . ASP A 1 333 ? 4.265 -13.739 20.556 1.00 92.69 333 ASP A C 1
ATOM 2554 O O . ASP A 1 333 ? 5.273 -13.247 21.087 1.00 92.69 333 ASP A O 1
ATOM 2558 N N . LEU A 1 334 ? 3.215 -12.993 20.203 1.00 91.69 334 LEU A N 1
ATOM 2559 C CA . LEU A 1 334 ? 3.012 -11.599 20.595 1.00 91.69 334 LEU A CA 1
ATOM 2560 C C . LEU A 1 334 ? 1.804 -11.522 21.531 1.00 91.69 334 LEU A C 1
ATOM 2562 O O . LEU A 1 334 ? 0.683 -11.807 21.113 1.00 91.69 334 LEU A O 1
ATOM 2566 N N . ILE A 1 335 ? 2.026 -11.109 22.774 1.00 91.56 335 ILE A N 1
ATOM 2567 C CA . ILE A 1 335 ? 0.975 -11.012 23.792 1.00 91.56 335 ILE A CA 1
ATOM 2568 C C . ILE A 1 335 ? 0.447 -9.578 23.832 1.00 91.56 335 ILE A C 1
ATOM 2570 O O . ILE A 1 335 ? 1.236 -8.634 23.910 1.00 91.56 335 ILE A O 1
ATOM 2574 N N . LEU A 1 336 ? -0.874 -9.421 23.763 1.00 89.88 336 LEU A N 1
ATOM 2575 C CA . LEU A 1 336 ? -1.588 -8.156 23.890 1.00 89.88 336 LEU A CA 1
ATOM 2576 C C . LEU A 1 336 ? -2.136 -8.031 25.317 1.00 89.88 336 LEU A C 1
ATOM 2578 O O . LEU A 1 336 ? -3.084 -8.729 25.676 1.00 89.88 336 LEU A O 1
ATOM 2582 N N . CYS A 1 337 ? -1.542 -7.149 26.115 1.00 87.19 337 CYS A N 1
ATOM 2583 C CA . CYS A 1 337 ? -1.966 -6.869 27.486 1.00 87.19 337 CYS A CA 1
ATOM 2584 C C . CYS A 1 337 ? -2.627 -5.487 27.552 1.00 87.19 337 CYS A C 1
ATOM 2586 O O . CYS A 1 337 ? -2.128 -4.547 26.925 1.00 87.19 337 CYS A O 1
ATOM 2588 N N . ALA A 1 338 ? -3.700 -5.349 28.327 1.00 79.50 338 ALA A N 1
ATOM 2589 C CA . ALA A 1 338 ? -4.366 -4.071 28.583 1.00 79.50 338 ALA A CA 1
ATOM 2590 C C . ALA A 1 338 ? -4.349 -3.739 30.081 1.00 79.50 338 ALA A C 1
ATOM 2592 O O . ALA A 1 338 ? -4.245 -4.635 30.917 1.00 79.50 338 ALA A O 1
ATOM 2593 N N . GLY A 1 339 ? -4.400 -2.450 30.409 1.00 77.75 339 GLY A N 1
ATOM 2594 C CA . GLY A 1 339 ? -4.490 -1.958 31.782 1.00 77.75 339 GLY A CA 1
ATOM 2595 C C . GLY A 1 339 ? -3.673 -0.685 32.017 1.00 77.75 339 GLY A C 1
ATOM 2596 O O . GLY A 1 339 ? -3.162 -0.085 31.062 1.00 77.75 339 GLY A O 1
ATOM 2597 N N . PRO A 1 340 ? -3.466 -0.297 33.291 1.00 78.75 340 PRO A N 1
ATOM 2598 C CA . PRO A 1 340 ? -2.826 0.965 33.625 1.00 78.75 340 PRO A CA 1
ATOM 2599 C C . PRO A 1 340 ? -1.384 1.049 33.104 1.00 78.75 340 PRO A C 1
ATOM 2601 O O . PRO A 1 340 ? -0.482 0.422 33.648 1.00 78.75 340 PRO A O 1
ATOM 2604 N N . ARG A 1 341 ? -1.121 1.840 32.065 1.00 71.19 341 ARG A N 1
ATOM 2605 C CA . ARG A 1 341 ? 0.120 1.938 31.283 1.00 71.19 341 ARG A CA 1
ATOM 2606 C C . ARG A 1 341 ? 1.388 2.117 32.122 1.00 71.19 341 ARG A C 1
ATOM 2608 O O . ARG A 1 341 ? 2.421 1.533 31.779 1.00 71.19 341 ARG A O 1
ATOM 2615 N N . ASN A 1 342 ? 1.324 2.912 33.192 1.00 69.56 342 ASN A N 1
ATOM 2616 C CA . ASN A 1 342 ? 2.452 3.142 34.104 1.00 69.56 342 ASN A CA 1
ATOM 2617 C C . ASN A 1 342 ? 2.788 1.893 34.933 1.00 69.56 342 ASN A C 1
ATOM 2619 O O . ASN A 1 342 ? 3.963 1.585 35.135 1.00 69.56 342 ASN A O 1
ATOM 2623 N N . SER A 1 343 ? 1.771 1.143 35.355 1.00 73.44 343 SER A N 1
ATOM 2624 C CA . SER A 1 343 ? 1.930 -0.084 36.140 1.00 73.44 343 SER A CA 1
ATOM 2625 C C . SER A 1 343 ? 2.183 -1.296 35.247 1.00 73.44 343 SER A C 1
ATOM 2627 O O . SER A 1 343 ? 3.058 -2.095 35.543 1.00 73.44 343 SER A O 1
ATOM 2629 N N . LEU A 1 344 ? 1.517 -1.379 34.095 1.00 79.94 344 LEU A N 1
ATOM 2630 C CA . LEU A 1 344 ? 1.528 -2.518 33.180 1.00 79.94 344 LEU A CA 1
ATOM 2631 C C . LEU A 1 344 ? 2.941 -2.860 32.703 1.00 79.94 344 LEU A C 1
ATOM 2633 O O . LEU A 1 344 ? 3.333 -4.021 32.697 1.00 79.94 344 LEU A O 1
ATOM 2637 N N . ARG A 1 345 ? 3.757 -1.855 32.358 1.00 78.94 345 ARG A N 1
ATOM 2638 C CA . ARG A 1 345 ? 5.161 -2.091 31.976 1.00 78.94 345 ARG A CA 1
ATOM 2639 C C . ARG A 1 345 ? 6.015 -2.593 33.136 1.00 78.94 345 ARG A C 1
ATOM 2641 O O . ARG A 1 345 ? 6.883 -3.431 32.909 1.00 78.94 345 ARG A O 1
ATOM 2648 N N . ASN A 1 346 ? 5.784 -2.082 34.342 1.00 80.00 346 ASN A N 1
ATOM 2649 C CA . ASN A 1 346 ? 6.529 -2.491 35.530 1.00 80.00 346 ASN A CA 1
ATOM 2650 C C . ASN A 1 346 ? 6.124 -3.901 35.969 1.00 80.00 346 ASN A C 1
ATOM 2652 O O . ASN A 1 346 ? 7.005 -4.712 36.227 1.00 80.00 346 ASN A O 1
ATOM 2656 N N . SER A 1 347 ? 4.828 -4.219 35.956 1.00 79.75 347 SER A N 1
ATOM 2657 C CA . SER A 1 347 ? 4.298 -5.555 36.238 1.00 79.75 347 SER A CA 1
ATOM 2658 C C . SER A 1 347 ? 4.786 -6.579 35.217 1.00 79.75 347 SER A C 1
ATOM 2660 O O . SER A 1 347 ? 5.279 -7.631 35.605 1.00 79.75 347 SER A O 1
ATOM 2662 N N . ILE A 1 348 ? 4.760 -6.252 33.916 1.00 82.19 348 ILE A N 1
ATOM 2663 C CA . ILE A 1 348 ? 5.323 -7.130 32.879 1.00 82.19 348 ILE A CA 1
ATOM 2664 C C . ILE A 1 348 ? 6.817 -7.337 33.130 1.00 82.19 348 ILE A C 1
ATOM 2666 O O . ILE A 1 348 ? 7.302 -8.461 33.071 1.00 82.19 348 ILE A O 1
ATOM 2670 N N . ARG A 1 349 ? 7.564 -6.269 33.423 1.00 84.31 349 ARG A N 1
ATOM 2671 C CA . ARG A 1 349 ? 9.000 -6.375 33.687 1.00 84.31 349 ARG A CA 1
ATOM 2672 C C . ARG A 1 349 ? 9.294 -7.263 34.899 1.00 84.31 349 ARG A C 1
ATOM 2674 O O . ARG A 1 349 ? 10.139 -8.141 34.780 1.00 84.31 349 ARG A O 1
ATOM 2681 N N . ALA A 1 350 ? 8.582 -7.068 36.006 1.00 82.62 350 ALA A N 1
ATOM 2682 C CA . ALA A 1 350 ? 8.726 -7.873 37.216 1.00 82.62 350 ALA A CA 1
ATOM 2683 C C . ALA A 1 350 ? 8.384 -9.351 36.964 1.00 82.62 350 ALA A C 1
ATOM 2685 O O . ALA A 1 350 ? 9.141 -10.229 37.365 1.00 82.62 350 ALA A O 1
ATOM 2686 N N . ALA A 1 351 ? 7.303 -9.623 36.226 1.00 81.75 351 ALA A N 1
ATOM 2687 C CA . ALA A 1 351 ? 6.920 -10.969 35.800 1.00 81.75 351 ALA A CA 1
ATOM 2688 C C . ALA A 1 351 ? 8.018 -11.655 34.967 1.00 81.75 351 ALA A C 1
ATOM 2690 O O . ALA A 1 351 ? 8.369 -12.812 35.205 1.00 81.75 351 ALA A O 1
ATOM 2691 N N . VAL A 1 352 ? 8.606 -10.933 34.006 1.00 83.25 352 VAL A N 1
ATOM 2692 C CA . VAL A 1 352 ? 9.712 -11.452 33.190 1.00 83.25 352 VAL A CA 1
ATOM 2693 C C . VAL A 1 352 ? 10.966 -11.706 34.027 1.00 83.25 352 VAL A C 1
ATOM 2695 O O . VAL A 1 352 ? 11.592 -12.752 33.861 1.00 83.25 352 VAL A O 1
ATOM 2698 N N . GLU A 1 353 ? 11.347 -10.769 34.899 1.00 85.25 353 GLU A N 1
ATOM 2699 C CA . GLU A 1 353 ? 12.524 -10.898 35.770 1.00 85.25 353 GLU A CA 1
ATOM 2700 C C . GLU A 1 353 ? 12.362 -12.094 36.728 1.00 85.25 353 GLU A C 1
ATOM 2702 O O . GLU A 1 353 ? 13.242 -12.950 36.774 1.00 85.25 353 GLU A O 1
ATOM 2707 N N . GLY A 1 354 ? 11.193 -12.269 37.356 1.00 79.38 354 GLY A N 1
ATOM 2708 C CA . GLY A 1 354 ? 10.907 -13.439 38.200 1.00 79.38 354 GLY A CA 1
ATOM 2709 C C . GLY A 1 354 ? 10.937 -14.778 37.443 1.00 79.38 354 GLY A C 1
ATOM 2710 O O . GLY A 1 354 ? 11.382 -15.805 37.970 1.00 79.38 354 GLY A O 1
ATOM 2711 N N . CYS A 1 355 ? 10.535 -14.789 36.168 1.00 79.38 355 CYS A N 1
ATOM 2712 C CA . CYS A 1 355 ? 10.689 -15.968 35.314 1.00 79.38 355 CYS A CA 1
ATOM 2713 C C . CYS A 1 355 ? 12.160 -16.269 34.985 1.00 79.38 355 CYS A C 1
ATOM 2715 O O . CYS A 1 355 ? 1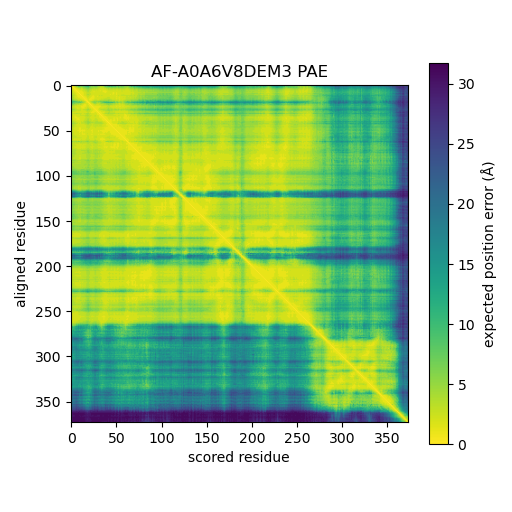2.543 -17.435 34.913 1.00 79.38 355 CYS A O 1
ATOM 2717 N N . ALA A 1 356 ? 12.990 -15.244 34.789 1.00 74.94 356 ALA A N 1
ATOM 2718 C CA . ALA A 1 356 ? 14.418 -15.419 34.532 1.00 74.94 356 ALA A CA 1
ATOM 2719 C C . ALA A 1 356 ? 15.163 -15.923 35.779 1.00 74.94 356 ALA A C 1
ATOM 2721 O O . ALA A 1 356 ? 15.966 -16.850 35.678 1.00 74.94 356 ALA A O 1
ATOM 2722 N N . ASP A 1 357 ? 14.840 -15.383 36.954 1.00 75.38 357 ASP A N 1
ATOM 2723 C CA . ASP A 1 357 ? 15.444 -15.800 38.222 1.00 75.38 357 ASP A CA 1
ATOM 2724 C C . ASP A 1 357 ? 15.093 -17.260 38.555 1.00 75.38 357 ASP A C 1
ATOM 2726 O O . ASP A 1 357 ? 15.978 -18.054 38.866 1.00 75.38 357 ASP A O 1
ATOM 2730 N N . SER A 1 358 ? 13.832 -17.667 38.363 1.00 69.50 358 SER A N 1
ATOM 2731 C CA . SER A 1 358 ? 13.408 -19.071 38.529 1.00 69.50 358 SER A CA 1
ATOM 2732 C C . SER A 1 358 ? 13.968 -20.033 37.471 1.00 69.50 358 SER A C 1
ATOM 2734 O O . SER A 1 358 ? 14.013 -21.240 37.704 1.00 69.50 358 SER A O 1
ATOM 2736 N N . ALA A 1 359 ? 14.385 -19.538 36.301 1.00 61.56 359 ALA A N 1
ATOM 2737 C CA . ALA A 1 359 ? 15.094 -20.346 35.306 1.00 61.56 359 ALA A CA 1
ATOM 2738 C C . ALA A 1 359 ? 16.570 -20.556 35.691 1.00 61.56 359 ALA A C 1
ATOM 2740 O O . ALA A 1 359 ? 17.096 -21.650 35.500 1.00 61.56 359 ALA A O 1
ATOM 2741 N N . ASN A 1 360 ? 17.214 -19.542 36.281 1.00 60.09 360 ASN A N 1
ATOM 2742 C CA . ASN A 1 360 ? 18.587 -19.641 36.783 1.00 60.09 360 ASN A CA 1
ATOM 2743 C C . ASN A 1 360 ? 18.702 -20.545 38.021 1.00 60.09 360 ASN A C 1
ATOM 2745 O O . ASN A 1 360 ? 19.693 -21.259 38.153 1.00 60.09 360 ASN A O 1
ATOM 2749 N N . ASP A 1 361 ? 17.693 -20.553 38.896 1.00 56.03 361 ASP A N 1
ATOM 2750 C CA . ASP A 1 361 ? 17.684 -21.382 40.114 1.00 56.03 361 ASP A CA 1
ATOM 2751 C C . ASP A 1 361 ? 17.446 -22.881 39.818 1.00 56.03 361 ASP A C 1
ATOM 2753 O O . ASP A 1 361 ? 17.837 -23.755 40.588 1.00 56.03 361 ASP A O 1
ATOM 2757 N N . ASN A 1 362 ? 16.853 -23.196 38.658 1.00 52.50 362 ASN A N 1
ATOM 2758 C CA . ASN A 1 362 ? 16.523 -24.563 38.236 1.00 52.50 362 ASN A CA 1
ATOM 2759 C C . ASN A 1 362 ? 17.579 -25.249 37.352 1.00 52.50 362 ASN A C 1
ATOM 2761 O O . ASN A 1 362 ? 17.330 -26.368 36.911 1.00 52.50 362 ASN A O 1
ATOM 2765 N N . GLY A 1 363 ? 18.738 -24.623 37.102 1.00 46.09 363 GLY A N 1
ATOM 2766 C CA . GLY A 1 363 ? 19.950 -25.277 36.585 1.00 46.09 363 GLY A CA 1
ATOM 2767 C C . GLY A 1 363 ? 19.740 -26.407 35.566 1.00 46.09 363 GLY A C 1
ATOM 2768 O O . GLY A 1 363 ? 20.221 -27.517 35.784 1.00 46.09 363 GLY A O 1
ATOM 2769 N N . ALA A 1 364 ? 19.033 -26.145 34.466 1.00 39.81 364 ALA A N 1
ATOM 2770 C CA . ALA A 1 364 ? 18.943 -27.068 33.339 1.00 39.81 364 ALA A CA 1
ATOM 2771 C C . ALA A 1 364 ? 19.552 -26.394 32.106 1.00 39.81 364 ALA A C 1
ATOM 2773 O O . ALA A 1 364 ? 18.977 -25.460 31.546 1.00 39.81 364 ALA A O 1
ATOM 2774 N N . GLU A 1 365 ? 20.739 -26.850 31.699 1.00 35.69 365 GLU A N 1
ATOM 2775 C CA . GLU A 1 365 ? 21.287 -26.524 30.381 1.00 35.69 365 GLU A CA 1
ATOM 2776 C C . GLU A 1 365 ? 20.291 -26.977 29.297 1.00 35.69 365 GLU A C 1
ATOM 2778 O O . GLU A 1 365 ? 19.796 -28.108 29.368 1.00 35.69 365 GLU A O 1
ATOM 2783 N N . PRO A 1 366 ? 19.981 -26.149 28.283 1.00 38.94 366 PRO A N 1
ATOM 2784 C CA . PRO A 1 366 ? 19.195 -26.613 27.153 1.00 38.94 366 PRO A CA 1
ATOM 2785 C C . PRO A 1 366 ? 20.004 -27.672 26.393 1.00 38.94 366 PRO A C 1
ATOM 2787 O O . PRO A 1 366 ? 21.076 -27.388 25.855 1.00 38.94 366 PRO A O 1
ATOM 2790 N N . GLY A 1 367 ? 19.490 -28.904 26.366 1.00 37.00 367 GLY A N 1
ATOM 2791 C CA . GLY A 1 367 ? 20.028 -29.978 25.538 1.00 37.00 367 GLY A CA 1
ATOM 2792 C C . GLY A 1 367 ? 19.978 -29.598 24.052 1.00 37.00 367 GLY A C 1
ATOM 2793 O O . GLY A 1 367 ? 19.055 -28.895 23.626 1.00 37.00 367 GLY A O 1
ATOM 2794 N N . PRO A 1 368 ? 20.956 -30.028 23.240 1.00 37.84 368 PRO A N 1
ATOM 2795 C CA . PRO A 1 368 ? 21.074 -29.589 21.862 1.00 37.84 368 PRO A CA 1
ATOM 2796 C C . PRO A 1 368 ? 20.133 -30.408 20.973 1.00 37.84 368 PRO A C 1
ATOM 2798 O O . PRO A 1 368 ? 20.625 -31.281 20.276 1.00 37.84 368 PRO A O 1
ATOM 2801 N N . ASP A 1 369 ? 18.809 -30.196 21.016 1.00 41.88 369 ASP A N 1
ATOM 2802 C CA . ASP A 1 369 ? 17.923 -30.765 19.975 1.00 41.88 369 ASP A CA 1
ATOM 2803 C C . ASP A 1 369 ? 16.472 -30.233 19.881 1.00 41.88 369 ASP A C 1
ATOM 2805 O O . ASP A 1 369 ? 15.565 -30.959 19.489 1.00 41.88 369 ASP A O 1
ATOM 2809 N N . GLU A 1 370 ? 16.204 -28.954 20.169 1.00 38.03 370 GLU A N 1
ATOM 2810 C CA . GLU A 1 370 ? 14.886 -28.347 19.855 1.00 38.03 370 GLU A CA 1
ATOM 2811 C C . GLU A 1 370 ? 15.004 -27.069 19.013 1.00 38.03 370 GLU A C 1
ATOM 2813 O O . GLU A 1 370 ? 14.311 -26.073 19.209 1.00 38.03 370 GLU A O 1
ATOM 2818 N N . ALA A 1 371 ? 15.899 -27.108 18.026 1.00 32.34 371 ALA A N 1
ATOM 2819 C CA . ALA A 1 371 ? 16.036 -26.079 17.000 1.00 32.34 371 ALA A CA 1
ATOM 2820 C C . ALA A 1 371 ? 15.721 -26.628 15.598 1.00 32.34 371 ALA A C 1
ATOM 2822 O O . ALA A 1 371 ? 16.478 -26.379 14.667 1.00 32.34 371 ALA A O 1
ATOM 2823 N N . ALA A 1 372 ? 14.632 -27.388 15.438 1.00 37.12 372 ALA A N 1
ATOM 2824 C CA . ALA A 1 372 ? 14.021 -27.668 14.133 1.00 37.12 372 ALA A CA 1
ATOM 2825 C C . ALA A 1 372 ? 12.677 -28.403 14.282 1.00 37.12 372 ALA A C 1
ATOM 2827 O O . AL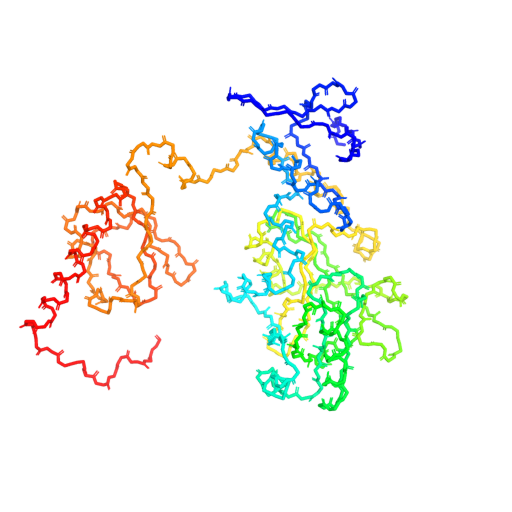A A 1 372 ? 12.695 -29.625 14.317 1.00 37.12 372 ALA A O 1
ATOM 2828 N N . VAL A 1 373 ? 11.547 -27.676 14.321 1.00 32.72 373 VAL A N 1
ATOM 2829 C CA . VAL A 1 373 ? 10.281 -27.962 13.593 1.00 32.72 373 VAL A CA 1
ATOM 2830 C C . VAL A 1 373 ? 9.474 -26.670 13.481 1.00 32.72 373 VAL A C 1
ATOM 2832 O O . VAL A 1 373 ? 9.245 -26.024 14.529 1.00 32.72 373 VAL A O 1
#

Secondary structure (DSSP, 8-state):
---------TTT-EEEEETTEEEEEETTEEP--SEE-----GGGHHHHHHHHHHHHHTT-EESS-HHHHHHHH-HHHHHHHHHHTT-----EEEESSGGGHHHHHHHTTSSSEEEEESS-STTTTEEEESSHHHHHHHHHHHHHTT--EEEEE--GGGTTEEEEEEEETTEEEEEEEEE-STT-S---GGGT-EEEE----HHHHHHHHHHHHHTT-SEEEEEEEEETTEEEE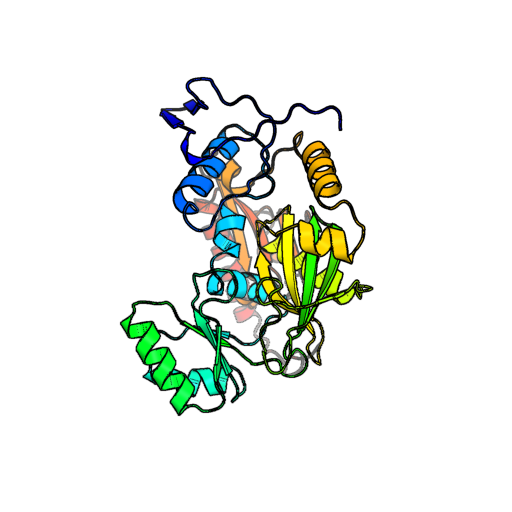EEEESS---HHHHHHH---HHHHHHHHHHHHTT-----HHHHHHTSTTEEEEEEEGGG-GGGTT-BHHHHHTT-SEEEEEEETTEEEES--TT-B--TT-EEEEEEEHHHHHHHHHHHHHHHHHHHHHT--PPPS--S--

Solvent-accessible surface area (backbone atoms only — not comparable to full-atom values): 20907 Å² total; per-residue (Å²): 136,93,68,91,82,84,90,78,63,70,86,64,48,45,79,47,81,55,97,94,42,75,49,48,27,51,90,83,40,77,69,81,68,55,58,46,77,57,78,71,51,83,94,44,44,71,60,45,35,50,52,43,55,52,39,47,75,71,66,29,29,58,40,39,41,38,64,19,45,54,38,38,56,31,51,63,59,35,50,53,54,35,50,76,67,75,39,57,53,65,43,68,38,81,50,91,50,62,85,49,45,65,60,41,38,55,74,31,72,35,79,44,31,30,41,33,46,41,73,71,62,95,68,61,55,61,43,82,29,78,45,72,66,60,43,37,58,49,49,42,55,39,48,75,69,71,46,58,36,32,43,27,34,57,63,69,85,22,60,11,35,35,38,41,33,34,31,46,60,87,40,76,73,47,40,26,35,26,30,30,58,88,89,41,61,65,22,54,62,93,69,74,22,51,70,37,61,50,91,75,55,68,69,50,51,52,52,42,39,50,53,27,52,78,44,49,26,39,30,24,28,30,33,27,32,56,47,98,94,43,64,22,51,74,48,49,33,48,65,57,82,55,70,70,45,32,70,38,52,71,44,66,59,71,56,53,48,49,56,46,47,70,66,46,39,86,56,81,88,78,61,64,62,62,59,28,62,75,39,86,60,38,32,70,50,78,46,58,33,66,82,40,70,61,48,49,72,37,28,46,39,78,47,43,69,76,78,58,52,51,55,30,37,41,43,97,94,42,77,42,68,61,60,57,53,79,44,61,38,46,56,79,28,36,36,36,33,52,44,46,47,80,54,47,57,52,52,52,47,51,30,52,51,54,36,41,52,59,51,64,74,60,74,69,81,83,70,97,80,84,88,82,135

Foldseek 3Di:
DPDDDDDADLVQWDWDDDDVDTFIDHVNHTDDALEDEDQDDLVCLPSSQVVQVRCLVVNRYYQFHNQLQVQQQFQVSLVVLCVVVVQFAFQKDWDLDLVCLVVLCVSSPHDFKWKAFRHDDQCVGTDTHGDSVVSSVVVVVCNVVVTTMMITHDQPQQFQKKKKFKAAAQFTQFIWIFGHPDRHRHRRVVRVIDIAGDDDDPQNSVSLSVSCVSSRGNIWTWIWGQHPVGTHTDGIHNNDDDVRGCVRGVTPVVVSNVVSRVVPSVDRDDDPQVVQVVPAQKGKDKDQCLVQVLQAFPFQCLQQVPVWQWQWKQDPNDIDGRDDRRDGDHNGIITITIDRNVVNVVSNVVSSVVSVVVVVVVDDDPDPDDPDD

Sequence (373 aa):
RGRDVDIIDPLTCAMFVDQGRVEVLVDGEPFEHEAVIPRIGHSITGHGTALLRHLDQLGVWSSNSAAGILQSRDKLRASQILARNRIPIPRTMNVRDVRDVDHAIEAVGGLPVVVKVTKGTQGQGVFLRHTAYEAKSLVQGLLHARRDVLIQEYVAESHGQDVRVIVVGDEVVAAMRRRARGREFRSNFHLNGTVESVDLPKEFADVARRAARVLGLNVAGVDLLEGNDGPMVLEVNSSPGLQGIEMASGVNVAGAIVDHAMREAGYGDVEIDGLLRMLPDEGVVTLQVRRHPALIGRSLSDVFHGEIETFAIARNSHMIWNPGPDTHLRFDDLILCAGPRNSLRNSIRAAVEGCADSANDNGAEPGPDEAAV

Radius of gyration: 24.59 Å; Cα contacts (8 Å, |Δi|>4): 676; chains: 1; bounding box: 60×59×68 Å

pLDDT: mean 87.84, std 12.86, range [32.34, 98.44]

Nearest PDB structures (foldseek):
  7qys-assembly1_D  TM=9.566E-01  e=2.808E-29  Pseudomonas syringae pv. tomato str. DC3000
  7qyr-assembly2_E  TM=9.559E-01  e=3.150E-29  Pseudomonas aeruginosa PAO1
  7qyr-assembly2_G  TM=9.522E-01  e=2.643E-28  Pseudomonas aeruginosa PAO1
  4iwx-assembly1_A  TM=9.304E-01  e=1.047E-26  Escherichia coli K-12
  3vpd-assembly1_A-2  TM=8.966E-01  e=2.037E-18  Thermus thermophilus

Mean predicted aligned error: 9.14 Å